Protein AF-0000000087422896 (afdb_homodimer)

pLDDT: mean 91.58, std 12.76, range [25.61, 98.88]

Sequence (570 aa):
MANQDSSHALEVAYQGEIGAYSEGAAVEALGDAITPMPCESFDAVFEALADGRADRAVLPIENSLAGSIHRNYDLMLRHDFHIVGEHIFRVHHNLMALPGQSIDEIDEVLSHPQALSQCEHYLRDLGVETHATYDTAGSAKRVRREKLARTAAIASRRAADAYDLEILAAGIEDDPENYTRFLILAREPQTPAEGTNAKTSIVFSLKDQPSVLFKALSVFALRDIDLTKLESRPLRGRRFRYLFYLDFVGSVEEERAQNALRHLEEIAPMLRVLGSYGRHIVQSAMANQDSSHALEVAYQGEIGAYSEGAAVEALGDAITPMPCESFDAVFEALADGRADRAVLPIENSLAGSIHRNYDLMLRHDFHIVGEHIFRVHHNLMALPGQSIDEIDEVLSHPQALSQCEHYLRDLGVETHATYDTAGSAKRVRREKLARTAAIASRRAADAYDLEILAAGIEDDPENYTRFLILAREPQTPAEGTNAKTSIVFSLKDQPSVLFKALSVFALRDIDLTKLESRPLRGRRFRYLFYLDFVGSVEEERAQNALRHLEEIAPMLRVLGSYGRHIVQSA

Organism: Persicimonas caeni (NCBI:txid2292766)

Solvent-accessible surface area (backbone atoms only — not comparable to full-atom values): 29262 Å² total; per-residue (Å²): 127,82,81,71,76,80,82,68,59,52,30,36,20,20,48,39,50,80,21,17,65,47,52,53,44,42,33,72,64,72,37,82,68,48,38,81,38,68,20,95,33,67,69,49,26,53,48,33,41,72,73,59,74,17,62,29,32,45,40,69,42,33,30,64,50,50,26,37,32,39,54,52,54,53,51,51,70,75,42,83,53,17,35,49,32,46,38,76,35,76,65,48,38,21,38,26,27,53,72,90,68,55,72,90,57,44,49,32,35,30,15,16,46,67,58,48,62,42,22,39,67,55,42,58,74,69,67,48,48,76,43,41,34,72,32,28,20,56,27,38,43,45,35,48,77,66,61,38,77,47,32,29,16,39,25,29,69,54,19,29,64,74,46,65,35,36,76,71,41,75,61,48,40,70,58,88,75,36,36,35,37,28,38,30,33,22,71,60,80,48,80,58,59,88,89,50,64,23,28,24,38,34,39,36,31,38,70,78,51,61,36,45,66,52,57,54,47,42,43,34,32,80,64,64,36,37,71,79,40,41,37,55,39,82,50,93,67,82,79,65,29,37,38,33,43,37,30,30,56,37,39,67,82,38,66,70,46,41,54,25,52,57,53,36,52,75,70,22,88,40,71,44,79,40,28,26,14,46,55,61,78,80,74,79,129,129,83,81,71,76,79,81,69,60,52,29,35,21,22,49,41,50,80,21,18,64,48,51,52,44,43,34,72,64,72,36,82,68,48,39,81,37,69,20,95,35,68,68,49,25,53,47,32,41,73,72,58,74,18,62,29,32,46,40,70,44,32,27,63,49,50,25,38,31,39,54,52,54,52,52,51,72,76,42,82,53,16,36,50,32,45,36,76,35,76,65,49,38,22,38,28,27,51,71,90,67,54,72,90,57,44,48,34,36,29,13,15,47,66,58,48,62,41,21,41,67,54,41,58,74,69,66,48,47,78,44,40,33,71,32,29,21,57,26,39,46,46,36,48,77,66,62,38,76,47,33,29,15,38,25,30,70,55,20,29,64,74,46,64,34,36,75,73,42,76,62,47,40,71,59,88,76,35,36,35,38,28,38,30,34,25,71,60,81,46,80,58,60,88,88,50,65,23,27,24,37,35,40,34,31,38,70,76,50,59,36,46,66,50,56,53,46,42,44,34,32,80,63,64,37,36,70,79,40,42,35,55,40,82,51,92,69,78,77,69,32,37,36,34,44,36,30,32,59,39,38,68,82,37,63,69,46,41,53,24,52,58,53,36,50,75,71,22,86,40,72,45,79,40,28,26,16,48,55,62,77,80,73,80,127

Structure (mmCIF, N/CA/C/O backbone):
data_AF-0000000087422896-model_v1
#
loop_
_entity.id
_entity.type
_entity.pdbx_description
1 polymer 'Prephenate dehydratase'
#
loop_
_atom_site.group_PDB
_atom_site.id
_atom_site.type_symbol
_atom_site.label_atom_id
_atom_site.label_alt_id
_atom_site.label_comp_id
_atom_site.label_asym_id
_atom_site.label_entity_id
_atom_site.label_seq_id
_atom_site.pdbx_PDB_ins_code
_atom_site.Cartn_x
_atom_site.Cartn_y
_atom_site.Cartn_z
_atom_site.occupancy
_atom_site.B_iso_or_equiv
_atom_site.auth_seq_id
_atom_site.auth_comp_id
_atom_site.auth_asym_id
_atom_site.auth_atom_id
_atom_site.pdbx_PDB_model_num
ATOM 1 N N . MET A 1 1 ? -50.125 -14.125 14.781 1 25.61 1 MET A N 1
ATOM 2 C CA . MET A 1 1 ? -49.156 -13.172 15.297 1 25.61 1 MET A CA 1
ATOM 3 C C . MET A 1 1 ? -48.062 -12.883 14.266 1 25.61 1 MET A C 1
ATOM 5 O O . MET A 1 1 ? -47.375 -13.805 13.812 1 25.61 1 MET A O 1
ATOM 9 N N . ALA A 1 2 ? -48.344 -11.938 13.336 1 29.84 2 ALA A N 1
ATOM 10 C CA . ALA A 1 2 ? -47.438 -11.539 12.242 1 29.84 2 ALA A CA 1
ATOM 11 C C . ALA A 1 2 ? -46.031 -11.312 12.742 1 29.84 2 ALA A C 1
ATOM 13 O O . ALA A 1 2 ? -45.812 -10.531 13.664 1 29.84 2 ALA A O 1
ATOM 14 N N . ASN A 1 3 ? -45.188 -12.305 12.984 1 31.52 3 ASN A N 1
ATOM 15 C CA . ASN A 1 3 ? -43.75 -12.195 13.312 1 31.52 3 ASN A CA 1
ATOM 16 C C . ASN A 1 3 ? -43.094 -11.039 12.57 1 31.52 3 ASN A C 1
ATOM 18 O O . ASN A 1 3 ? -42.906 -11.102 11.352 1 31.52 3 ASN A O 1
ATOM 22 N N . GLN A 1 4 ? -43.594 -9.805 12.648 1 34.25 4 GLN A N 1
ATOM 23 C CA . GLN A 1 4 ? -43.062 -8.562 12.078 1 34.25 4 GLN A CA 1
ATOM 24 C C . GLN A 1 4 ? -41.562 -8.461 12.227 1 34.25 4 GLN A C 1
ATOM 26 O O . GLN A 1 4 ? -41.062 -8.258 13.328 1 34.25 4 GLN A O 1
ATOM 31 N N . ASP A 1 5 ? -40.688 -9.352 11.75 1 39.66 5 ASP A N 1
ATOM 32 C CA . ASP A 1 5 ? -39.219 -9.305 11.641 1 39.66 5 ASP A CA 1
ATOM 33 C C . ASP A 1 5 ? -38.75 -7.867 11.508 1 39.66 5 ASP A C 1
ATOM 35 O O . ASP A 1 5 ? -39.031 -7.199 10.508 1 39.66 5 ASP A O 1
ATOM 39 N N . SER A 1 6 ? -38.844 -6.934 12.422 1 44.41 6 SER A N 1
ATOM 40 C CA . SER A 1 6 ? -38.469 -5.527 12.555 1 44.41 6 SER A CA 1
ATOM 41 C C . SER A 1 6 ? -37.188 -5.207 11.781 1 44.41 6 SER A C 1
ATOM 43 O O . SER A 1 6 ? -36.125 -5.773 12.055 1 44.41 6 SER A O 1
ATOM 45 N N . SER A 1 7 ? -37.094 -5.059 10.461 1 55.81 7 SER A N 1
ATOM 46 C CA . SER A 1 7 ? -36.219 -4.746 9.344 1 55.81 7 SER A CA 1
ATOM 47 C C . SER A 1 7 ? -35.188 -3.68 9.734 1 55.81 7 SER A C 1
ATOM 49 O O . SER A 1 7 ? -35.406 -2.49 9.492 1 55.81 7 SER A O 1
ATOM 51 N N . HIS A 1 8 ? -34.594 -3.645 10.914 1 72.81 8 HIS A N 1
ATOM 52 C CA . HIS A 1 8 ? -33.656 -2.635 11.344 1 72.81 8 HIS A CA 1
ATOM 53 C C . HIS A 1 8 ? -32.531 -2.43 10.305 1 72.81 8 HIS A C 1
ATOM 55 O O . HIS A 1 8 ? -32.219 -3.357 9.57 1 72.81 8 HIS A O 1
ATOM 61 N N . ALA A 1 9 ? -32.219 -1.182 10.109 1 87.94 9 ALA A N 1
ATOM 62 C CA . ALA A 1 9 ? -31.172 -0.778 9.195 1 87.94 9 ALA A CA 1
ATOM 63 C C . ALA A 1 9 ? -29.844 -1.454 9.555 1 87.94 9 ALA A C 1
ATOM 65 O O . ALA A 1 9 ? -29.516 -1.582 10.734 1 87.94 9 ALA A O 1
ATOM 66 N N . LEU A 1 10 ? -29.188 -2.125 8.625 1 94.38 10 LEU A N 1
ATOM 67 C CA . LEU A 1 10 ? -27.906 -2.777 8.805 1 94.38 10 LEU A CA 1
ATOM 68 C C . LEU A 1 10 ? -26.875 -1.796 9.344 1 94.38 10 LEU A C 1
ATOM 70 O O . LEU A 1 10 ? -26.672 -0.718 8.781 1 94.38 10 LEU A O 1
ATOM 74 N N . GLU A 1 11 ? -26.375 -2.064 10.531 1 97.81 11 GLU A N 1
ATOM 75 C CA . GLU A 1 11 ? -25.234 -1.305 11.055 1 97.81 11 GLU A CA 1
ATOM 76 C C . GLU A 1 11 ? -23.938 -1.718 10.375 1 97.81 11 GLU A C 1
ATOM 78 O O . GLU A 1 11 ? -23.516 -2.869 10.484 1 97.81 11 GLU A O 1
ATOM 83 N N . VAL A 1 12 ? -23.234 -0.719 9.719 1 98.44 12 VAL A N 1
ATOM 84 C CA . VAL A 1 12 ? -22.062 -1.05 8.914 1 98.44 12 VAL A CA 1
ATOM 85 C C . VAL A 1 12 ? -20.859 -0.258 9.406 1 98.44 12 VAL A C 1
ATOM 87 O O . VAL A 1 12 ? -20.844 0.973 9.328 1 98.44 12 VAL A O 1
ATOM 90 N N . ALA A 1 13 ? -19.828 -0.992 9.898 1 98.69 13 ALA A N 1
ATOM 91 C CA . ALA A 1 13 ? -18.609 -0.368 10.398 1 98.69 13 ALA A CA 1
ATOM 92 C C . ALA A 1 13 ? -17.609 -0.146 9.273 1 98.69 13 ALA A C 1
ATOM 94 O O . ALA A 1 13 ? -17.453 -0.992 8.391 1 98.69 13 ALA A O 1
ATOM 95 N N . TYR A 1 14 ? -16.938 0.955 9.266 1 98.25 14 TYR A N 1
ATOM 96 C CA . TYR A 1 14 ? -15.844 1.287 8.352 1 98.25 14 TYR A CA 1
ATOM 97 C C . TYR A 1 14 ? -14.836 2.217 9.023 1 98.25 14 TYR A C 1
ATOM 99 O O . TYR A 1 14 ? -15.156 2.869 10.023 1 98.25 14 TYR A O 1
ATOM 107 N N . GLN A 1 15 ? -13.648 2.199 8.539 1 96.56 15 GLN A N 1
ATOM 108 C CA . GLN A 1 15 ? -12.641 3.117 9.055 1 96.56 15 GLN A CA 1
ATOM 109 C C . GLN A 1 15 ? -12.75 4.484 8.391 1 96.56 15 GLN A C 1
ATOM 111 O O . GLN A 1 15 ? -12.773 4.582 7.16 1 96.56 15 GLN A O 1
ATOM 116 N N . GLY A 1 16 ? -12.797 5.484 9.086 1 95.25 16 GLY A N 1
ATOM 117 C CA . GLY A 1 16 ? -12.875 6.848 8.594 1 95.25 16 GLY A CA 1
ATOM 118 C C . GLY A 1 16 ? -14 7.648 9.211 1 95.25 16 GLY A C 1
ATOM 119 O O . GLY A 1 16 ? -14.781 7.117 10.008 1 95.25 16 GLY A O 1
ATOM 120 N N . GLU A 1 17 ? -14.078 8.945 8.789 1 95.38 17 GLU A N 1
ATOM 121 C CA . GLU A 1 17 ? -15.133 9.852 9.242 1 95.38 17 GLU A CA 1
ATOM 122 C C . GLU A 1 17 ? -16.297 9.852 8.266 1 95.38 17 GLU A C 1
ATOM 124 O O . GLU A 1 17 ? -16.203 9.297 7.168 1 95.38 17 GLU A O 1
ATOM 129 N N . ILE A 1 18 ? -17.359 10.438 8.789 1 96.31 18 ILE A N 1
ATOM 130 C CA . ILE A 1 18 ? -18.469 10.68 7.871 1 96.31 18 ILE A CA 1
ATOM 131 C C . ILE A 1 18 ? -17.969 11.406 6.629 1 96.31 18 ILE A C 1
ATOM 133 O O . ILE A 1 18 ? -17.219 12.375 6.73 1 96.31 18 ILE A O 1
ATOM 137 N N . GLY A 1 19 ? -18.297 10.883 5.5 1 97.19 19 GLY A N 1
ATOM 138 C CA . GLY A 1 19 ? -17.844 11.469 4.25 1 97.19 19 GLY A CA 1
ATOM 139 C C . GLY A 1 19 ? -16.641 10.781 3.664 1 97.19 19 GLY A C 1
ATOM 140 O O . GLY A 1 19 ? -16.219 11.086 2.549 1 97.19 19 GLY A O 1
ATOM 141 N N . ALA A 1 20 ? -16.094 9.805 4.402 1 97.75 20 ALA A N 1
ATOM 142 C CA . ALA A 1 20 ? -14.906 9.086 3.936 1 97.75 20 ALA A CA 1
ATOM 143 C C . ALA A 1 20 ? -15.234 8.234 2.713 1 97.75 20 ALA A C 1
ATOM 145 O O . ALA A 1 20 ? -16.391 7.875 2.486 1 97.75 20 ALA A O 1
ATOM 146 N N . TYR A 1 21 ? -14.273 7.895 1.926 1 97.56 21 TYR A N 1
ATOM 147 C CA . TYR A 1 21 ? -14.445 7.023 0.77 1 97.56 21 TYR A CA 1
ATOM 148 C C . TYR A 1 21 ? -14.969 5.656 1.191 1 97.56 21 TYR A C 1
ATOM 150 O O . TYR A 1 21 ? -15.773 5.047 0.477 1 97.56 21 TYR A O 1
ATOM 158 N N . SER A 1 22 ? -14.562 5.191 2.348 1 97.62 22 SER A N 1
ATOM 159 C CA . SER A 1 22 ? -15.047 3.912 2.857 1 97.62 22 SER A CA 1
ATOM 160 C C . SER A 1 22 ? -16.547 3.945 3.098 1 97.62 22 SER A C 1
ATOM 162 O O . SER A 1 22 ? -17.234 2.943 2.893 1 97.62 22 SER A O 1
ATOM 164 N N . GLU A 1 23 ? -17.016 5.062 3.559 1 97.44 23 GLU A N 1
ATOM 165 C CA . GLU A 1 23 ? -18.469 5.203 3.695 1 97.44 23 GLU A CA 1
ATOM 166 C C . GLU A 1 23 ? -19.156 5.109 2.338 1 97.44 23 GLU A C 1
ATOM 168 O O . GLU A 1 23 ? -20.188 4.438 2.205 1 97.44 23 GLU A O 1
ATOM 173 N N . GLY A 1 24 ? -18.609 5.82 1.381 1 96.81 24 GLY A N 1
ATOM 174 C CA . GLY A 1 24 ? -19.141 5.73 0.029 1 96.81 24 GLY A CA 1
ATOM 175 C C . GLY A 1 24 ? -19.188 4.309 -0.503 1 96.81 24 GLY A C 1
ATOM 176 O O . GLY A 1 24 ? -20.172 3.891 -1.101 1 96.81 24 GLY A O 1
ATOM 177 N N . ALA A 1 25 ? -18.109 3.578 -0.248 1 96.81 25 ALA A N 1
ATOM 178 C CA . ALA A 1 25 ? -18.047 2.182 -0.67 1 96.81 25 ALA A CA 1
ATOM 179 C C . ALA A 1 25 ? -19.141 1.352 0.01 1 96.81 25 ALA A C 1
ATOM 181 O O . ALA A 1 25 ? -19.781 0.511 -0.628 1 96.81 25 ALA A O 1
ATOM 182 N N . ALA A 1 26 ? -19.344 1.594 1.284 1 97.31 26 ALA A N 1
ATOM 183 C CA . ALA A 1 26 ? -20.375 0.881 2.037 1 97.31 26 ALA A CA 1
ATOM 184 C C . ALA A 1 26 ? -21.75 1.145 1.455 1 97.31 26 ALA A C 1
ATOM 186 O O . ALA A 1 26 ? -22.531 0.211 1.242 1 97.31 26 ALA A O 1
ATOM 187 N N . VAL A 1 27 ? -22.031 2.373 1.145 1 96.44 27 VAL A N 1
ATOM 188 C CA . VAL A 1 27 ? -23.344 2.775 0.63 1 96.44 27 VAL A CA 1
ATOM 189 C C . VAL A 1 27 ? -23.547 2.182 -0.76 1 96.44 27 VAL A C 1
ATOM 191 O O . VAL A 1 27 ? -24.625 1.647 -1.056 1 96.44 27 VAL A O 1
ATOM 194 N N . GLU A 1 28 ? -22.562 2.246 -1.557 1 95.62 28 GLU A N 1
ATOM 195 C CA . GLU A 1 28 ? -22.688 1.695 -2.902 1 95.62 28 GLU A CA 1
ATOM 196 C C . GLU A 1 28 ? -22.859 0.18 -2.865 1 95.62 28 GLU A C 1
ATOM 198 O O . GLU A 1 28 ? -23.609 -0.383 -3.668 1 95.62 28 GLU A O 1
ATOM 203 N N . ALA A 1 29 ? -22.203 -0.442 -1.945 1 95.06 29 ALA A N 1
ATOM 204 C CA . ALA A 1 29 ? -22.188 -1.901 -1.886 1 95.06 29 ALA A CA 1
ATOM 205 C C . ALA A 1 29 ? -23.484 -2.438 -1.276 1 95.06 29 ALA A C 1
ATOM 207 O O . ALA A 1 29 ? -24 -3.465 -1.714 1 95.06 29 ALA A O 1
ATOM 208 N N . LEU A 1 30 ? -23.984 -1.722 -0.219 1 95.5 30 LEU A N 1
ATOM 209 C CA . LEU A 1 30 ? -25.047 -2.309 0.593 1 95.5 30 LEU A CA 1
ATOM 210 C C . LEU A 1 30 ? -26.328 -1.501 0.475 1 95.5 30 LEU A C 1
ATOM 212 O O . LEU A 1 30 ? -27.375 -1.912 0.983 1 95.5 30 LEU A O 1
ATOM 216 N N . GLY A 1 31 ? -26.234 -0.393 -0.245 1 92.75 31 GLY A N 1
ATOM 217 C CA . GLY A 1 31 ? -27.406 0.437 -0.431 1 92.75 31 GLY A CA 1
ATOM 218 C C . GLY A 1 31 ? -27.484 1.595 0.547 1 92.75 31 GLY A C 1
ATOM 219 O O . GLY A 1 31 ? -26.719 1.652 1.51 1 92.75 31 GLY A O 1
ATOM 220 N N . ASP A 1 32 ? -28.438 2.434 0.388 1 89.69 32 ASP A N 1
ATOM 221 C CA . ASP A 1 32 ? -28.562 3.682 1.138 1 89.69 32 ASP A CA 1
ATOM 222 C C . ASP A 1 32 ? -29.25 3.453 2.477 1 89.69 32 ASP A C 1
ATOM 224 O O . ASP A 1 32 ? -29.203 4.312 3.359 1 89.69 32 ASP A O 1
ATOM 228 N N . ALA A 1 33 ? -29.875 2.318 2.727 1 90.94 33 ALA A N 1
ATOM 229 C CA . ALA A 1 33 ? -30.672 2.082 3.93 1 90.94 33 ALA A CA 1
ATOM 230 C C . ALA A 1 33 ? -29.781 1.594 5.078 1 90.94 33 ALA A C 1
ATOM 232 O O . ALA A 1 33 ? -30.281 1.319 6.172 1 90.94 33 ALA A O 1
ATOM 233 N N . ILE A 1 34 ? -28.531 1.744 4.98 1 95.31 34 ILE A N 1
ATOM 234 C CA . ILE A 1 34 ? -27.641 1.271 6.035 1 95.31 34 ILE A CA 1
ATOM 235 C C . ILE A 1 34 ? -27.438 2.371 7.074 1 95.31 34 ILE A C 1
ATOM 237 O O . ILE A 1 34 ? -27.719 3.541 6.812 1 95.31 34 ILE A O 1
ATOM 241 N N . THR A 1 35 ? -27.062 2.004 8.297 1 96.75 35 THR A N 1
ATOM 242 C CA . THR A 1 35 ? -26.578 2.918 9.328 1 96.75 35 THR A CA 1
ATOM 243 C C . THR A 1 35 ? -25.047 2.881 9.398 1 96.75 35 THR A C 1
ATOM 245 O O . THR A 1 35 ? -24.469 1.908 9.891 1 96.75 35 THR A O 1
ATOM 248 N N . PRO A 1 36 ? -24.453 3.926 8.93 1 96.69 36 PRO A N 1
ATOM 249 C CA . PRO A 1 36 ? -22.984 3.939 8.945 1 96.69 36 PRO A CA 1
ATOM 250 C C . PRO A 1 36 ? -22.422 4.031 10.359 1 96.69 36 PRO A C 1
ATOM 252 O O . PRO A 1 36 ? -22.969 4.738 11.203 1 96.69 36 PRO A O 1
ATOM 255 N N . MET A 1 37 ? -21.375 3.33 10.656 1 97.88 37 MET A N 1
ATOM 256 C CA . MET A 1 37 ? -20.656 3.357 11.922 1 97.88 37 MET A CA 1
ATOM 257 C C . MET A 1 37 ? -19.188 3.674 11.703 1 97.88 37 MET A C 1
ATOM 259 O O . MET A 1 37 ? -18.375 2.766 11.531 1 97.88 37 MET A O 1
ATOM 263 N N . PRO A 1 38 ? -18.859 4.973 11.719 1 97.69 38 PRO A N 1
ATOM 264 C CA . PRO A 1 38 ? -17.453 5.363 11.562 1 97.69 38 PRO A CA 1
ATOM 265 C C . PRO A 1 38 ? -16.578 4.859 12.703 1 97.69 38 PRO A C 1
ATOM 267 O O . PRO A 1 38 ? -17 4.859 13.859 1 97.69 38 PRO A O 1
ATOM 270 N N . CYS A 1 39 ? -15.422 4.344 12.367 1 97.31 39 CYS A N 1
ATOM 271 C CA . CYS A 1 39 ? -14.422 3.889 13.328 1 97.31 39 CYS A CA 1
ATOM 272 C C . CYS A 1 39 ? -13.086 4.586 13.102 1 97.31 39 CYS A C 1
ATOM 274 O O . CYS A 1 39 ? -12.734 4.902 11.961 1 97.31 39 CYS A O 1
ATOM 276 N N . GLU A 1 40 ? -12.312 4.781 14.094 1 91.44 40 GLU A N 1
ATOM 277 C CA . GLU A 1 40 ? -11.07 5.555 14.031 1 91.44 40 GLU A CA 1
ATOM 278 C C . GLU A 1 40 ? -9.938 4.738 13.414 1 91.44 40 GLU A C 1
ATOM 280 O O . GLU A 1 40 ? -8.961 5.301 12.922 1 91.44 40 GLU A O 1
ATOM 285 N N . SER A 1 41 ? -10.086 3.414 13.508 1 92.44 41 SER A N 1
ATOM 286 C CA . SER A 1 41 ? -9.031 2.529 13.023 1 92.44 41 SER A CA 1
ATOM 287 C C . SER A 1 41 ? -9.609 1.224 12.492 1 92.44 41 SER A C 1
ATOM 289 O O . SER A 1 41 ? -10.773 0.904 12.734 1 92.44 41 SER A O 1
ATOM 291 N N . PHE A 1 42 ? -8.797 0.513 11.758 1 94.56 42 PHE A N 1
ATOM 292 C CA . PHE A 1 42 ? -9.234 -0.792 11.273 1 94.56 42 PHE A CA 1
ATOM 293 C C . PHE A 1 42 ? -9.453 -1.753 12.438 1 94.56 42 PHE A C 1
ATOM 295 O O . PHE A 1 42 ? -10.375 -2.568 12.406 1 94.56 42 PHE A O 1
ATOM 302 N N . ASP A 1 43 ? -8.609 -1.672 13.453 1 93.75 43 ASP A N 1
ATOM 303 C CA . ASP A 1 43 ? -8.812 -2.484 14.648 1 93.75 43 ASP A CA 1
ATOM 304 C C . ASP A 1 43 ? -10.195 -2.256 15.25 1 93.75 43 ASP A C 1
ATOM 306 O O . ASP A 1 43 ? -10.891 -3.209 15.609 1 93.75 43 ASP A O 1
ATOM 310 N N . ALA A 1 44 ? -10.539 -1.004 15.281 1 96 44 ALA A N 1
ATOM 311 C CA . ALA A 1 44 ? -11.844 -0.648 15.844 1 96 44 ALA A CA 1
ATOM 312 C C . ALA A 1 44 ? -12.984 -1.216 15 1 96 44 ALA A C 1
ATOM 314 O O . ALA A 1 44 ? -14.031 -1.58 15.539 1 96 44 ALA A O 1
ATOM 315 N N . VAL A 1 45 ? -12.797 -1.28 13.727 1 98 45 VAL A N 1
ATOM 316 C CA . VAL A 1 45 ? -13.789 -1.86 12.828 1 98 45 VAL A CA 1
ATOM 317 C C . VAL A 1 45 ? -14 -3.334 13.18 1 98 45 VAL A C 1
ATOM 319 O O . VAL A 1 45 ? -15.141 -3.787 13.32 1 98 45 VAL A O 1
ATOM 322 N N . PHE A 1 46 ? -12.93 -4.082 13.383 1 97.69 46 PHE A N 1
ATOM 323 C CA . PHE A 1 46 ? -13.008 -5.5 13.703 1 97.69 46 PHE A CA 1
ATOM 324 C C . PHE A 1 46 ? -13.617 -5.715 15.078 1 97.69 46 PHE A C 1
ATOM 326 O O . PHE A 1 46 ? -14.391 -6.652 15.289 1 97.69 46 PHE A O 1
ATOM 333 N N . GLU A 1 47 ? -13.289 -4.809 15.969 1 97.25 47 GLU A N 1
ATOM 334 C CA . GLU A 1 47 ? -13.867 -4.887 17.312 1 97.25 47 GLU A CA 1
ATOM 335 C C . GLU A 1 47 ? -15.375 -4.676 17.266 1 97.25 47 GLU A C 1
ATOM 337 O O . GLU A 1 47 ? -16.125 -5.375 17.953 1 97.25 47 GLU A O 1
ATOM 342 N N . ALA A 1 48 ? -15.789 -3.711 16.484 1 98 48 ALA A N 1
ATOM 343 C CA . ALA A 1 48 ? -17.219 -3.432 16.344 1 98 48 ALA A CA 1
ATOM 344 C C . ALA A 1 48 ? -17.969 -4.645 15.812 1 98 48 ALA A C 1
ATOM 346 O O . ALA A 1 48 ? -19.078 -4.945 16.25 1 98 48 ALA A O 1
ATOM 347 N N . LEU A 1 49 ? -17.391 -5.297 14.898 1 97.62 49 LEU A N 1
ATOM 348 C CA . LEU A 1 49 ? -17.984 -6.504 14.352 1 97.62 49 LEU A CA 1
ATOM 349 C C . LEU A 1 49 ? -17.984 -7.633 15.375 1 97.62 49 LEU A C 1
ATOM 351 O O . LEU A 1 49 ? -18.984 -8.328 15.547 1 97.62 49 LEU A O 1
ATOM 355 N N . ALA A 1 50 ? -16.891 -7.805 16.109 1 97 50 ALA A N 1
ATOM 356 C CA . ALA A 1 50 ? -16.719 -8.875 17.078 1 97 50 ALA A CA 1
ATOM 357 C C . ALA A 1 50 ? -17.703 -8.734 18.234 1 97 50 ALA A C 1
ATOM 359 O O . ALA A 1 50 ? -18.266 -9.727 18.703 1 97 50 ALA A O 1
ATOM 360 N N . ASP A 1 51 ? -17.922 -7.492 18.625 1 96 51 ASP A N 1
ATOM 361 C CA . ASP A 1 51 ? -18.766 -7.211 19.781 1 96 51 ASP A CA 1
ATOM 362 C C . ASP A 1 51 ? -20.25 -7.18 19.391 1 96 51 ASP A C 1
ATOM 364 O O . ASP A 1 51 ? -21.125 -7.047 20.25 1 96 51 ASP A O 1
ATOM 368 N N . GLY A 1 52 ? -20.5 -7.246 18.156 1 96.25 52 GLY A N 1
ATOM 369 C CA . GLY A 1 52 ? -21.875 -7.266 17.703 1 96.25 52 GLY A CA 1
ATOM 370 C C . GLY A 1 52 ? -22.469 -5.883 17.516 1 96.25 52 GLY A C 1
ATOM 371 O O . GLY A 1 52 ? -23.656 -5.738 17.219 1 96.25 52 GLY A O 1
ATOM 372 N N . ARG A 1 53 ? -21.672 -4.836 17.672 1 97.44 53 ARG A N 1
ATOM 373 C CA . ARG A 1 53 ? -22.156 -3.477 17.453 1 97.44 53 ARG A CA 1
ATOM 374 C C . ARG A 1 53 ? -22.422 -3.217 15.969 1 97.44 53 ARG A C 1
ATOM 376 O O . ARG A 1 53 ? -23.281 -2.402 15.617 1 97.44 53 ARG A O 1
ATOM 383 N N . ALA A 1 54 ? -21.719 -3.889 15.148 1 98.06 54 ALA A N 1
ATOM 384 C CA . ALA A 1 54 ? -21.922 -3.799 13.703 1 98.06 54 ALA A CA 1
ATOM 385 C C . ALA A 1 54 ? -22.391 -5.133 13.133 1 98.06 54 ALA A C 1
ATOM 387 O O . ALA A 1 54 ? -21.984 -6.195 13.594 1 98.06 54 ALA A O 1
ATOM 388 N N . ASP A 1 55 ? -23.234 -5.008 12.148 1 97.69 55 ASP A N 1
ATOM 389 C CA . ASP A 1 55 ? -23.703 -6.195 11.438 1 97.69 55 ASP A CA 1
ATOM 390 C C . ASP A 1 55 ? -22.734 -6.578 10.32 1 97.69 55 ASP A C 1
ATOM 392 O O . ASP A 1 55 ? -22.594 -7.758 9.984 1 97.69 55 ASP A O 1
ATOM 396 N N . ARG A 1 56 ? -22.125 -5.555 9.727 1 98.25 56 ARG A N 1
ATOM 397 C CA . ARG A 1 56 ? -21.172 -5.707 8.641 1 98.25 56 ARG A CA 1
ATOM 398 C C . ARG A 1 56 ? -20 -4.746 8.805 1 98.25 56 ARG A C 1
ATOM 400 O O . ARG A 1 56 ? -20.094 -3.752 9.523 1 98.25 56 ARG A O 1
ATOM 407 N N . ALA A 1 57 ? -18.922 -5.145 8.211 1 98.5 57 ALA A N 1
ATOM 408 C CA . ALA A 1 57 ? -17.75 -4.266 8.086 1 98.5 57 ALA A CA 1
ATOM 409 C C . ALA A 1 57 ? -17.312 -4.137 6.633 1 98.5 57 ALA A C 1
ATOM 411 O O . ALA A 1 57 ? -17.375 -5.109 5.871 1 98.5 57 ALA A O 1
ATOM 412 N N . VAL A 1 58 ? -16.969 -2.982 6.219 1 98.19 58 VAL A N 1
ATOM 413 C CA . VAL A 1 58 ? -16.438 -2.715 4.895 1 98.19 58 VAL A CA 1
ATOM 414 C C . VAL A 1 58 ? -14.969 -2.305 5.008 1 98.19 58 VAL A C 1
ATOM 416 O O . VAL A 1 58 ? -14.641 -1.295 5.637 1 98.19 58 VAL A O 1
ATOM 419 N N . LEU A 1 59 ? -14.117 -3.098 4.352 1 97.69 59 LEU A N 1
ATOM 420 C CA . LEU A 1 59 ? -12.68 -2.91 4.527 1 97.69 59 LEU A CA 1
ATOM 421 C C . LEU A 1 59 ? -11.977 -2.811 3.18 1 97.69 59 LEU A C 1
ATOM 423 O O . LEU A 1 59 ? -12.164 -3.664 2.311 1 97.69 59 LEU A O 1
ATOM 427 N N . PRO A 1 60 ? -11.188 -1.724 3.023 1 96.81 60 PRO A N 1
ATOM 428 C CA . PRO A 1 60 ? -10.336 -1.717 1.832 1 96.81 60 PRO A CA 1
ATOM 429 C C . PRO A 1 60 ? -9.234 -2.771 1.892 1 96.81 60 PRO A C 1
ATOM 431 O O . PRO A 1 60 ? -8.594 -2.943 2.932 1 96.81 60 PRO A O 1
ATOM 434 N N . ILE A 1 61 ? -8.953 -3.492 0.783 1 95.12 61 ILE A N 1
ATOM 435 C CA . ILE A 1 61 ? -7.973 -4.574 0.828 1 95.12 61 ILE A CA 1
ATOM 436 C C . ILE A 1 61 ? -6.918 -4.359 -0.257 1 95.12 61 ILE A C 1
ATOM 438 O O . ILE A 1 61 ? -5.816 -4.906 -0.176 1 95.12 61 ILE A O 1
ATOM 442 N N . GLU A 1 62 ? -7.281 -3.623 -1.263 1 92.5 62 GLU A N 1
ATOM 443 C CA . GLU A 1 62 ? -6.383 -3.4 -2.391 1 92.5 62 GLU A CA 1
ATOM 444 C C . GLU A 1 62 ? -6.715 -2.098 -3.111 1 92.5 62 GLU A C 1
ATOM 446 O O . GLU A 1 62 ? -7.883 -1.813 -3.387 1 92.5 62 GLU A O 1
ATOM 451 N N . ASN A 1 63 ? -5.695 -1.358 -3.381 1 89.88 63 ASN A N 1
ATOM 452 C CA . ASN A 1 63 ? -5.828 -0.155 -4.195 1 89.88 63 ASN A CA 1
ATOM 453 C C . ASN A 1 63 ? -4.996 -0.245 -5.473 1 89.88 63 ASN A C 1
ATOM 455 O O . ASN A 1 63 ? -3.883 -0.771 -5.453 1 89.88 63 ASN A O 1
ATOM 459 N N . SER A 1 64 ? -5.508 0.302 -6.535 1 86.56 64 SER A N 1
ATOM 460 C CA . SER A 1 64 ? -4.859 0.202 -7.836 1 86.56 64 SER A CA 1
ATOM 461 C C . SER A 1 64 ? -3.518 0.924 -7.844 1 86.56 64 SER A C 1
ATOM 463 O O . SER A 1 64 ? -2.619 0.569 -8.609 1 86.56 64 SER A O 1
ATOM 465 N N . LEU A 1 65 ? -3.318 1.863 -7 1 82.25 65 LEU A N 1
ATOM 466 C CA . LEU A 1 65 ? -2.096 2.66 -6.996 1 82.25 65 LEU A CA 1
ATOM 467 C C . LEU A 1 65 ? -1.181 2.246 -5.848 1 82.25 65 LEU A C 1
ATOM 469 O O . LEU A 1 65 ? 0.04 2.191 -6.012 1 82.25 65 LEU A O 1
ATOM 473 N N . ALA A 1 66 ? -1.733 1.894 -4.699 1 81.31 66 ALA A N 1
ATOM 474 C CA . ALA A 1 66 ? -0.953 1.62 -3.494 1 81.31 66 ALA A CA 1
ATOM 475 C C . ALA A 1 66 ? -0.771 0.119 -3.287 1 81.31 66 ALA A C 1
ATOM 477 O O . ALA A 1 66 ? 0.102 -0.309 -2.529 1 81.31 66 ALA A O 1
ATOM 478 N N . GLY A 1 67 ? -1.586 -0.705 -4.012 1 85.12 67 GLY A N 1
ATOM 479 C CA . GLY A 1 67 ? -1.456 -2.145 -3.861 1 85.12 67 GLY A CA 1
ATOM 480 C C . GLY A 1 67 ? -2.256 -2.697 -2.695 1 85.12 67 GLY A C 1
ATOM 481 O O . GLY A 1 67 ? -3.281 -2.129 -2.316 1 85.12 67 GLY A O 1
ATOM 482 N N . SER A 1 68 ? -1.769 -3.846 -2.166 1 87.75 68 SER A N 1
ATOM 483 C CA . SER A 1 68 ? -2.48 -4.551 -1.104 1 87.75 68 SER A CA 1
ATOM 484 C C . SER A 1 68 ? -2.324 -3.838 0.234 1 87.75 68 SER A C 1
ATOM 486 O O . SER A 1 68 ? -1.275 -3.252 0.512 1 87.75 68 SER A O 1
ATOM 488 N N . ILE A 1 69 ? -3.379 -3.863 0.976 1 89.81 69 ILE A N 1
ATOM 489 C CA . ILE A 1 69 ? -3.352 -3.371 2.35 1 89.81 69 ILE A CA 1
ATOM 490 C C . ILE A 1 69 ? -3.182 -4.543 3.312 1 89.81 69 ILE A C 1
ATOM 492 O O . ILE A 1 69 ? -4.16 -5.051 3.863 1 89.81 69 ILE A O 1
ATOM 496 N N . HIS A 1 70 ? -1.994 -4.883 3.637 1 88.69 70 HIS A N 1
ATOM 497 C CA . HIS A 1 70 ? -1.643 -6.102 4.355 1 88.69 70 HIS A CA 1
ATOM 498 C C . HIS A 1 70 ? -2.189 -6.078 5.781 1 88.69 70 HIS A C 1
ATOM 500 O O . HIS A 1 70 ? -2.568 -7.121 6.32 1 88.69 70 HIS A O 1
ATOM 506 N N . ARG A 1 71 ? -2.258 -4.914 6.332 1 87.81 71 ARG A N 1
ATOM 507 C CA . ARG A 1 71 ? -2.789 -4.781 7.684 1 87.81 71 ARG A CA 1
ATOM 508 C C . ARG A 1 71 ? -4.191 -5.375 7.781 1 87.81 71 ARG A C 1
ATOM 510 O O . ARG A 1 71 ? -4.52 -6.043 8.766 1 87.81 71 ARG A O 1
ATOM 517 N N . ASN A 1 72 ? -4.965 -5.133 6.832 1 93.69 72 ASN A N 1
ATOM 518 C CA . ASN A 1 72 ? -6.34 -5.625 6.863 1 93.69 72 ASN A CA 1
ATOM 519 C C . ASN A 1 72 ? -6.398 -7.133 6.633 1 93.69 72 ASN A C 1
ATOM 521 O O . ASN A 1 72 ? -7.246 -7.816 7.207 1 93.69 72 ASN A O 1
ATOM 525 N N . TYR A 1 73 ? -5.504 -7.656 5.855 1 90.94 73 TYR A N 1
ATOM 526 C CA . TYR A 1 73 ? -5.383 -9.109 5.734 1 90.94 73 TYR A CA 1
ATOM 527 C C . TYR A 1 73 ? -5 -9.734 7.07 1 90.94 73 TYR A C 1
ATOM 529 O O . TYR A 1 73 ? -5.59 -10.734 7.484 1 90.94 73 TYR A O 1
ATOM 537 N N . ASP A 1 74 ? -4.086 -9.18 7.73 1 89.5 74 ASP A N 1
ATOM 538 C CA . ASP A 1 74 ? -3.641 -9.68 9.023 1 89.5 74 ASP A CA 1
ATOM 539 C C . ASP A 1 74 ? -4.789 -9.688 10.031 1 89.5 74 ASP A C 1
ATOM 541 O O . ASP A 1 74 ? -4.957 -10.656 10.781 1 89.5 74 ASP A O 1
ATOM 545 N N . LEU A 1 75 ? -5.48 -8.609 10.023 1 92.62 75 LEU A N 1
ATOM 546 C CA . LEU A 1 75 ? -6.609 -8.523 10.945 1 92.62 75 LEU A CA 1
ATOM 547 C C . LEU A 1 75 ? -7.648 -9.594 10.633 1 92.62 75 LEU A C 1
ATOM 549 O O . LEU A 1 75 ? -8.227 -10.188 11.547 1 92.62 75 LEU A O 1
ATOM 553 N N . MET A 1 76 ? -7.863 -9.844 9.406 1 93.44 76 MET A N 1
ATOM 554 C CA . MET A 1 76 ? -8.805 -10.883 9.016 1 93.44 76 MET A CA 1
ATOM 555 C C . MET A 1 76 ? -8.359 -12.25 9.531 1 93.44 76 MET A C 1
ATOM 557 O O . MET A 1 76 ? -9.188 -13.07 9.922 1 93.44 76 MET A O 1
ATOM 561 N N . LEU A 1 77 ? -7.086 -12.461 9.57 1 90.44 77 LEU A N 1
ATOM 562 C CA . LEU A 1 77 ? -6.543 -13.742 10.008 1 90.44 77 LEU A CA 1
ATOM 563 C C . LEU A 1 77 ? -6.633 -13.891 11.523 1 90.44 77 LEU A C 1
ATOM 565 O O . LEU A 1 77 ? -6.633 -15.008 12.039 1 90.44 77 LEU A O 1
ATOM 569 N N . ARG A 1 78 ? -6.715 -12.797 12.195 1 92.12 78 ARG A N 1
ATOM 570 C CA . ARG A 1 78 ? -6.766 -12.82 13.648 1 92.12 78 ARG A CA 1
ATOM 571 C C . ARG A 1 78 ? -8.195 -13 14.148 1 92.12 78 ARG A C 1
ATOM 573 O O . ARG A 1 78 ? -8.422 -13.219 15.336 1 92.12 78 ARG A O 1
ATOM 580 N N . HIS A 1 79 ? -9.078 -12.805 13.266 1 93.38 79 HIS A N 1
ATOM 581 C CA . HIS A 1 79 ? -10.484 -12.938 13.617 1 93.38 79 HIS A CA 1
ATOM 582 C C . HIS A 1 79 ? -11.156 -14.039 12.797 1 93.38 79 HIS A C 1
ATOM 584 O O . HIS A 1 79 ? -10.609 -14.492 11.789 1 93.38 79 HIS A O 1
ATOM 590 N N . ASP A 1 80 ? -12.242 -14.5 13.336 1 93.25 80 ASP A N 1
ATOM 591 C CA . ASP A 1 80 ? -12.984 -15.547 12.641 1 93.25 80 ASP A CA 1
ATOM 592 C C . ASP A 1 80 ? -14.211 -14.969 11.93 1 93.25 80 ASP A C 1
ATOM 594 O O . ASP A 1 80 ? -15.344 -15.375 12.211 1 93.25 80 ASP A O 1
ATOM 598 N N . PHE A 1 81 ? -14 -13.992 11.125 1 97.12 81 PHE A N 1
ATOM 599 C CA . PHE A 1 81 ? -15.062 -13.391 10.328 1 97.12 81 PHE A CA 1
ATOM 600 C C . PHE A 1 81 ? -15.039 -13.922 8.898 1 97.12 81 PHE A C 1
ATOM 602 O O . PHE A 1 81 ? -14.148 -14.688 8.531 1 97.12 81 PHE A O 1
ATOM 609 N N . HIS A 1 82 ? -16.078 -13.57 8.117 1 97.69 82 HIS A N 1
ATOM 610 C CA . HIS A 1 82 ? -16.25 -14.117 6.777 1 97.69 82 HIS A CA 1
ATOM 611 C C . HIS A 1 82 ? -16.484 -13.008 5.754 1 97.69 82 HIS A C 1
ATOM 613 O O . HIS A 1 82 ? -17.234 -12.07 6.016 1 97.69 82 HIS A O 1
ATOM 619 N N . ILE A 1 83 ? -15.766 -13.156 4.625 1 98 83 ILE A N 1
ATOM 620 C CA . ILE A 1 83 ? -16.062 -12.266 3.508 1 98 83 ILE A CA 1
ATOM 621 C C . ILE A 1 83 ? -17.406 -12.648 2.893 1 98 83 ILE A C 1
ATOM 623 O O . ILE A 1 83 ? -17.609 -13.789 2.477 1 98 83 ILE A O 1
ATOM 627 N N . VAL A 1 84 ? -18.297 -11.68 2.756 1 96.88 84 VAL A N 1
ATOM 628 C CA . VAL A 1 84 ? -19.625 -12.008 2.236 1 96.88 84 VAL A CA 1
ATOM 629 C C . VAL A 1 84 ? -19.938 -11.141 1.015 1 96.88 84 VAL A C 1
ATOM 631 O O . VAL A 1 84 ? -21 -11.242 0.424 1 96.88 84 VAL A O 1
ATOM 634 N N . GLY A 1 85 ? -19 -10.32 0.658 1 96 85 GLY A N 1
ATOM 635 C CA . GLY A 1 85 ? -19.172 -9.469 -0.513 1 96 85 GLY A CA 1
ATOM 636 C C . GLY A 1 85 ? -17.906 -8.719 -0.895 1 96 85 GLY A C 1
ATOM 637 O O . GLY A 1 85 ? -16.922 -8.75 -0.161 1 96 85 GLY A O 1
ATOM 638 N N . GLU A 1 86 ? -18.016 -8.148 -2.047 1 96.19 86 GLU A N 1
ATOM 639 C CA . GLU A 1 86 ? -16.938 -7.32 -2.598 1 96.19 86 GLU A CA 1
ATOM 640 C C . GLU A 1 86 ? -17.5 -6.102 -3.324 1 96.19 86 GLU A C 1
ATOM 642 O O . GLU A 1 86 ? -18.609 -6.145 -3.85 1 96.19 86 GLU A O 1
ATOM 647 N N . HIS A 1 87 ? -16.719 -5.031 -3.268 1 96 87 HIS A N 1
ATOM 648 C CA . HIS A 1 87 ? -17.078 -3.834 -4.016 1 96 87 HIS A CA 1
ATOM 649 C C . HIS A 1 87 ? -15.844 -3.102 -4.52 1 96 87 HIS A C 1
ATOM 651 O O . HIS A 1 87 ? -14.945 -2.777 -3.74 1 96 87 HIS A O 1
ATOM 657 N N . ILE A 1 88 ? -15.789 -2.945 -5.852 1 94.5 88 ILE A N 1
ATOM 658 C CA . ILE A 1 88 ? -14.734 -2.127 -6.445 1 94.5 88 ILE A CA 1
ATOM 659 C C . ILE A 1 88 ? -15.195 -0.674 -6.527 1 94.5 88 ILE A C 1
ATOM 661 O O . ILE A 1 88 ? -16.125 -0.353 -7.273 1 94.5 88 ILE A O 1
ATOM 665 N N . PHE A 1 89 ? -14.539 0.175 -5.801 1 95.56 89 PHE A N 1
ATOM 666 C CA . PHE A 1 89 ? -14.953 1.563 -5.637 1 95.56 89 PHE A CA 1
ATOM 667 C C . PHE A 1 89 ? -14.031 2.5 -6.398 1 95.56 89 PHE A C 1
ATOM 669 O O . PHE A 1 89 ? -12.812 2.502 -6.176 1 95.56 89 PHE A O 1
ATOM 676 N N . ARG A 1 90 ? -14.555 3.316 -7.312 1 94.62 90 ARG A N 1
ATOM 677 C CA . ARG A 1 90 ? -13.789 4.344 -8.016 1 94.62 90 ARG A CA 1
ATOM 678 C C . ARG A 1 90 ? -13.586 5.574 -7.141 1 94.62 90 ARG A C 1
ATOM 680 O O . ARG A 1 90 ? -14.562 6.199 -6.711 1 94.62 90 ARG A O 1
ATOM 687 N N . VAL A 1 91 ? -12.344 5.906 -6.902 1 95.31 91 VAL A N 1
ATOM 688 C CA . VAL A 1 91 ? -12.031 7.062 -6.07 1 95.31 91 VAL A CA 1
ATOM 689 C C . VAL A 1 91 ? -12.008 8.328 -6.93 1 95.31 91 VAL A C 1
ATOM 691 O O . VAL A 1 91 ? -11.227 8.422 -7.879 1 95.31 91 VAL A O 1
ATOM 694 N N . HIS A 1 92 ? -12.836 9.234 -6.609 1 97 92 HIS A N 1
ATOM 695 C CA . HIS A 1 92 ? -12.852 10.562 -7.215 1 97 92 HIS A CA 1
ATOM 696 C C . HIS A 1 92 ? -12.508 11.641 -6.191 1 97 92 HIS A C 1
ATOM 698 O O . HIS A 1 92 ? -13.195 11.781 -5.176 1 97 92 HIS A O 1
ATOM 704 N N . HIS A 1 93 ? -11.438 12.336 -6.512 1 98.25 93 HIS A N 1
ATOM 705 C CA . HIS A 1 93 ? -11.102 13.477 -5.664 1 98.25 93 HIS A CA 1
ATOM 706 C C . HIS A 1 93 ? -11.789 14.75 -6.148 1 98.25 93 HIS A C 1
ATOM 708 O O . HIS A 1 93 ? -11.773 15.055 -7.344 1 98.25 93 HIS A O 1
ATOM 714 N N . ASN A 1 94 ? -12.375 15.461 -5.242 1 98.75 94 ASN A N 1
ATOM 715 C CA . ASN A 1 94 ? -13.109 16.672 -5.566 1 98.75 94 ASN A CA 1
ATOM 716 C C . ASN A 1 94 ? -12.609 17.875 -4.762 1 98.75 94 ASN A C 1
ATOM 718 O O . ASN A 1 94 ? -12.32 17.75 -3.57 1 98.75 94 ASN A O 1
ATOM 722 N N . LEU A 1 95 ? -12.461 18.953 -5.488 1 98.88 95 LEU A N 1
ATOM 723 C CA . LEU A 1 95 ? -12.195 20.219 -4.816 1 98.88 95 LEU A CA 1
ATOM 724 C C . LEU A 1 95 ? -13.484 20.859 -4.316 1 98.88 95 LEU A C 1
ATOM 726 O O . LEU A 1 95 ? -14.406 21.094 -5.105 1 98.88 95 LEU A O 1
ATOM 730 N N . MET A 1 96 ? -13.516 21.125 -2.982 1 98.88 96 MET A N 1
ATOM 731 C CA . MET A 1 96 ? -14.773 21.625 -2.434 1 98.88 96 MET A CA 1
ATOM 732 C C . MET A 1 96 ? -14.531 22.766 -1.45 1 98.88 96 MET A C 1
ATOM 734 O O . MET A 1 96 ? -13.484 22.812 -0.794 1 98.88 96 MET A O 1
ATOM 738 N N . ALA A 1 97 ? -15.508 23.688 -1.354 1 98.81 97 ALA A N 1
ATOM 739 C CA . ALA A 1 97 ? -15.414 24.875 -0.498 1 98.81 97 ALA A CA 1
ATOM 740 C C . ALA A 1 97 ? -16.781 25.297 0.013 1 98.81 97 ALA A C 1
ATOM 742 O O . ALA A 1 97 ? -17.781 24.625 -0.272 1 98.81 97 ALA A O 1
ATOM 743 N N . LEU A 1 98 ? -16.766 26.312 0.884 1 98.62 98 LEU A N 1
ATOM 744 C CA . LEU A 1 98 ? -18.016 26.859 1.386 1 98.62 98 LEU A CA 1
ATOM 745 C C . LEU A 1 98 ? -18.906 27.312 0.236 1 98.62 98 LEU A C 1
ATOM 747 O O . LEU A 1 98 ? -18.422 27.828 -0.772 1 98.62 98 LEU A O 1
ATOM 751 N N . PRO A 1 99 ? -20.25 27.125 0.385 1 98.06 99 PRO A N 1
ATOM 752 C CA . PRO A 1 99 ? -21.156 27.609 -0.658 1 98.06 99 PRO A CA 1
ATOM 753 C C . PRO A 1 99 ? -20.953 29.094 -0.976 1 98.06 99 PRO A C 1
ATOM 755 O O . PRO A 1 99 ? -20.719 29.891 -0.068 1 98.06 99 PRO A O 1
ATOM 758 N N . GLY A 1 100 ? -21 29.406 -2.24 1 97.12 100 GLY A N 1
ATOM 759 C CA . GLY A 1 100 ? -20.859 30.781 -2.67 1 97.12 100 GLY A CA 1
ATOM 760 C C . GLY A 1 100 ? -19.438 31.156 -3.053 1 97.12 100 GLY A C 1
ATOM 761 O O . GLY A 1 100 ? -19.219 32.219 -3.646 1 97.12 100 GLY A O 1
ATOM 762 N N . GLN A 1 101 ? -18.5 30.312 -2.727 1 97.19 101 GLN A N 1
ATOM 763 C CA . GLN A 1 101 ? -17.125 30.578 -3.117 1 97.19 101 GLN A CA 1
ATOM 764 C C . GLN A 1 101 ? -16.859 30.141 -4.562 1 97.19 101 GLN A C 1
ATOM 766 O O . GLN A 1 101 ? -17.391 29.125 -5.016 1 97.19 101 GLN A O 1
ATOM 771 N N . SER A 1 102 ? -16.031 30.969 -5.27 1 97 102 SER A N 1
ATOM 772 C CA . SER A 1 102 ? -15.594 30.594 -6.609 1 97 102 SER A CA 1
ATOM 773 C C . SER A 1 102 ? -14.156 30.062 -6.598 1 97 102 SER A C 1
ATOM 775 O O . SER A 1 102 ? -13.391 30.359 -5.676 1 97 102 SER A O 1
ATOM 777 N N . ILE A 1 103 ? -13.836 29.312 -7.57 1 97.69 103 ILE A N 1
ATOM 778 C CA . ILE A 1 103 ? -12.555 28.625 -7.641 1 97.69 103 ILE A CA 1
ATOM 779 C C . ILE A 1 103 ? -11.422 29.641 -7.676 1 97.69 103 ILE A C 1
ATOM 781 O O . ILE A 1 103 ? -10.344 29.406 -7.121 1 97.69 103 ILE A O 1
ATOM 785 N N . ASP A 1 104 ? -11.664 30.797 -8.305 1 96.38 104 ASP A N 1
ATOM 786 C CA . ASP A 1 104 ? -10.641 31.828 -8.461 1 96.38 104 ASP A CA 1
ATOM 787 C C . ASP A 1 104 ? -10.32 32.5 -7.129 1 96.38 104 ASP A C 1
ATOM 789 O O . ASP A 1 104 ? -9.312 33.188 -6.996 1 96.38 104 ASP A O 1
ATOM 793 N N . GLU A 1 105 ? -11.125 32.281 -6.156 1 96.75 105 GLU A N 1
ATOM 794 C CA . GLU A 1 105 ? -10.945 32.906 -4.848 1 96.75 105 GLU A CA 1
ATOM 795 C C . GLU A 1 105 ? -10.125 32.031 -3.92 1 96.75 105 GLU A C 1
ATOM 797 O O . GLU A 1 105 ? -9.68 32.469 -2.861 1 96.75 105 GLU A O 1
ATOM 802 N N . ILE A 1 106 ? -9.93 30.797 -4.301 1 98.12 106 ILE A N 1
ATOM 803 C CA . ILE A 1 106 ? -9.297 29.812 -3.42 1 98.12 106 ILE A CA 1
ATOM 804 C C . ILE A 1 106 ? -7.785 30.047 -3.408 1 98.12 106 ILE A C 1
ATOM 806 O O . ILE A 1 106 ? -7.148 30.094 -4.465 1 98.12 106 ILE A O 1
ATOM 810 N N . ASP A 1 107 ? -7.203 30.125 -2.197 1 97.94 107 ASP A N 1
ATOM 811 C CA . ASP A 1 107 ? -5.766 30.328 -2.018 1 97.94 107 ASP A CA 1
ATOM 812 C C . ASP A 1 107 ? -5.109 29.078 -1.416 1 97.94 107 ASP A C 1
ATOM 814 O O . ASP A 1 107 ? -3.91 28.859 -1.594 1 97.94 107 ASP A O 1
ATOM 818 N N . GLU A 1 108 ? -5.922 28.328 -0.638 1 98.38 108 GLU A N 1
ATOM 819 C CA . GLU A 1 108 ? -5.383 27.203 0.122 1 98.38 108 GLU A CA 1
ATOM 820 C C . GLU A 1 108 ? -6.246 25.969 -0.052 1 98.38 108 GLU A C 1
ATOM 822 O O . GLU A 1 108 ? -7.469 26.062 -0.179 1 98.38 108 GLU A O 1
ATOM 827 N N . VAL A 1 109 ? -5.562 24.891 -0.028 1 98.75 109 VAL A N 1
ATOM 828 C CA . VAL A 1 109 ? -6.273 23.625 -0.135 1 98.75 109 VAL A CA 1
ATOM 829 C C . VAL A 1 109 ? -5.805 22.672 0.967 1 98.75 109 VAL A C 1
ATOM 831 O O . VAL A 1 109 ? -4.602 22.5 1.181 1 98.75 109 VAL A O 1
ATOM 834 N N . LEU A 1 110 ? -6.789 22.078 1.655 1 98.56 110 LEU A N 1
ATOM 835 C CA . LEU A 1 110 ? -6.527 21.125 2.727 1 98.56 110 LEU A CA 1
ATOM 836 C C . LEU A 1 110 ? -6.879 19.703 2.291 1 98.56 110 LEU A C 1
ATOM 838 O O . LEU A 1 110 ? -7.91 19.484 1.65 1 98.56 110 LEU A O 1
ATOM 842 N N . SER A 1 111 ? -6.043 18.75 2.639 1 98.56 111 SER A N 1
ATOM 843 C CA . SER A 1 111 ? -6.418 17.344 2.504 1 98.56 111 SER A CA 1
ATOM 844 C C . SER A 1 111 ? -5.328 16.422 3.053 1 98.56 111 SER A C 1
ATOM 846 O O . SER A 1 111 ? -4.348 16.891 3.629 1 98.56 111 SER A O 1
ATOM 848 N N . HIS A 1 112 ? -5.574 15.125 3.066 1 97.19 112 HIS A N 1
ATOM 849 C CA . HIS A 1 112 ? -4.559 14.133 3.379 1 97.19 112 HIS A CA 1
ATOM 850 C C . HIS A 1 112 ? -3.398 14.195 2.391 1 97.19 112 HIS A C 1
ATOM 852 O O . HIS A 1 112 ? -3.609 14.383 1.189 1 97.19 112 HIS A O 1
ATOM 858 N N . PRO A 1 113 ? -2.137 13.969 2.904 1 94.94 113 PRO A N 1
ATOM 859 C CA . PRO A 1 113 ? -0.973 14.047 2.018 1 94.94 113 PRO A CA 1
ATOM 860 C C . PRO A 1 113 ? -1.114 13.172 0.774 1 94.94 113 PRO A C 1
ATOM 862 O O . PRO A 1 113 ? -0.729 13.586 -0.322 1 94.94 113 PRO A O 1
ATOM 865 N N . GLN A 1 114 ? -1.704 12.062 0.887 1 92.75 114 GLN A N 1
ATOM 866 C CA . GLN A 1 114 ? -1.887 11.164 -0.245 1 92.75 114 GLN A CA 1
ATOM 867 C C . GLN A 1 114 ? -2.824 11.766 -1.286 1 92.75 114 GLN A C 1
ATOM 869 O O . GLN A 1 114 ? -2.547 11.711 -2.486 1 92.75 114 GLN A O 1
ATOM 874 N N . ALA A 1 115 ? -3.881 12.297 -0.821 1 96.06 115 ALA A N 1
ATOM 875 C CA . ALA A 1 115 ? -4.828 12.93 -1.73 1 96.06 115 ALA A CA 1
ATOM 876 C C . ALA A 1 115 ? -4.203 14.148 -2.41 1 96.06 115 ALA A C 1
ATOM 878 O O . ALA A 1 115 ? -4.387 14.359 -3.613 1 96.06 115 ALA A O 1
ATOM 879 N N . LEU A 1 116 ? -3.488 14.93 -1.644 1 96.69 116 LEU A N 1
ATOM 880 C CA . LEU A 1 116 ? -2.789 16.078 -2.205 1 96.69 116 LEU A CA 1
ATOM 881 C C . LEU A 1 116 ? -1.812 15.648 -3.293 1 96.69 116 LEU A C 1
ATOM 883 O O . LEU A 1 116 ? -1.771 16.25 -4.371 1 96.69 116 LEU A O 1
ATOM 887 N N . SER A 1 117 ? -1.115 14.602 -3.002 1 92.38 117 SER A N 1
ATOM 888 C CA . SER A 1 117 ? -0.135 14.094 -3.953 1 92.38 117 SER A CA 1
ATOM 889 C C . SER A 1 117 ? -0.812 13.562 -5.215 1 92.38 117 SER A C 1
ATOM 891 O O . SER A 1 117 ? -0.287 13.719 -6.32 1 92.38 117 SER A O 1
ATOM 893 N N . GLN A 1 118 ? -1.956 12.992 -5.086 1 93.62 118 GLN A N 1
ATOM 894 C CA . GLN A 1 118 ? -2.686 12.398 -6.199 1 93.62 118 GLN A CA 1
ATOM 895 C C . GLN A 1 118 ? -3.367 13.469 -7.047 1 93.62 118 GLN A C 1
ATOM 897 O O . GLN A 1 118 ? -3.926 13.164 -8.102 1 93.62 118 GLN A O 1
ATOM 902 N N . CYS A 1 119 ? -3.301 14.703 -6.598 1 96.88 119 CYS A N 1
ATOM 903 C CA . CYS A 1 119 ? -3.9 15.82 -7.32 1 96.88 119 CYS A CA 1
ATOM 904 C C . CYS A 1 119 ? -2.865 16.891 -7.609 1 96.88 119 CYS A C 1
ATOM 906 O O . CYS A 1 119 ? -3.215 18.062 -7.801 1 96.88 119 CYS A O 1
ATOM 908 N N . GLU A 1 120 ? -1.715 16.594 -7.574 1 94.25 120 GLU A N 1
ATOM 909 C CA . GLU A 1 120 ? -0.614 17.547 -7.621 1 94.25 120 GLU A CA 1
ATOM 910 C C . GLU A 1 120 ? -0.65 18.375 -8.906 1 94.25 120 GLU A C 1
ATOM 912 O O . GLU A 1 120 ? -0.439 19.578 -8.875 1 94.25 120 GLU A O 1
ATOM 917 N N . HIS A 1 121 ? -0.833 17.766 -10.047 1 93.69 121 HIS A N 1
ATOM 918 C CA . HIS A 1 121 ? -0.843 18.484 -11.312 1 93.69 121 HIS A CA 1
ATOM 919 C C . HIS A 1 121 ? -1.939 19.547 -11.328 1 93.69 121 HIS A C 1
ATOM 921 O O . HIS A 1 121 ? -1.688 20.703 -11.688 1 93.69 121 HIS A O 1
ATOM 927 N N . TYR A 1 122 ? -3.096 19.109 -10.93 1 96.69 122 TYR A N 1
ATOM 928 C CA . TYR A 1 122 ? -4.219 20.031 -10.891 1 96.69 122 TYR A CA 1
ATOM 929 C C . TYR A 1 122 ? -3.928 21.203 -9.953 1 96.69 122 TYR A C 1
ATOM 931 O O . TYR A 1 122 ? -4.172 22.359 -10.297 1 96.69 122 TYR A O 1
ATOM 939 N N . LEU A 1 123 ? -3.385 20.922 -8.789 1 97.62 123 LEU A N 1
ATOM 940 C CA . LEU A 1 123 ? -3.141 21.922 -7.758 1 97.62 123 LEU A CA 1
ATOM 941 C C . LEU A 1 123 ? -2.049 22.891 -8.195 1 97.62 123 LEU A C 1
ATOM 943 O O . LEU A 1 123 ? -2.133 24.094 -7.91 1 97.62 123 LEU A O 1
ATOM 947 N N . ARG A 1 124 ? -1.084 22.406 -8.805 1 94.94 124 ARG A N 1
ATOM 948 C CA . ARG A 1 124 ? -0.019 23.25 -9.344 1 94.94 124 ARG A CA 1
ATOM 949 C C . ARG A 1 124 ? -0.565 24.234 -10.367 1 94.94 124 ARG A C 1
ATOM 951 O O . ARG A 1 124 ? -0.245 25.422 -10.32 1 94.94 124 ARG A O 1
ATOM 958 N N . ASP A 1 125 ? -1.347 23.797 -11.273 1 95.88 125 ASP A N 1
ATOM 959 C CA . ASP A 1 125 ? -1.955 24.656 -12.289 1 95.88 125 ASP A CA 1
ATOM 960 C C . ASP A 1 125 ? -2.857 25.703 -11.664 1 95.88 125 ASP A C 1
ATOM 962 O O . ASP A 1 125 ? -2.932 26.844 -12.148 1 95.88 125 ASP A O 1
ATOM 966 N N . LEU A 1 126 ? -3.537 25.281 -10.641 1 96.88 126 LEU A N 1
ATOM 967 C CA . LEU A 1 126 ? -4.438 26.203 -9.945 1 96.88 126 LEU A CA 1
ATOM 968 C C . LEU A 1 126 ? -3.654 27.266 -9.195 1 96.88 126 LEU A C 1
ATOM 970 O O . LEU A 1 126 ? -4.168 28.359 -8.945 1 96.88 126 LEU A O 1
ATOM 974 N N . GLY A 1 127 ? -2.449 26.969 -8.797 1 97 127 GLY A N 1
ATOM 975 C CA . GLY A 1 127 ? -1.581 27.922 -8.133 1 97 127 GLY A CA 1
ATOM 976 C C . GLY A 1 127 ? -1.963 28.172 -6.684 1 97 127 GLY A C 1
ATOM 977 O O . GLY A 1 127 ? -1.966 29.312 -6.223 1 97 127 GLY A O 1
ATOM 978 N N . VAL A 1 128 ? -2.26 27.141 -5.934 1 97.81 128 VAL A N 1
ATOM 979 C CA . VAL A 1 128 ? -2.723 27.266 -4.555 1 97.81 128 VAL A CA 1
ATOM 980 C C . VAL A 1 128 ? -1.678 26.688 -3.602 1 97.81 128 VAL A C 1
ATOM 982 O O . VAL A 1 128 ? -0.839 25.875 -4.008 1 97.81 128 VAL A O 1
ATOM 985 N N . GLU A 1 129 ? -1.767 27.141 -2.377 1 97.75 129 GLU A N 1
ATOM 986 C CA . GLU A 1 129 ? -0.981 26.531 -1.312 1 97.75 129 GLU A CA 1
ATOM 987 C C . GLU A 1 129 ? -1.692 25.312 -0.734 1 97.75 129 GLU A C 1
ATOM 989 O O . GLU A 1 129 ? -2.908 25.328 -0.53 1 97.75 129 GLU A O 1
ATOM 994 N N . THR A 1 130 ? -0.926 24.266 -0.457 1 97.62 130 THR A N 1
ATOM 995 C CA . THR A 1 130 ? -1.526 23.031 0.062 1 97.62 130 THR A CA 1
ATOM 996 C C . THR A 1 130 ? -1.117 22.812 1.515 1 97.62 130 THR A C 1
ATOM 998 O O . THR A 1 130 ? -0.001 23.141 1.911 1 97.62 130 THR A O 1
ATOM 1001 N N . HIS A 1 131 ? -2.047 22.281 2.303 1 96.94 131 HIS A N 1
ATOM 1002 C CA . HIS A 1 131 ? -1.815 21.969 3.707 1 96.94 131 HIS A CA 1
ATOM 1003 C C . HIS A 1 131 ? -2.254 20.547 4.031 1 96.94 131 HIS A C 1
ATOM 1005 O O . HIS A 1 131 ? -3.408 20.172 3.797 1 96.94 131 HIS A O 1
ATOM 1011 N N . ALA A 1 132 ? -1.375 19.812 4.672 1 96.12 132 ALA A N 1
ATOM 1012 C CA . ALA A 1 132 ? -1.651 18.422 5.035 1 96.12 132 ALA A CA 1
ATOM 1013 C C . ALA A 1 132 ? -2.521 18.344 6.289 1 96.12 132 ALA A C 1
ATOM 1015 O O . ALA A 1 132 ? -2.307 19.078 7.246 1 96.12 132 ALA A O 1
ATOM 1016 N N . THR A 1 133 ? -3.52 17.516 6.215 1 96.19 133 THR A N 1
ATOM 1017 C CA . THR A 1 133 ? -4.363 17.188 7.359 1 96.19 133 THR A CA 1
ATOM 1018 C C . THR A 1 133 ? -4.477 15.672 7.535 1 96.19 133 THR A C 1
ATOM 1020 O O . THR A 1 133 ? -3.84 14.906 6.809 1 96.19 133 THR A O 1
ATOM 1023 N N . TYR A 1 134 ? -5.234 15.227 8.484 1 93.81 134 TYR A N 1
ATOM 1024 C CA . TYR A 1 134 ? -5.258 13.828 8.898 1 93.81 134 TYR A CA 1
ATOM 1025 C C . TYR A 1 134 ? -5.949 12.969 7.844 1 93.81 134 TYR A C 1
ATOM 1027 O O . TYR A 1 134 ? -5.551 11.82 7.613 1 93.81 134 TYR A O 1
ATOM 1035 N N . ASP A 1 135 ? -7.031 13.492 7.363 1 95.06 135 ASP A N 1
ATOM 1036 C CA . ASP A 1 135 ? -7.785 12.703 6.395 1 95.06 135 ASP A CA 1
ATOM 1037 C C . ASP A 1 135 ? -8.617 13.594 5.48 1 95.06 135 ASP A C 1
ATOM 1039 O O . ASP A 1 135 ? -8.727 14.805 5.719 1 95.06 135 ASP A O 1
ATOM 1043 N N . THR A 1 136 ? -9.125 13.047 4.453 1 97.44 136 THR A N 1
ATOM 1044 C CA . THR A 1 136 ? -9.844 13.82 3.445 1 97.44 136 THR A CA 1
ATOM 1045 C C . THR A 1 136 ? -11.18 14.312 3.992 1 97.44 136 THR A C 1
ATOM 1047 O O . THR A 1 136 ? -11.477 15.508 3.943 1 97.44 136 THR A O 1
ATOM 1050 N N . ALA A 1 137 ? -11.953 13.438 4.57 1 98 137 ALA A N 1
ATOM 1051 C CA . ALA A 1 137 ? -13.258 13.812 5.105 1 98 137 ALA A CA 1
ATOM 1052 C C . ALA A 1 137 ? -13.109 14.836 6.23 1 98 137 ALA A C 1
ATOM 1054 O O . ALA A 1 137 ? -13.875 15.797 6.309 1 98 137 ALA A O 1
ATOM 1055 N N . GLY A 1 138 ? -12.133 14.609 7.051 1 97.12 138 GLY A N 1
ATOM 1056 C CA . GLY A 1 138 ? -11.859 15.562 8.109 1 97.12 138 GLY A CA 1
ATOM 1057 C C . GLY A 1 138 ? -11.5 16.938 7.594 1 97.12 138 GLY A C 1
ATOM 1058 O O . GLY A 1 138 ? -11.805 17.953 8.234 1 97.12 138 GLY A O 1
ATOM 1059 N N . SER A 1 139 ? -10.859 17.016 6.488 1 98.31 139 SER A N 1
ATOM 1060 C CA . SER A 1 139 ? -10.531 18.297 5.867 1 98.31 139 SER A CA 1
ATOM 1061 C C . SER A 1 139 ? -11.781 19.047 5.461 1 98.31 139 SER A C 1
ATOM 1063 O O . SER A 1 139 ? -11.898 20.25 5.715 1 98.31 139 SER A O 1
ATOM 1065 N N . ALA A 1 140 ? -12.68 18.344 4.852 1 98.56 140 ALA A N 1
ATOM 1066 C CA . ALA A 1 140 ? -13.953 18.953 4.477 1 98.56 140 ALA A CA 1
ATOM 1067 C C . ALA A 1 140 ? -14.711 19.438 5.711 1 98.56 140 ALA A C 1
ATOM 1069 O O . ALA A 1 140 ? -15.227 20.562 5.727 1 98.56 140 ALA A O 1
ATOM 1070 N N . LYS A 1 141 ? -14.781 18.594 6.699 1 98.5 141 LYS A N 1
ATOM 1071 C CA . LYS A 1 141 ? -15.43 18.922 7.961 1 98.5 141 LYS A CA 1
ATOM 1072 C C . LYS A 1 141 ? -14.852 20.203 8.555 1 98.5 141 LYS A C 1
ATOM 1074 O O . LYS A 1 141 ? -15.594 21.062 9.023 1 98.5 141 LYS A O 1
ATOM 1079 N N . ARG A 1 142 ? -13.578 20.328 8.508 1 98.19 142 ARG A N 1
ATOM 1080 C CA . ARG A 1 142 ? -12.891 21.484 9.078 1 98.19 142 ARG A CA 1
ATOM 1081 C C . ARG A 1 142 ? -13.266 22.766 8.328 1 98.19 142 ARG A C 1
ATOM 1083 O O . ARG A 1 142 ? -13.523 23.797 8.953 1 98.19 142 ARG A O 1
ATOM 1090 N N . VAL A 1 143 ? -13.273 22.719 7.031 1 98.56 143 VAL A N 1
ATOM 1091 C CA . VAL A 1 143 ? -13.617 23.875 6.215 1 98.56 143 VAL A CA 1
ATOM 1092 C C . VAL A 1 143 ? -15 24.391 6.621 1 98.56 143 VAL A C 1
ATOM 1094 O O . VAL A 1 143 ? -15.188 25.594 6.785 1 98.56 143 VAL A O 1
ATOM 1097 N N . ARG A 1 144 ? -15.883 23.469 6.789 1 98.38 144 ARG A N 1
ATOM 1098 C CA . ARG A 1 144 ? -17.25 23.844 7.148 1 98.38 144 ARG A CA 1
ATOM 1099 C C . ARG A 1 144 ? -17.312 24.359 8.586 1 98.38 144 ARG A C 1
ATOM 1101 O O . ARG A 1 144 ? -17.812 25.453 8.844 1 98.38 144 ARG A O 1
ATOM 1108 N N . ARG A 1 145 ? -16.844 23.547 9.516 1 98.06 145 ARG A N 1
ATOM 1109 C CA . ARG A 1 145 ? -16.969 23.828 10.945 1 98.06 145 ARG A CA 1
ATOM 1110 C C . ARG A 1 145 ? -16.312 25.156 11.305 1 98.06 145 ARG A C 1
ATOM 1112 O O . ARG A 1 145 ? -16.859 25.922 12.102 1 98.06 145 ARG A O 1
ATOM 1119 N N . GLU A 1 146 ? -15.18 25.391 10.695 1 98.19 146 GLU A N 1
ATOM 1120 C CA . GLU A 1 146 ? -14.43 26.594 11.008 1 98.19 146 GLU A CA 1
ATOM 1121 C C . GLU A 1 146 ? -14.758 27.719 10.031 1 98.19 146 GLU A C 1
ATOM 1123 O O . GLU A 1 146 ? -14.195 28.812 10.125 1 98.19 146 GLU A O 1
ATOM 1128 N N . LYS A 1 147 ? -15.648 27.516 9.141 1 97.94 147 LYS A N 1
ATOM 1129 C CA . LYS A 1 147 ? -16.094 28.484 8.141 1 97.94 147 LYS A CA 1
ATOM 1130 C C . LYS A 1 147 ? -14.906 29.125 7.438 1 97.94 147 LYS A C 1
ATOM 1132 O O . LYS A 1 147 ? -14.82 30.359 7.355 1 97.94 147 LYS A O 1
ATOM 1137 N N . LEU A 1 148 ? -14.008 28.281 6.969 1 97.75 148 LEU A N 1
ATOM 1138 C CA . LEU A 1 148 ? -12.781 28.766 6.344 1 97.75 148 LEU A CA 1
ATOM 1139 C C . LEU A 1 148 ? -13.062 29.328 4.953 1 97.75 148 LEU A C 1
ATOM 1141 O O . LEU A 1 148 ? -13.352 28.562 4.023 1 97.75 148 LEU A O 1
ATOM 1145 N N . ALA A 1 149 ? -12.938 30.672 4.828 1 96.38 149 ALA A N 1
ATOM 1146 C CA . ALA A 1 149 ? -13.062 31.328 3.525 1 96.38 149 ALA A CA 1
ATOM 1147 C C . ALA A 1 149 ? -11.766 31.203 2.729 1 96.38 149 ALA A C 1
ATOM 1149 O O . ALA A 1 149 ? -10.68 31.094 3.309 1 96.38 149 ALA A O 1
ATOM 1150 N N . ARG A 1 150 ? -11.867 31.156 1.351 1 97.81 150 ARG A N 1
ATOM 1151 C CA . ARG A 1 150 ? -10.742 31.109 0.421 1 97.81 150 ARG A CA 1
ATOM 1152 C C . ARG A 1 150 ? -9.93 29.844 0.61 1 97.81 150 ARG A C 1
ATOM 1154 O O . ARG A 1 150 ? -8.773 29.766 0.185 1 97.81 150 ARG A O 1
ATOM 1161 N N . THR A 1 151 ? -10.492 28.859 1.394 1 98.69 151 THR A N 1
ATOM 1162 C CA . THR A 1 151 ? -9.883 27.562 1.646 1 98.69 151 THR A CA 1
ATOM 1163 C C . THR A 1 151 ? -10.773 26.438 1.136 1 98.69 151 THR A C 1
ATOM 1165 O O . THR A 1 151 ? -11.984 26.422 1.397 1 98.69 151 THR A O 1
ATOM 1168 N N . ALA A 1 152 ? -10.195 25.594 0.336 1 98.81 152 ALA A N 1
ATOM 1169 C CA . ALA A 1 152 ? -10.922 24.422 -0.156 1 98.81 152 ALA A CA 1
ATOM 1170 C C . ALA A 1 152 ? -10.352 23.141 0.429 1 98.81 152 ALA A C 1
ATOM 1172 O O . ALA A 1 152 ? -9.273 23.141 1.025 1 98.81 152 ALA A O 1
ATOM 1173 N N . ALA A 1 153 ? -11.102 22.078 0.352 1 98.88 153 ALA A N 1
ATOM 1174 C CA . ALA A 1 153 ? -10.672 20.734 0.715 1 98.88 153 ALA A CA 1
ATOM 1175 C C . ALA A 1 153 ? -10.742 19.797 -0.484 1 98.88 153 ALA A C 1
ATOM 1177 O O . ALA A 1 153 ? -11.508 20.031 -1.422 1 98.88 153 ALA A O 1
ATOM 1178 N N . ILE A 1 154 ? -9.898 18.812 -0.478 1 98.81 154 ILE A N 1
ATOM 1179 C CA . ILE A 1 154 ? -10.031 17.688 -1.397 1 98.81 154 ILE A CA 1
ATOM 1180 C C . ILE A 1 154 ? -10.617 16.484 -0.66 1 98.81 154 ILE A C 1
ATOM 1182 O O . ILE A 1 154 ? -10.039 16 0.316 1 98.81 154 ILE A O 1
ATOM 1186 N N . ALA A 1 155 ? -11.734 16.016 -1.108 1 98.69 155 ALA A N 1
ATOM 1187 C CA . ALA A 1 155 ? -12.422 14.906 -0.457 1 98.69 155 ALA A CA 1
ATOM 1188 C C . ALA A 1 155 ? -13.438 14.258 -1.394 1 98.69 155 ALA A C 1
ATOM 1190 O O . ALA A 1 155 ? -13.461 14.555 -2.59 1 98.69 155 ALA A O 1
ATOM 1191 N N . SER A 1 156 ? -14.188 13.297 -0.861 1 98.12 156 SER A N 1
ATOM 1192 C CA . SER A 1 156 ? -15.195 12.57 -1.629 1 98.12 156 SER A CA 1
ATOM 1193 C C . SER A 1 156 ? -16.438 13.422 -1.859 1 98.12 156 SER A C 1
ATOM 1195 O O . SER A 1 156 ? -16.672 14.398 -1.146 1 98.12 156 SER A O 1
ATOM 1197 N N . ARG A 1 157 ? -17.219 13.031 -2.883 1 97.5 157 ARG A N 1
ATOM 1198 C CA . ARG A 1 157 ? -18.516 13.688 -3.092 1 97.5 157 ARG A CA 1
ATOM 1199 C C . ARG A 1 157 ? -19.391 13.562 -1.857 1 97.5 157 ARG A C 1
ATOM 1201 O O . ARG A 1 157 ? -20.109 14.508 -1.501 1 97.5 157 ARG A O 1
ATOM 1208 N N . ARG A 1 158 ? -19.344 12.477 -1.209 1 96.5 158 ARG A N 1
ATOM 1209 C CA . ARG A 1 158 ? -20.125 12.242 -0.003 1 96.5 158 ARG A CA 1
ATOM 1210 C C . ARG A 1 158 ? -19.766 13.242 1.089 1 96.5 158 ARG A C 1
ATOM 1212 O O . ARG A 1 158 ? -20.625 13.664 1.862 1 96.5 158 ARG A O 1
ATOM 1219 N N . ALA A 1 159 ? -18.516 13.555 1.192 1 98.19 159 ALA A N 1
ATOM 1220 C CA . ALA A 1 159 ? -18.094 14.555 2.168 1 98.19 159 ALA A CA 1
ATOM 1221 C C . ALA A 1 159 ? -18.734 15.914 1.886 1 98.19 159 ALA A C 1
ATOM 1223 O O . ALA A 1 159 ? -19.156 16.609 2.811 1 98.19 159 ALA A O 1
ATOM 1224 N N . ALA A 1 160 ? -18.781 16.281 0.618 1 98.38 160 ALA A N 1
ATOM 1225 C CA . ALA A 1 160 ? -19.422 17.547 0.254 1 98.38 160 ALA A CA 1
ATOM 1226 C C . ALA A 1 160 ? -20.859 17.578 0.729 1 98.38 160 ALA A C 1
ATOM 1228 O O . ALA A 1 160 ? -21.312 18.578 1.285 1 98.38 160 ALA A O 1
ATOM 1229 N N . ASP A 1 161 ? -21.531 16.516 0.545 1 97.12 161 ASP A N 1
ATOM 1230 C CA . ASP A 1 161 ? -22.938 16.406 0.957 1 97.12 161 ASP A CA 1
ATOM 1231 C C . ASP A 1 161 ? -23.062 16.453 2.479 1 97.12 161 ASP A C 1
ATOM 1233 O O . ASP A 1 161 ? -23.906 17.172 3.016 1 97.12 161 ASP A O 1
ATOM 1237 N N . ALA A 1 162 ? -22.25 15.711 3.131 1 97.06 162 ALA A N 1
ATOM 1238 C CA . ALA A 1 162 ? -22.312 15.57 4.586 1 97.06 162 ALA A CA 1
ATOM 1239 C C . ALA A 1 162 ? -22.047 16.906 5.277 1 97.06 162 ALA A C 1
ATOM 1241 O O . ALA A 1 162 ? -22.625 17.188 6.328 1 97.06 162 ALA A O 1
ATOM 1242 N N . TYR A 1 163 ? -21.188 17.703 4.672 1 98.25 163 TYR A N 1
ATOM 1243 C CA . TYR A 1 163 ? -20.766 18.922 5.367 1 98.25 163 TYR A CA 1
ATOM 1244 C C . TYR A 1 163 ? -21.234 20.172 4.629 1 98.25 163 TYR A C 1
ATOM 1246 O O . TYR A 1 163 ? -20.734 21.266 4.883 1 98.25 163 TYR A O 1
ATOM 1254 N N . ASP A 1 164 ? -22.125 19.969 3.693 1 98.12 164 ASP A N 1
ATOM 1255 C CA . ASP A 1 164 ? -22.766 21.078 2.971 1 98.12 164 ASP A CA 1
ATOM 1256 C C . ASP A 1 164 ? -21.719 21.984 2.33 1 98.12 164 ASP A C 1
ATOM 1258 O O . ASP A 1 164 ? -21.719 23.203 2.557 1 98.12 164 ASP A O 1
ATOM 1262 N N . LEU A 1 165 ? -20.812 21.406 1.624 1 98.75 165 LEU A N 1
ATOM 1263 C CA . LEU A 1 165 ? -19.828 22.125 0.829 1 98.75 165 LEU A CA 1
ATOM 1264 C C . LEU A 1 165 ? -20.172 22.062 -0.655 1 98.75 165 LEU A C 1
ATOM 1266 O O . LEU A 1 165 ? -20.922 21.188 -1.084 1 98.75 165 LEU A O 1
ATOM 1270 N N . GLU A 1 166 ? -19.719 23 -1.396 1 98.69 166 GLU A N 1
ATOM 1271 C CA . GLU A 1 166 ? -19.922 23.047 -2.842 1 98.69 166 GLU A CA 1
ATOM 1272 C C . GLU A 1 166 ? -18.688 22.516 -3.582 1 98.69 166 GLU A C 1
ATOM 1274 O O . GLU A 1 166 ? -17.562 22.922 -3.289 1 98.69 166 GLU A O 1
ATOM 1279 N N . ILE A 1 167 ? -18.938 21.609 -4.52 1 98.69 167 ILE A N 1
ATOM 1280 C CA . ILE A 1 167 ? -17.844 21.094 -5.348 1 98.69 167 ILE A CA 1
ATOM 1281 C C . ILE A 1 167 ? -17.484 22.141 -6.41 1 98.69 167 ILE A C 1
ATOM 1283 O O . ILE A 1 167 ? -18.312 22.484 -7.258 1 98.69 167 ILE A O 1
ATOM 1287 N N . LEU A 1 168 ? -16.281 22.594 -6.367 1 98.75 168 LEU A N 1
ATOM 1288 C CA . LEU A 1 168 ? -15.797 23.562 -7.332 1 98.75 168 LEU A CA 1
ATOM 1289 C C . LEU A 1 168 ? -15.25 22.875 -8.578 1 98.75 168 LEU A C 1
ATOM 1291 O O . LEU A 1 168 ? -15.328 23.406 -9.68 1 98.75 168 LEU A O 1
ATOM 1295 N N . ALA A 1 169 ? -14.625 21.734 -8.406 1 98.5 169 ALA A N 1
ATOM 1296 C CA . ALA A 1 169 ? -14.094 20.891 -9.469 1 98.5 169 ALA A CA 1
ATOM 1297 C C . ALA A 1 169 ? -14.156 19.422 -9.086 1 98.5 169 ALA A C 1
ATOM 1299 O O . ALA A 1 169 ? -13.734 19.031 -7.996 1 98.5 169 ALA A O 1
ATOM 1300 N N . ALA A 1 170 ? -14.711 18.625 -10 1 97.88 170 ALA A N 1
ATOM 1301 C CA . ALA A 1 170 ? -14.891 17.203 -9.734 1 97.88 170 ALA A CA 1
ATOM 1302 C C . ALA A 1 170 ? -13.844 16.375 -10.469 1 97.88 170 ALA A C 1
ATOM 1304 O O . ALA A 1 170 ? -13.5 16.672 -11.617 1 97.88 170 ALA A O 1
ATOM 1305 N N . GLY A 1 171 ? -13.359 15.289 -9.812 1 97.19 171 GLY A N 1
ATOM 1306 C CA . GLY A 1 171 ? -12.477 14.344 -10.477 1 97.19 171 GLY A CA 1
ATOM 1307 C C . GLY A 1 171 ? -11.133 14.945 -10.852 1 97.19 171 GLY A C 1
ATOM 1308 O O . GLY A 1 171 ? -10.719 14.859 -12.008 1 97.19 171 GLY A O 1
ATOM 1309 N N . ILE A 1 172 ? -10.461 15.516 -9.836 1 97.75 172 ILE A N 1
ATOM 1310 C CA . ILE A 1 172 ? -9.258 16.281 -10.156 1 97.75 172 ILE A CA 1
ATOM 1311 C C . ILE A 1 172 ? -8.023 15.398 -9.984 1 97.75 172 ILE A C 1
ATOM 1313 O O . ILE A 1 172 ? -6.891 15.875 -10.078 1 97.75 172 ILE A O 1
ATOM 1317 N N . GLU A 1 173 ? -8.172 14.094 -9.602 1 96.12 173 GLU A N 1
ATOM 1318 C CA . GLU A 1 173 ? -7.035 13.195 -9.43 1 96.12 173 GLU A CA 1
ATOM 1319 C C . GLU A 1 173 ? -6.23 13.07 -10.719 1 96.12 173 GLU A C 1
ATOM 1321 O O . GLU A 1 173 ? -6.797 13.062 -11.812 1 96.12 173 GLU A O 1
ATOM 1326 N N . ASP A 1 174 ? -4.965 12.945 -10.562 1 91.56 174 ASP A N 1
ATOM 1327 C CA . ASP A 1 174 ? -4.039 12.867 -11.688 1 91.56 174 ASP A CA 1
ATOM 1328 C C . ASP A 1 174 ? -4.262 11.586 -12.492 1 91.56 174 ASP A C 1
ATOM 1330 O O . ASP A 1 174 ? -4.152 11.594 -13.719 1 91.56 174 ASP A O 1
ATOM 1334 N N . ASP A 1 175 ? -4.555 10.484 -11.797 1 87.56 175 ASP A N 1
ATOM 1335 C CA . ASP A 1 175 ? -4.77 9.188 -12.43 1 87.56 175 ASP A CA 1
ATOM 1336 C C . ASP A 1 175 ? -6.25 8.812 -12.43 1 87.56 175 ASP A C 1
ATOM 1338 O O . ASP A 1 175 ? -6.848 8.625 -11.367 1 87.56 175 ASP A O 1
ATOM 1342 N N . PRO A 1 176 ? -6.785 8.68 -13.562 1 87.06 176 PRO A N 1
ATOM 1343 C CA . PRO A 1 176 ? -8.211 8.344 -13.633 1 87.06 176 PRO A CA 1
ATOM 1344 C C . PRO A 1 176 ? -8.484 6.883 -13.281 1 87.06 176 PRO A C 1
ATOM 1346 O O . PRO A 1 176 ? -9.648 6.492 -13.117 1 87.06 176 PRO A O 1
ATOM 1349 N N . GLU A 1 177 ? -7.551 6.086 -13.156 1 84.94 177 GLU A N 1
ATOM 1350 C CA . GLU A 1 177 ? -7.719 4.676 -12.82 1 84.94 177 GLU A CA 1
ATOM 1351 C C . GLU A 1 177 ? -7.387 4.41 -11.359 1 84.94 177 GLU A C 1
ATOM 1353 O O . GLU A 1 177 ? -6.613 3.504 -11.047 1 84.94 177 GLU A O 1
ATOM 1358 N N . ASN A 1 178 ? -7.961 5.223 -10.508 1 89.5 178 ASN A N 1
ATOM 1359 C CA . ASN A 1 178 ? -7.836 5.051 -9.062 1 89.5 178 ASN A CA 1
ATOM 1360 C C . ASN A 1 178 ? -9.031 4.293 -8.484 1 89.5 178 ASN A C 1
ATOM 1362 O O . ASN A 1 178 ? -10.109 4.859 -8.328 1 89.5 178 ASN A O 1
ATOM 1366 N N . TYR A 1 179 ? -8.781 3.014 -8.188 1 92 179 TYR A N 1
ATOM 1367 C CA . TYR A 1 179 ? -9.82 2.135 -7.668 1 92 179 TYR A CA 1
ATOM 1368 C C . TYR A 1 179 ? -9.359 1.439 -6.391 1 92 179 TYR A C 1
ATOM 1370 O O . TYR A 1 179 ? -8.188 1.084 -6.262 1 92 179 TYR A O 1
ATOM 1378 N N . THR A 1 180 ? -10.281 1.273 -5.504 1 94.62 180 THR A N 1
ATOM 1379 C CA . THR A 1 180 ? -10.031 0.48 -4.309 1 94.62 180 THR A CA 1
ATOM 1380 C C . THR A 1 180 ? -11.008 -0.688 -4.215 1 94.62 180 THR A C 1
ATOM 1382 O O . THR A 1 180 ? -12.211 -0.519 -4.438 1 94.62 180 THR A O 1
ATOM 1385 N N . ARG A 1 181 ? -10.445 -1.872 -4.031 1 94.94 181 ARG A N 1
ATOM 1386 C CA . ARG A 1 181 ? -11.258 -3.053 -3.77 1 94.94 181 ARG A CA 1
ATOM 1387 C C . ARG A 1 181 ? -11.594 -3.17 -2.287 1 94.94 181 ARG A C 1
ATOM 1389 O O . ARG A 1 181 ? -10.703 -3.191 -1.441 1 94.94 181 ARG A O 1
ATOM 1396 N N . PHE A 1 182 ? -12.922 -3.207 -1.98 1 97.44 182 PHE A N 1
ATOM 1397 C CA . PHE A 1 182 ? -13.398 -3.373 -0.614 1 97.44 182 PHE A CA 1
ATOM 1398 C C . PHE A 1 182 ? -14.016 -4.754 -0.421 1 97.44 182 PHE A C 1
ATOM 1400 O O . PHE A 1 182 ? -14.672 -5.277 -1.323 1 97.44 182 PHE A O 1
ATOM 1407 N N . LEU A 1 183 ? -13.805 -5.32 0.759 1 97.81 183 LEU A N 1
ATOM 1408 C CA . LEU A 1 183 ? -14.484 -6.543 1.164 1 97.81 183 LEU A CA 1
ATOM 1409 C C . LEU A 1 183 ? -15.539 -6.254 2.23 1 97.81 183 LEU A C 1
ATOM 1411 O O . LEU A 1 183 ? -15.32 -5.418 3.109 1 97.81 183 LEU A O 1
ATOM 1415 N N . ILE A 1 184 ? -16.641 -6.906 2.092 1 98 184 ILE A N 1
ATOM 1416 C CA . ILE A 1 184 ? -17.688 -6.852 3.105 1 98 184 ILE A CA 1
ATOM 1417 C C . ILE A 1 184 ? -17.578 -8.062 4.027 1 98 184 ILE A C 1
ATOM 1419 O O . ILE A 1 184 ? -17.609 -9.211 3.562 1 98 184 ILE A O 1
ATOM 1423 N N . LEU A 1 185 ? -17.484 -7.812 5.344 1 98.12 185 LEU A N 1
ATOM 1424 C CA . LEU A 1 185 ? -17.297 -8.883 6.32 1 98.12 185 LEU A CA 1
ATOM 1425 C C . LEU A 1 185 ? -18.547 -9.062 7.172 1 98.12 185 LEU A C 1
ATOM 1427 O O . LEU A 1 185 ? -19.281 -8.102 7.41 1 98.12 185 LEU A O 1
ATOM 1431 N N . ALA A 1 186 ? -18.75 -10.258 7.59 1 97.94 186 ALA A N 1
ATOM 1432 C CA . ALA A 1 186 ? -19.797 -10.625 8.531 1 97.94 186 ALA A CA 1
ATOM 1433 C C . ALA A 1 186 ? -19.297 -11.664 9.531 1 97.94 186 ALA A C 1
ATOM 1435 O O . ALA A 1 186 ? -18.297 -12.328 9.297 1 97.94 186 ALA A O 1
ATOM 1436 N N . ARG A 1 187 ? -20 -11.719 10.641 1 96.94 187 ARG A N 1
ATOM 1437 C CA . ARG A 1 187 ? -19.656 -12.703 11.656 1 96.94 187 ARG A CA 1
ATOM 1438 C C . ARG A 1 187 ? -20 -14.117 11.188 1 96.94 187 ARG A C 1
ATOM 1440 O O . ARG A 1 187 ? -19.25 -15.062 11.461 1 96.94 187 ARG A O 1
ATOM 1447 N N . GLU A 1 188 ? -21.078 -14.234 10.492 1 95.25 188 GLU A N 1
ATOM 1448 C CA . GLU A 1 188 ? -21.531 -15.523 9.969 1 95.25 188 GLU A CA 1
ATOM 1449 C C . GLU A 1 188 ? -21.344 -15.602 8.453 1 95.25 188 GLU A C 1
ATOM 1451 O O . GLU A 1 188 ? -21.5 -14.602 7.754 1 95.25 188 GLU A O 1
ATOM 1456 N N . PRO A 1 189 ? -20.984 -16.766 7.992 1 93.88 189 PRO A N 1
ATOM 1457 C CA . PRO A 1 189 ? -20.828 -16.906 6.543 1 93.88 189 PRO A CA 1
ATOM 1458 C C . PRO A 1 189 ? -22.156 -16.781 5.793 1 93.88 189 PRO A C 1
ATOM 1460 O O . PRO A 1 189 ? -23.219 -17.031 6.359 1 93.88 189 PRO A O 1
ATOM 1463 N N . GLN A 1 190 ? -22.094 -16.266 4.656 1 91.5 190 GLN A N 1
ATOM 1464 C CA . GLN A 1 190 ? -23.234 -16.219 3.742 1 91.5 190 GLN A CA 1
ATOM 1465 C C . GLN A 1 190 ? -22.922 -16.922 2.432 1 91.5 190 GLN A C 1
ATOM 1467 O O . GLN A 1 190 ? -21.953 -16.594 1.751 1 91.5 190 GLN A O 1
ATOM 1472 N N . THR A 1 191 ? -23.656 -17.875 2.062 1 86.12 191 THR A N 1
ATOM 1473 C CA . THR A 1 191 ? -23.469 -18.609 0.819 1 86.12 191 THR A CA 1
ATOM 1474 C C . THR A 1 191 ? -24.078 -17.859 -0.36 1 86.12 191 THR A C 1
ATOM 1476 O O . THR A 1 191 ? -25.234 -17.438 -0.306 1 86.12 191 THR A O 1
ATOM 1479 N N . PRO A 1 192 ? -23.219 -17.703 -1.323 1 90.75 192 PRO A N 1
ATOM 1480 C CA . PRO A 1 192 ? -23.812 -17.094 -2.506 1 90.75 192 PRO A CA 1
ATOM 1481 C C . PRO A 1 192 ? -24.953 -17.922 -3.107 1 90.75 192 PRO A C 1
ATOM 1483 O O . PRO A 1 192 ? -24.906 -19.156 -3.045 1 90.75 192 PRO A O 1
ATOM 1486 N N . ALA A 1 193 ? -25.906 -17.203 -3.639 1 86.56 193 ALA A N 1
ATOM 1487 C CA . ALA A 1 193 ? -27.016 -17.906 -4.277 1 86.56 193 ALA A CA 1
ATOM 1488 C C . ALA A 1 193 ? -26.531 -18.734 -5.461 1 86.56 193 ALA A C 1
ATOM 1490 O O . ALA A 1 193 ? -25.5 -18.438 -6.059 1 86.56 193 ALA A O 1
ATOM 1491 N N . GLU A 1 194 ? -27.281 -19.75 -5.742 1 84.88 194 GLU A N 1
ATOM 1492 C CA . GLU A 1 194 ? -26.953 -20.562 -6.898 1 84.88 194 GLU A CA 1
ATOM 1493 C C . GLU A 1 194 ? -26.953 -19.75 -8.18 1 84.88 194 GLU A C 1
ATOM 1495 O O . GLU A 1 194 ? -27.844 -18.922 -8.398 1 84.88 194 GLU A O 1
ATOM 1500 N N . GLY A 1 195 ? -26 -19.984 -9.047 1 85.06 195 GLY A N 1
ATOM 1501 C CA . GLY A 1 195 ? -25.938 -19.266 -10.312 1 85.06 195 GLY A CA 1
ATOM 1502 C C . GLY A 1 195 ? -25.188 -17.953 -10.219 1 85.06 195 GLY A C 1
ATOM 1503 O O . GLY A 1 195 ? -24.906 -17.312 -11.234 1 85.06 195 GLY A O 1
ATOM 1504 N N . THR A 1 196 ? -24.906 -17.578 -8.992 1 88.75 196 THR A N 1
ATOM 1505 C CA . THR A 1 196 ? -24.141 -16.359 -8.781 1 88.75 196 THR A CA 1
ATOM 1506 C C . THR A 1 196 ? -22.719 -16.516 -9.32 1 88.75 196 THR A C 1
ATOM 1508 O O . THR A 1 196 ? -22.125 -17.578 -9.203 1 88.75 196 THR A O 1
ATOM 1511 N N . ASN A 1 197 ? -22.266 -15.469 -10.07 1 92.38 197 ASN A N 1
ATOM 1512 C CA . ASN A 1 197 ? -20.844 -15.43 -10.383 1 92.38 197 ASN A CA 1
ATOM 1513 C C . ASN A 1 197 ? -20 -15.242 -9.125 1 92.38 197 ASN A C 1
ATOM 1515 O O . ASN A 1 197 ? -19.641 -14.117 -8.773 1 92.38 197 ASN A O 1
ATOM 1519 N N . ALA A 1 198 ? -19.641 -16.375 -8.594 1 95.44 198 ALA A N 1
ATOM 1520 C CA . ALA A 1 198 ? -19.047 -16.344 -7.258 1 95.44 198 ALA A CA 1
ATOM 1521 C C . ALA A 1 198 ? -17.516 -16.297 -7.332 1 95.44 198 ALA A C 1
ATOM 1523 O O . ALA A 1 198 ? -16.938 -16.703 -8.328 1 95.44 198 ALA A O 1
ATOM 1524 N N . LYS A 1 199 ? -16.984 -15.719 -6.301 1 95.88 199 LYS A N 1
ATOM 1525 C CA . LYS A 1 199 ? -15.555 -15.672 -6.023 1 95.88 199 LYS A CA 1
ATOM 1526 C C . LYS A 1 199 ? -15.25 -16.188 -4.617 1 95.88 199 LYS A C 1
ATOM 1528 O O . LYS A 1 199 ? -16.016 -15.938 -3.682 1 95.88 199 LYS A O 1
ATOM 1533 N N . THR A 1 200 ? -14.188 -16.938 -4.5 1 97.5 200 THR A N 1
ATOM 1534 C CA . THR A 1 200 ? -13.75 -17.406 -3.193 1 97.5 200 THR A CA 1
ATOM 1535 C C . THR A 1 200 ? -12.336 -16.922 -2.887 1 97.5 200 THR A C 1
ATOM 1537 O O . THR A 1 200 ? -11.445 -17 -3.736 1 97.5 200 THR A O 1
ATOM 1540 N N . 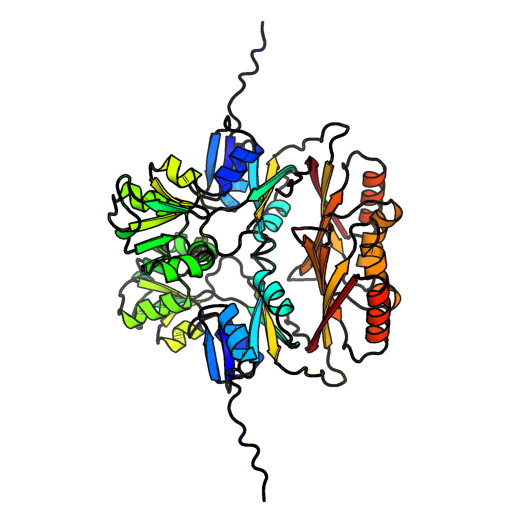SER A 1 201 ? -12.195 -16.328 -1.703 1 97.5 201 SER A N 1
ATOM 1541 C CA . SER A 1 201 ? -10.898 -15.867 -1.228 1 97.5 201 SER A CA 1
ATOM 1542 C C . SER A 1 201 ? -10.328 -16.812 -0.174 1 97.5 201 SER A C 1
ATOM 1544 O O . SER A 1 201 ? -11.023 -17.188 0.776 1 97.5 201 SER A O 1
ATOM 1546 N N . ILE A 1 202 ? -9.008 -17.203 -0.372 1 97.56 202 ILE A N 1
ATOM 1547 C CA . ILE A 1 202 ? -8.375 -18.094 0.581 1 97.56 202 ILE A CA 1
ATOM 1548 C C . ILE A 1 202 ? -6.984 -17.578 0.94 1 97.56 202 ILE A C 1
ATOM 1550 O O . ILE A 1 202 ? -6.441 -16.719 0.245 1 97.56 202 ILE A O 1
ATOM 1554 N N . VAL A 1 203 ? -6.5 -18.031 2.08 1 95.94 203 VAL A N 1
ATOM 1555 C CA . VAL A 1 203 ? -5.117 -17.828 2.5 1 95.94 203 VAL A CA 1
ATOM 1556 C C . VAL A 1 203 ? -4.492 -19.172 2.881 1 95.94 203 VAL A C 1
ATOM 1558 O O . VAL A 1 203 ? -5.152 -20.031 3.482 1 95.94 203 VAL A O 1
ATOM 1561 N N . PHE A 1 204 ? -3.27 -19.391 2.432 1 95.06 204 PHE A N 1
ATOM 1562 C CA . PHE A 1 204 ? -2.582 -20.625 2.785 1 95.06 204 PHE A CA 1
ATOM 1563 C C . PHE A 1 204 ? -1.078 -20.406 2.879 1 95.06 204 PHE A C 1
ATOM 1565 O O . PHE A 1 204 ? -0.56 -19.406 2.369 1 95.06 204 PHE A O 1
ATOM 1572 N N . SER A 1 205 ? -0.438 -21.234 3.629 1 92.19 205 SER A N 1
ATOM 1573 C CA . SER A 1 205 ? 1.015 -21.172 3.76 1 92.19 205 SER A CA 1
ATOM 1574 C C . SER A 1 205 ? 1.687 -22.344 3.035 1 92.19 205 SER A C 1
ATOM 1576 O O . SER A 1 205 ? 1.063 -23.375 2.807 1 92.19 205 SER A O 1
ATOM 1578 N N . LEU A 1 206 ? 2.857 -22.062 2.57 1 90.88 206 LEU A N 1
ATOM 1579 C CA . LEU A 1 206 ? 3.658 -23.109 1.948 1 90.88 206 LEU A CA 1
ATOM 1580 C C . LEU A 1 206 ? 5.051 -23.172 2.57 1 90.88 206 LEU A C 1
ATOM 1582 O O . LEU A 1 206 ? 5.566 -22.156 3.047 1 90.88 206 LEU A O 1
ATOM 1586 N N . LYS A 1 207 ? 5.598 -24.375 2.562 1 83.44 207 LYS A N 1
ATOM 1587 C CA . LYS A 1 207 ? 6.992 -24.531 2.967 1 83.44 207 LYS A CA 1
ATOM 1588 C C . LYS A 1 207 ? 7.93 -23.875 1.961 1 83.44 207 LYS A C 1
ATOM 1590 O O . LYS A 1 207 ? 7.559 -23.672 0.804 1 83.44 207 LYS A O 1
ATOM 1595 N N . ASP A 1 208 ? 9.055 -23.516 2.482 1 77.62 208 ASP A N 1
ATOM 1596 C CA . ASP A 1 208 ? 10.047 -22.875 1.63 1 77.62 208 ASP A CA 1
ATOM 1597 C C . ASP A 1 208 ? 10.836 -23.891 0.82 1 77.62 208 ASP A C 1
ATOM 1599 O O . ASP A 1 208 ? 11.992 -24.188 1.137 1 77.62 208 ASP A O 1
ATOM 1603 N N . GLN A 1 209 ? 10.219 -24.484 -0.155 1 77.12 209 GLN A N 1
ATOM 1604 C CA . GLN A 1 209 ? 10.82 -25.469 -1.04 1 77.12 209 GLN A CA 1
ATOM 1605 C C . GLN A 1 209 ? 10.477 -25.188 -2.5 1 77.12 209 GLN A C 1
ATOM 1607 O O . GLN A 1 209 ? 9.398 -24.672 -2.801 1 77.12 209 GLN A O 1
ATOM 1612 N N . PRO A 1 210 ? 11.492 -25.5 -3.277 1 76.69 210 PRO A N 1
ATOM 1613 C CA . PRO A 1 210 ? 11.219 -25.281 -4.703 1 76.69 210 PRO A CA 1
ATOM 1614 C C . PRO A 1 210 ? 9.977 -26.031 -5.176 1 76.69 210 PRO A C 1
ATOM 1616 O O . PRO A 1 210 ? 9.695 -27.141 -4.699 1 76.69 210 PRO A O 1
ATOM 1619 N N . SER A 1 211 ? 9.195 -25.516 -5.957 1 81.56 211 SER A N 1
ATOM 1620 C CA . SER A 1 211 ? 8.125 -26.141 -6.734 1 81.56 211 SER A CA 1
ATOM 1621 C C . SER A 1 211 ? 6.852 -26.281 -5.91 1 81.56 211 SER A C 1
ATOM 1623 O O . SER A 1 211 ? 5.832 -26.75 -6.418 1 81.56 211 SER A O 1
ATOM 1625 N N . VAL A 1 212 ? 6.934 -25.938 -4.629 1 87.19 212 VAL A N 1
ATOM 1626 C CA . VAL A 1 212 ? 5.754 -26.156 -3.803 1 87.19 212 VAL A CA 1
ATOM 1627 C C . VAL A 1 212 ? 4.609 -25.281 -4.285 1 87.19 212 VAL A C 1
ATOM 1629 O O . VAL A 1 212 ? 3.451 -25.703 -4.305 1 87.19 212 VAL A O 1
ATOM 1632 N N 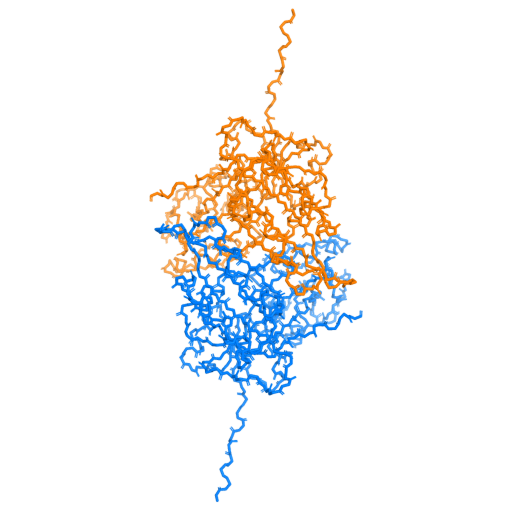. LEU A 1 213 ? 4.934 -24.094 -4.668 1 89.75 213 LEU A N 1
ATOM 1633 C CA . LEU A 1 213 ? 3.893 -23.219 -5.195 1 89.75 213 LEU A CA 1
ATOM 1634 C C . LEU A 1 213 ? 3.285 -23.797 -6.469 1 89.75 213 LEU A C 1
ATOM 1636 O O . LEU A 1 213 ? 2.07 -23.734 -6.668 1 89.75 213 LEU A O 1
ATOM 1640 N N . PHE A 1 214 ? 4.125 -24.359 -7.238 1 90.69 214 PHE A N 1
ATOM 1641 C CA . PHE A 1 214 ? 3.674 -25 -8.461 1 90.69 214 PHE A CA 1
ATOM 1642 C C . PHE A 1 214 ? 2.682 -26.125 -8.156 1 90.69 214 PHE A C 1
ATOM 1644 O O . PHE A 1 214 ? 1.613 -26.188 -8.766 1 90.69 214 PHE A O 1
ATOM 1651 N N . LYS A 1 215 ? 3.008 -26.891 -7.211 1 92.38 215 LYS A N 1
ATOM 1652 C CA . LYS A 1 215 ? 2.127 -27.984 -6.793 1 92.38 215 LYS A CA 1
ATOM 1653 C C . LYS A 1 215 ? 0.805 -27.438 -6.254 1 92.38 215 LYS A C 1
ATOM 1655 O O . LYS A 1 215 ? -0.264 -27.938 -6.602 1 92.38 215 LYS A O 1
ATOM 1660 N N . ALA A 1 216 ? 0.886 -26.438 -5.488 1 93.81 216 ALA A N 1
ATOM 1661 C CA . ALA A 1 216 ? -0.304 -25.844 -4.891 1 93.81 216 ALA A CA 1
ATOM 1662 C C . ALA A 1 216 ? -1.246 -25.312 -5.961 1 93.81 216 ALA A C 1
ATOM 1664 O O . ALA A 1 216 ? -2.463 -25.5 -5.883 1 93.81 216 ALA A O 1
ATOM 1665 N N . LEU A 1 217 ? -0.686 -24.688 -6.977 1 93.69 217 LEU A N 1
ATOM 1666 C CA . LEU A 1 217 ? -1.512 -24.062 -8 1 93.69 217 LEU A CA 1
ATOM 1667 C C . LEU A 1 217 ? -2.074 -25.109 -8.961 1 93.69 217 LEU A C 1
ATOM 1669 O O . LEU A 1 217 ? -3.082 -24.859 -9.633 1 93.69 217 LEU A O 1
ATOM 1673 N N . SER A 1 218 ? -1.45 -26.266 -9.008 1 93.94 218 SER A N 1
ATOM 1674 C CA . SER A 1 218 ? -1.912 -27.328 -9.891 1 93.94 218 SER A CA 1
ATOM 1675 C C . SER A 1 218 ? -3.311 -27.797 -9.508 1 93.94 218 SER A C 1
ATOM 1677 O O . SER A 1 218 ? -4.086 -28.219 -10.367 1 93.94 218 SER A O 1
ATOM 1679 N N . VAL A 1 219 ? -3.609 -27.625 -8.258 1 95.75 219 VAL A N 1
ATOM 1680 C CA . VAL A 1 219 ? -4.887 -28.156 -7.789 1 95.75 219 VAL A CA 1
ATOM 1681 C C . VAL A 1 219 ? -6.031 -27.375 -8.43 1 95.75 219 VAL A C 1
ATOM 1683 O O . VAL A 1 219 ? -7.129 -27.906 -8.617 1 95.75 219 VAL A O 1
ATOM 1686 N N . PHE A 1 220 ? -5.844 -26.172 -8.766 1 95.94 220 PHE A N 1
ATOM 1687 C CA . PHE A 1 220 ? -6.844 -25.328 -9.43 1 95.94 220 PHE A CA 1
ATOM 1688 C C . PHE A 1 220 ? -6.785 -25.516 -10.938 1 95.94 220 PHE A C 1
ATOM 1690 O O . PHE A 1 220 ? -7.82 -25.641 -11.594 1 95.94 220 PHE A O 1
ATOM 1697 N N . ALA A 1 221 ? -5.547 -25.578 -11.43 1 93.38 221 ALA A N 1
ATOM 1698 C CA . ALA A 1 221 ? -5.34 -25.656 -12.875 1 93.38 221 ALA A CA 1
ATOM 1699 C C . ALA A 1 221 ? -5.93 -26.938 -13.445 1 93.38 221 ALA A C 1
ATOM 1701 O O . ALA A 1 221 ? -6.574 -26.922 -14.5 1 93.38 221 ALA A O 1
ATOM 1702 N N . LEU A 1 222 ? -5.754 -28 -12.805 1 93.12 222 LEU A N 1
ATOM 1703 C CA . LEU A 1 222 ? -6.199 -29.312 -13.266 1 93.12 222 LEU A CA 1
ATOM 1704 C C . LEU A 1 222 ? -7.719 -29.406 -13.25 1 93.12 222 LEU A C 1
ATOM 1706 O O . LEU A 1 222 ? -8.297 -30.312 -13.852 1 93.12 222 LEU A O 1
ATOM 1710 N N . ARG A 1 223 ? -8.336 -28.453 -12.648 1 95.44 223 ARG A N 1
ATOM 1711 C CA . ARG A 1 223 ? -9.789 -28.469 -12.539 1 95.44 223 ARG A CA 1
ATOM 1712 C C . ARG A 1 223 ? -10.398 -27.281 -13.289 1 95.44 223 ARG A C 1
ATOM 1714 O O . ARG A 1 223 ? -11.562 -26.938 -13.078 1 95.44 223 ARG A O 1
ATOM 1721 N N . ASP A 1 224 ? -9.602 -26.578 -13.977 1 93.44 224 ASP A N 1
ATOM 1722 C CA . ASP A 1 224 ? -10 -25.453 -14.812 1 93.44 224 ASP A CA 1
ATOM 1723 C C . ASP A 1 224 ? -10.633 -24.344 -13.977 1 93.44 224 ASP A C 1
ATOM 1725 O O . ASP A 1 224 ? -11.672 -23.797 -14.344 1 93.44 224 ASP A O 1
ATOM 1729 N N . ILE A 1 225 ? -10.07 -24.125 -12.828 1 94.44 225 ILE A N 1
ATOM 1730 C CA . ILE A 1 225 ? -10.508 -23.031 -11.961 1 94.44 225 ILE A CA 1
ATOM 1731 C C . ILE A 1 225 ? -9.641 -21.797 -12.203 1 94.44 225 ILE A C 1
ATOM 1733 O O . ILE A 1 225 ? -8.422 -21.844 -12.031 1 94.44 225 ILE A O 1
ATOM 1737 N N . ASP A 1 226 ? -10.305 -20.719 -12.531 1 91.56 226 ASP A N 1
ATOM 1738 C CA . ASP A 1 226 ? -9.594 -19.469 -12.812 1 91.56 226 ASP A CA 1
ATOM 1739 C C . ASP A 1 226 ? -9.227 -18.734 -11.523 1 91.56 226 ASP A C 1
ATOM 1741 O O . ASP A 1 226 ? -10.023 -18.672 -10.594 1 91.56 226 ASP A O 1
ATOM 1745 N N . LEU A 1 227 ? -8.008 -18.234 -11.57 1 92.38 227 LEU A N 1
ATOM 1746 C CA . LEU A 1 227 ? -7.562 -17.406 -10.461 1 92.38 227 LEU A CA 1
ATOM 1747 C C . LEU A 1 227 ? -7.711 -15.922 -10.805 1 92.38 227 LEU A C 1
ATOM 1749 O O . LEU A 1 227 ? -7.445 -15.516 -11.938 1 92.38 227 LEU A O 1
ATOM 1753 N N . THR A 1 228 ? -8.125 -15.109 -9.828 1 89.56 228 THR A N 1
ATOM 1754 C CA . THR A 1 228 ? -8.328 -13.695 -10.094 1 89.56 228 THR A CA 1
ATOM 1755 C C . THR A 1 228 ? -7.363 -12.844 -9.273 1 89.56 228 THR A C 1
ATOM 1757 O O . THR A 1 228 ? -7.223 -11.641 -9.516 1 89.56 228 THR A O 1
ATOM 1760 N N . LYS A 1 229 ? -6.723 -13.438 -8.344 1 91.81 229 LYS A N 1
ATOM 1761 C CA . LYS A 1 229 ? -5.691 -12.773 -7.543 1 91.81 229 LYS A CA 1
ATOM 1762 C C . LYS A 1 229 ? -4.719 -13.797 -6.953 1 91.81 229 LYS A C 1
ATOM 1764 O O . LYS A 1 229 ? -5.125 -14.875 -6.527 1 91.81 229 LYS A O 1
ATOM 1769 N N . LEU A 1 230 ? -3.48 -13.469 -6.902 1 93.5 230 LEU A N 1
ATOM 1770 C CA . LEU A 1 230 ? -2.443 -14.234 -6.215 1 93.5 230 LEU A CA 1
ATOM 1771 C C . LEU A 1 230 ? -1.342 -13.312 -5.703 1 93.5 230 LEU A C 1
ATOM 1773 O O . LEU A 1 230 ? -0.801 -12.508 -6.457 1 93.5 230 LEU A O 1
ATOM 1777 N N . GLU A 1 231 ? -1.067 -13.453 -4.457 1 93.19 231 GLU A N 1
ATOM 1778 C CA . GLU A 1 231 ? -0.025 -12.633 -3.848 1 93.19 231 GLU A CA 1
ATOM 1779 C C . GLU A 1 231 ? 0.704 -13.391 -2.744 1 93.19 231 GLU A C 1
ATOM 1781 O O . GLU A 1 231 ? 0.071 -14.023 -1.895 1 93.19 231 GLU A O 1
ATOM 1786 N N . SER A 1 232 ? 2.01 -13.336 -2.836 1 91.38 232 SER A N 1
ATOM 1787 C CA . SER A 1 232 ? 2.811 -13.938 -1.773 1 91.38 232 SER A CA 1
ATOM 1788 C C . SER A 1 232 ? 3.293 -12.883 -0.781 1 91.38 232 SER A C 1
ATOM 1790 O O . SER A 1 232 ? 3.572 -11.75 -1.163 1 91.38 232 SER A O 1
ATOM 1792 N N . ARG A 1 233 ? 3.346 -13.273 0.448 1 86.69 233 ARG A N 1
ATOM 1793 C CA . ARG A 1 233 ? 3.879 -12.43 1.513 1 86.69 233 ARG A CA 1
ATOM 1794 C C . ARG A 1 233 ? 4.836 -13.211 2.404 1 86.69 233 ARG A C 1
ATOM 1796 O O . ARG A 1 233 ? 4.48 -14.273 2.92 1 86.69 233 ARG A O 1
ATOM 1803 N N . PRO A 1 234 ? 6.039 -12.578 2.584 1 76.69 234 PRO A N 1
ATOM 1804 C CA . PRO A 1 234 ? 6.949 -13.273 3.498 1 76.69 234 PRO A CA 1
ATOM 1805 C C . PRO A 1 234 ? 6.496 -13.195 4.953 1 76.69 234 PRO A C 1
ATOM 1807 O O . PRO A 1 234 ? 5.961 -12.172 5.383 1 76.69 234 PRO A O 1
ATOM 1810 N N . LEU A 1 235 ? 6.496 -14.219 5.672 1 69.81 235 LEU A N 1
ATOM 1811 C CA . LEU A 1 235 ? 6.23 -14.25 7.105 1 69.81 235 LEU A CA 1
ATOM 1812 C C . LEU A 1 235 ? 7.535 -14.234 7.898 1 69.81 235 LEU A C 1
ATOM 1814 O O . LEU A 1 235 ? 8.414 -15.07 7.672 1 69.81 235 LEU A O 1
ATOM 1818 N N . ARG A 1 236 ? 7.855 -12.898 8.578 1 55.78 236 ARG A N 1
ATOM 1819 C CA . ARG A 1 236 ? 9.0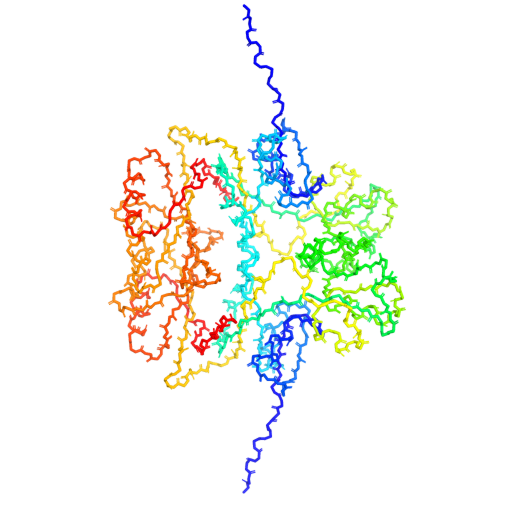86 -12.805 9.352 1 55.78 236 ARG A CA 1
ATOM 1820 C C . ARG A 1 236 ? 9 -13.617 10.641 1 55.78 236 ARG A C 1
ATOM 1822 O O . ARG A 1 236 ? 7.945 -13.656 11.281 1 55.78 236 ARG A O 1
ATOM 1829 N N . GLY A 1 237 ? 10.023 -14.453 11.078 1 52.78 237 GLY A N 1
ATOM 1830 C CA . GLY A 1 237 ? 10.258 -15.336 12.211 1 52.78 237 GLY A CA 1
ATOM 1831 C C . GLY A 1 237 ? 10.695 -16.734 11.805 1 52.78 237 GLY A C 1
ATOM 1832 O O . GLY A 1 237 ? 11.156 -16.938 10.68 1 52.78 237 GLY A O 1
ATOM 1833 N N . ARG A 1 238 ? 10.344 -17.719 12.781 1 46.84 238 ARG A N 1
ATOM 1834 C CA . ARG A 1 238 ? 10.922 -19.047 12.68 1 46.84 238 ARG A CA 1
ATOM 1835 C C . ARG A 1 238 ? 10.828 -19.578 11.25 1 46.84 238 ARG A C 1
ATOM 1837 O O . ARG A 1 238 ? 11.695 -19.297 10.422 1 46.84 238 ARG A O 1
ATOM 1844 N N . ARG A 1 239 ? 10.148 -20.672 10.922 1 48.91 239 ARG A N 1
ATOM 1845 C CA . ARG A 1 239 ? 10.273 -21.469 9.711 1 48.91 239 ARG A CA 1
ATOM 1846 C C . ARG A 1 239 ? 9.93 -20.641 8.477 1 48.91 239 ARG A C 1
ATOM 1848 O O . ARG A 1 239 ? 8.906 -19.953 8.445 1 48.91 239 ARG A O 1
ATOM 1855 N N . PHE A 1 240 ? 10.859 -20.281 7.492 1 51.66 240 PHE A N 1
ATOM 1856 C CA . PHE A 1 240 ? 10.852 -19.609 6.199 1 51.66 240 PHE A CA 1
ATOM 1857 C C . PHE A 1 240 ? 9.555 -19.891 5.449 1 51.66 240 PHE A C 1
ATOM 1859 O O . PHE A 1 240 ? 9.438 -20.906 4.758 1 51.66 240 PHE A O 1
ATOM 1866 N N . ARG A 1 241 ? 8.312 -19.25 5.906 1 67.25 241 ARG A N 1
ATOM 1867 C CA . ARG A 1 241 ? 7.016 -19.562 5.312 1 67.25 241 ARG A CA 1
ATOM 1868 C C . ARG A 1 241 ? 6.457 -18.344 4.566 1 67.25 241 ARG A C 1
ATOM 1870 O O . ARG A 1 241 ? 6.852 -17.203 4.832 1 67.25 241 ARG A O 1
ATOM 1877 N N . TYR A 1 242 ? 6.074 -18.734 3.412 1 82.69 242 TYR A N 1
ATOM 1878 C CA . TYR A 1 242 ? 5.312 -17.734 2.66 1 82.69 242 TYR A CA 1
ATOM 1879 C C . TYR A 1 242 ? 3.814 -17.922 2.877 1 82.69 242 TYR A C 1
ATOM 1881 O O . TYR A 1 242 ? 3.326 -19.047 2.939 1 82.69 242 TYR A O 1
ATOM 1889 N N . LEU A 1 243 ? 3.23 -16.859 3.133 1 90.56 243 LEU A N 1
ATOM 1890 C CA . LEU A 1 243 ? 1.773 -16.797 3.084 1 90.56 243 LEU A CA 1
ATOM 1891 C C . LEU A 1 243 ? 1.291 -16.391 1.694 1 90.56 243 LEU A C 1
ATOM 1893 O O . LEU A 1 243 ? 1.889 -15.531 1.052 1 90.56 243 LEU A O 1
ATOM 1897 N N . PHE A 1 244 ? 0.208 -17.062 1.248 1 93.81 244 PHE A N 1
ATOM 1898 C CA . PHE A 1 244 ? -0.367 -16.75 -0.055 1 93.81 244 PHE A CA 1
ATOM 1899 C C . PHE A 1 244 ? -1.83 -16.344 0.081 1 93.81 244 PHE A C 1
ATOM 1901 O O . PHE A 1 244 ? -2.611 -17.031 0.741 1 93.81 244 PHE A O 1
ATOM 1908 N N . TYR A 1 245 ? -2.164 -15.234 -0.488 1 94.69 245 TYR A N 1
ATOM 1909 C CA . TYR A 1 245 ? -3.553 -14.828 -0.676 1 94.69 245 TYR A CA 1
ATOM 1910 C C . TYR A 1 245 ? -4.016 -15.109 -2.102 1 94.69 245 TYR A C 1
ATOM 1912 O O . TYR A 1 245 ? -3.367 -14.688 -3.064 1 94.69 245 TYR A O 1
ATOM 1920 N N . LEU A 1 246 ? -5.121 -15.781 -2.184 1 96.5 246 LEU A N 1
ATOM 1921 C CA . LEU A 1 246 ? -5.559 -16.219 -3.5 1 96.5 246 LEU A CA 1
ATOM 1922 C C . LEU A 1 246 ? -7.074 -16.094 -3.639 1 96.5 246 LEU A C 1
ATOM 1924 O O . LEU A 1 246 ? -7.816 -16.453 -2.723 1 96.5 246 LEU A O 1
ATOM 1928 N N . ASP A 1 247 ? -7.516 -15.445 -4.715 1 95.62 247 ASP A N 1
ATOM 1929 C CA . ASP A 1 247 ? -8.922 -15.453 -5.125 1 95.62 247 ASP A CA 1
ATOM 1930 C C . ASP A 1 247 ? -9.125 -16.328 -6.359 1 95.62 247 ASP A C 1
ATOM 1932 O O . ASP A 1 247 ? -8.359 -16.234 -7.32 1 95.62 247 ASP A O 1
ATOM 1936 N N . PHE A 1 248 ? -10.164 -17.156 -6.336 1 95.19 248 PHE A N 1
ATOM 1937 C CA . PHE A 1 248 ? -10.484 -17.938 -7.52 1 95.19 248 PHE A CA 1
ATOM 1938 C C . PHE A 1 248 ? -11.969 -17.844 -7.844 1 95.19 248 PHE A C 1
ATOM 1940 O O . PHE A 1 248 ? -12.781 -17.547 -6.973 1 95.19 248 PHE A O 1
ATOM 1947 N N . VAL A 1 249 ? -12.281 -18.047 -9.109 1 93.31 249 VAL A N 1
ATOM 1948 C CA . VAL A 1 249 ? -13.664 -18 -9.562 1 93.31 249 VAL A CA 1
ATOM 1949 C C . VAL A 1 249 ? -14.391 -19.281 -9.148 1 93.31 249 VAL A C 1
ATOM 1951 O O . VAL A 1 249 ? -13.906 -20.391 -9.398 1 93.31 249 VAL A O 1
ATOM 1954 N N . GLY A 1 250 ? -15.523 -19.078 -8.5 1 94.06 250 GLY A N 1
ATOM 1955 C CA . GLY A 1 250 ? -16.344 -20.203 -8.07 1 94.06 250 GLY A CA 1
ATOM 1956 C C . GLY A 1 250 ? -16.719 -20.156 -6.605 1 94.06 250 GLY A C 1
ATOM 1957 O O . GLY A 1 250 ? -15.992 -19.562 -5.797 1 94.06 250 GLY A O 1
ATOM 1958 N N . SER A 1 251 ? -17.797 -20.828 -6.301 1 95.19 251 SER A N 1
ATOM 1959 C CA . SER A 1 251 ? -18.266 -20.938 -4.922 1 95.19 251 SER A CA 1
ATOM 1960 C C . SER A 1 251 ? -17.609 -22.125 -4.223 1 95.19 251 SER A C 1
ATOM 1962 O O . SER A 1 251 ? -17.328 -23.141 -4.852 1 95.19 251 SER A O 1
ATOM 1964 N N . VAL A 1 252 ? -17.469 -21.953 -2.949 1 94.19 252 VAL A N 1
ATOM 1965 C CA . VAL A 1 252 ? -16.938 -23.047 -2.148 1 94.19 252 VAL A CA 1
ATOM 1966 C C . VAL A 1 252 ? -17.906 -24.234 -2.166 1 94.19 252 VAL A C 1
ATOM 1968 O O . VAL A 1 252 ? -17.531 -25.344 -1.811 1 94.19 252 VAL A O 1
ATOM 1971 N N . GLU A 1 253 ? -19.062 -24.031 -2.604 1 93.75 253 GLU A N 1
ATOM 1972 C CA . GLU A 1 253 ? -20.078 -25.078 -2.641 1 93.75 253 GLU A CA 1
ATOM 1973 C C . GLU A 1 253 ? -19.938 -25.938 -3.895 1 93.75 253 GLU A C 1
ATOM 1975 O O . GLU A 1 253 ? -20.516 -27.016 -3.984 1 93.75 253 GLU A O 1
ATOM 1980 N N . GLU A 1 254 ? -19.234 -25.438 -4.836 1 94.81 254 GLU A N 1
ATOM 1981 C CA . GLU A 1 254 ? -19.031 -26.203 -6.055 1 94.81 254 GLU A CA 1
ATOM 1982 C C . GLU A 1 254 ? -18.109 -27.406 -5.793 1 94.81 254 GLU A C 1
ATOM 1984 O O . GLU A 1 254 ? -17.109 -27.297 -5.09 1 94.81 254 GLU A O 1
ATOM 1989 N N . GLU A 1 255 ? -18.453 -28.469 -6.379 1 95.75 255 GLU A N 1
ATOM 1990 C CA . GLU A 1 255 ? -17.688 -29.703 -6.184 1 95.75 255 GLU A CA 1
ATOM 1991 C C . GLU A 1 255 ? -16.234 -29.516 -6.602 1 95.75 255 GLU A C 1
ATOM 1993 O O . GLU A 1 255 ? -15.328 -29.984 -5.914 1 95.75 255 GLU A O 1
ATOM 1998 N N . ARG A 1 256 ? -15.992 -28.938 -7.715 1 95.94 256 ARG A N 1
ATOM 1999 C CA . ARG A 1 256 ? -14.633 -28.734 -8.188 1 95.94 256 ARG A CA 1
ATOM 2000 C C . ARG A 1 256 ? -13.82 -27.906 -7.191 1 95.94 256 ARG A C 1
ATOM 2002 O O . ARG A 1 256 ? -12.641 -28.172 -6.973 1 95.94 256 ARG A O 1
ATOM 2009 N N . ALA A 1 257 ? -14.445 -26.906 -6.621 1 96.12 257 ALA A N 1
ATOM 2010 C CA . ALA A 1 257 ? -13.781 -26.078 -5.629 1 96.12 257 ALA A CA 1
ATOM 2011 C C . ALA A 1 257 ? -13.477 -26.859 -4.359 1 96.12 257 ALA A C 1
ATOM 2013 O O . ALA A 1 257 ? -12.383 -26.75 -3.799 1 96.12 257 ALA A O 1
ATOM 2014 N N . GLN A 1 258 ? -14.414 -27.641 -3.945 1 97.19 258 GLN A N 1
ATOM 2015 C CA . GLN A 1 258 ? -14.219 -28.469 -2.76 1 97.19 258 GLN A CA 1
ATOM 2016 C C . GLN A 1 258 ? -13.055 -29.438 -2.949 1 97.19 258 GLN A C 1
ATOM 2018 O O . GLN A 1 258 ? -12.219 -29.594 -2.061 1 97.19 258 GLN A O 1
ATOM 2023 N N . ASN A 1 259 ? -13.062 -30.047 -4.02 1 98 259 ASN A N 1
ATOM 2024 C CA . ASN A 1 259 ? -11.984 -30.984 -4.324 1 98 259 ASN A CA 1
ATOM 2025 C C . ASN A 1 259 ? -10.633 -30.281 -4.371 1 98 259 ASN A C 1
ATOM 2027 O O . ASN A 1 259 ? -9.641 -30.812 -3.867 1 98 259 ASN A O 1
ATOM 2031 N N . ALA A 1 260 ? -10.602 -29.156 -4.988 1 97.75 260 ALA A N 1
ATOM 2032 C CA . ALA A 1 260 ? -9.367 -28.375 -5.055 1 97.75 260 ALA A CA 1
ATOM 2033 C C . ALA A 1 260 ? -8.867 -28.016 -3.658 1 97.75 260 ALA A C 1
ATOM 2035 O O . ALA A 1 260 ? -7.688 -28.188 -3.354 1 97.75 260 ALA A O 1
ATOM 2036 N N . LEU A 1 261 ? -9.766 -27.578 -2.826 1 98.12 261 LEU A N 1
ATOM 2037 C CA . LEU A 1 261 ? -9.406 -27.141 -1.484 1 98.12 261 LEU A CA 1
ATOM 2038 C C . LEU A 1 261 ? -8.945 -28.312 -0.628 1 98.12 261 LEU A C 1
ATOM 2040 O O . LEU A 1 261 ? -7.988 -28.188 0.145 1 98.12 261 LEU A O 1
ATOM 2044 N N . ARG A 1 262 ? -9.594 -29.422 -0.74 1 98 262 ARG A N 1
ATOM 2045 C CA . ARG A 1 262 ? -9.164 -30.625 -0.028 1 98 262 ARG A CA 1
ATOM 2046 C C . ARG A 1 262 ? -7.754 -31.031 -0.441 1 98 262 ARG A C 1
ATOM 2048 O O . ARG A 1 262 ? -6.93 -31.375 0.407 1 98 262 ARG A O 1
ATOM 2055 N N . HIS A 1 263 ? -7.555 -31.016 -1.716 1 97.94 263 HIS A N 1
ATOM 2056 C CA . HIS A 1 263 ? -6.227 -31.328 -2.23 1 97.94 263 HIS A CA 1
ATOM 2057 C C . HIS A 1 263 ? -5.188 -30.328 -1.746 1 97.94 263 HIS A C 1
ATOM 2059 O O . HIS A 1 263 ? -4.082 -30.703 -1.365 1 97.94 263 HIS A O 1
ATOM 2065 N N . LEU A 1 264 ? -5.469 -29.047 -1.729 1 97.44 264 LEU A N 1
ATOM 2066 C CA . LEU A 1 264 ? -4.562 -28.016 -1.259 1 97.44 264 LEU A CA 1
ATOM 2067 C C . LEU A 1 264 ? -4.215 -28.219 0.212 1 97.44 264 LEU A C 1
ATOM 2069 O O . LEU A 1 264 ? -3.088 -27.953 0.631 1 97.44 264 LEU A O 1
ATOM 2073 N N . GLU A 1 265 ? -5.129 -28.688 0.917 1 96.69 265 GLU A N 1
ATOM 2074 C CA . GLU A 1 265 ? -4.926 -28.938 2.34 1 96.69 265 GLU A CA 1
ATOM 2075 C C . GLU A 1 265 ? -3.84 -29.984 2.564 1 96.69 265 GLU A C 1
ATOM 2077 O O . GLU A 1 265 ? -3.174 -29.984 3.602 1 96.69 265 GLU A O 1
ATOM 2082 N N . GLU A 1 266 ? -3.623 -30.844 1.644 1 95.94 266 GLU A N 1
ATOM 2083 C CA . GLU A 1 266 ? -2.584 -31.875 1.731 1 95.94 266 GLU A CA 1
ATOM 2084 C C . GLU A 1 266 ? -1.198 -31.266 1.512 1 95.94 266 GLU A C 1
ATOM 2086 O O . GLU A 1 266 ? -0.192 -31.844 1.931 1 95.94 266 GLU A O 1
ATOM 2091 N N . ILE A 1 267 ? -1.208 -30.219 0.862 1 93.81 267 ILE A N 1
ATOM 2092 C CA . ILE A 1 267 ? 0.05 -29.609 0.449 1 93.81 267 ILE A CA 1
ATOM 2093 C C . ILE A 1 267 ? 0.423 -28.5 1.42 1 93.81 267 ILE A C 1
ATOM 2095 O O . ILE A 1 267 ? 1.596 -28.328 1.764 1 93.81 267 ILE A O 1
ATOM 2099 N N . ALA A 1 268 ? -0.588 -27.719 1.869 1 94.31 268 ALA A N 1
ATOM 2100 C CA . ALA A 1 268 ? -0.379 -26.484 2.631 1 94.31 268 ALA A CA 1
ATOM 2101 C C . ALA A 1 268 ? -0.487 -26.75 4.129 1 94.31 268 ALA A C 1
ATOM 2103 O O . ALA A 1 268 ? -1.509 -27.25 4.609 1 94.31 268 ALA A O 1
ATOM 2104 N N . PRO A 1 269 ? 0.55 -26.344 4.863 1 91.75 269 PRO A N 1
ATOM 2105 C CA . PRO A 1 269 ? 0.482 -26.484 6.32 1 91.75 269 PRO A CA 1
ATOM 2106 C C . PRO A 1 269 ? -0.721 -25.766 6.926 1 91.75 269 PRO A C 1
ATOM 2108 O O . PRO A 1 269 ? -1.287 -26.219 7.918 1 91.75 269 PRO A O 1
ATOM 2111 N N . MET A 1 270 ? -1.094 -24.688 6.398 1 92.38 270 MET A N 1
ATOM 2112 C CA . MET A 1 270 ? -2.256 -23.922 6.836 1 92.38 270 MET A CA 1
ATOM 2113 C C . MET A 1 270 ? -3.107 -23.5 5.645 1 92.38 270 MET A C 1
ATOM 2115 O O . MET A 1 270 ? -2.574 -23.078 4.617 1 92.38 270 MET A O 1
ATOM 2119 N N . LEU A 1 271 ? -4.379 -23.656 5.754 1 96 271 LEU A N 1
ATOM 2120 C CA . LEU A 1 271 ? -5.352 -23.219 4.758 1 96 271 LEU A CA 1
ATOM 2121 C C . LEU A 1 271 ? -6.605 -22.672 5.43 1 96 271 LEU A C 1
ATOM 2123 O O . LEU A 1 271 ? -7.168 -23.312 6.32 1 96 271 LEU A O 1
ATOM 2127 N N . ARG A 1 272 ? -6.988 -21.5 5.043 1 96.06 272 ARG A N 1
ATOM 2128 C CA . ARG A 1 272 ? -8.219 -20.891 5.535 1 96.06 272 ARG A CA 1
ATOM 2129 C C . ARG A 1 272 ? -9.039 -20.297 4.395 1 96.06 272 ARG A C 1
ATOM 2131 O O . ARG A 1 272 ? -8.508 -19.578 3.555 1 96.06 272 ARG A O 1
ATOM 2138 N N . VAL A 1 273 ? -10.25 -20.719 4.348 1 96.88 273 VAL A N 1
ATOM 2139 C CA . VAL A 1 273 ? -11.188 -20.047 3.449 1 96.88 273 VAL A CA 1
ATOM 2140 C C . VAL A 1 273 ? -11.734 -18.797 4.109 1 96.88 273 VAL A C 1
ATOM 2142 O O . VAL A 1 273 ? -12.398 -18.859 5.148 1 96.88 273 VAL A O 1
ATOM 2145 N N . LEU A 1 274 ? -11.523 -17.641 3.518 1 97.06 274 LEU A N 1
ATOM 2146 C CA . LEU A 1 274 ? -11.93 -16.375 4.105 1 97.06 274 LEU A CA 1
ATOM 2147 C C . LEU A 1 274 ? -13.383 -16.062 3.771 1 97.06 274 LEU A C 1
ATOM 2149 O O . LEU A 1 274 ? -14.047 -15.328 4.508 1 97.06 274 LEU A O 1
ATOM 2153 N N . GLY A 1 275 ? -13.789 -16.531 2.596 1 96.88 275 GLY A N 1
ATOM 2154 C CA . GLY A 1 275 ? -15.188 -16.359 2.236 1 96.88 275 GLY A CA 1
ATOM 2155 C C . GLY A 1 275 ? -15.469 -16.641 0.771 1 96.88 275 GLY A C 1
ATOM 2156 O O . GLY A 1 275 ? -14.547 -16.625 -0.053 1 96.88 275 GLY A O 1
ATOM 2157 N N . SER A 1 276 ? -16.641 -17 0.485 1 96.81 276 SER A N 1
ATOM 2158 C CA . SER A 1 276 ? -17.219 -17.125 -0.851 1 96.81 276 SER A CA 1
ATOM 2159 C C . SER A 1 276 ? -18.375 -16.156 -1.052 1 96.81 276 SER A C 1
ATOM 2161 O O . SER A 1 276 ? -19.297 -16.094 -0.22 1 96.81 276 SER A O 1
ATOM 2163 N N . TYR A 1 277 ? -18.359 -15.398 -2.123 1 96.5 277 TYR A N 1
ATOM 2164 C CA . TYR A 1 277 ? -19.266 -14.273 -2.271 1 96.5 277 TYR A CA 1
ATOM 2165 C C . TYR A 1 277 ? -19.469 -13.938 -3.742 1 96.5 277 TYR A C 1
ATOM 2167 O O . TYR A 1 277 ? -18.797 -14.484 -4.617 1 96.5 277 TYR A O 1
ATOM 2175 N N . GLY A 1 278 ? -20.516 -13.086 -3.98 1 93.69 278 GLY A N 1
ATOM 2176 C CA . GLY A 1 278 ? -20.734 -12.625 -5.344 1 93.69 278 GLY A CA 1
ATOM 2177 C C . GLY A 1 278 ? -19.656 -11.664 -5.816 1 93.69 278 GLY A C 1
ATOM 2178 O O . GLY A 1 278 ? -19.328 -10.695 -5.121 1 93.69 278 GLY A O 1
ATOM 2179 N N . ARG A 1 279 ? -19.125 -11.969 -6.949 1 88.44 279 ARG A N 1
ATOM 2180 C CA . ARG A 1 279 ? -18.078 -11.133 -7.539 1 88.44 279 ARG A CA 1
ATOM 2181 C C . ARG A 1 279 ? -18.656 -9.812 -8.039 1 88.44 279 ARG A C 1
ATOM 2183 O O . ARG A 1 279 ? -19.75 -9.781 -8.625 1 88.44 279 ARG A O 1
ATOM 2190 N N . HIS A 1 280 ? -17.906 -8.75 -7.684 1 83.38 280 HIS A N 1
ATOM 2191 C CA . HIS A 1 280 ? -18.266 -7.469 -8.273 1 83.38 280 HIS A CA 1
ATOM 2192 C C . HIS A 1 280 ? -17.547 -7.25 -9.602 1 83.38 280 HIS A C 1
ATOM 2194 O O . HIS A 1 280 ? -16.328 -7.23 -9.656 1 83.38 280 HIS A O 1
ATOM 2200 N N . ILE A 1 281 ? -18.266 -7.148 -10.641 1 71.81 281 ILE A N 1
ATOM 2201 C CA . ILE A 1 281 ? -17.703 -6.945 -11.961 1 71.81 281 ILE A CA 1
ATOM 2202 C C . ILE A 1 281 ? -17.844 -5.48 -12.367 1 71.81 281 ILE A C 1
ATOM 2204 O O . ILE A 1 281 ? -18.953 -4.945 -12.398 1 71.81 281 ILE A O 1
ATOM 2208 N N . VAL A 1 282 ? -16.656 -4.863 -12.367 1 65.38 282 VAL A N 1
ATOM 2209 C CA . VAL A 1 282 ? -16.688 -3.461 -12.766 1 65.38 282 VAL A CA 1
ATOM 2210 C C . VAL A 1 282 ? -16.859 -3.357 -14.273 1 65.38 282 VAL A C 1
ATOM 2212 O O . VAL A 1 282 ? -16.172 -4.047 -15.031 1 65.38 282 VAL A O 1
ATOM 2215 N N . GLN A 1 283 ? -17.953 -2.842 -14.719 1 55.53 283 GLN A N 1
ATOM 2216 C CA . GLN A 1 283 ? -18.172 -2.654 -16.156 1 55.53 283 GLN A CA 1
ATOM 2217 C C . GLN A 1 283 ? -17.359 -1.468 -16.688 1 55.53 283 GLN A C 1
ATOM 2219 O O . GLN A 1 283 ? -17.219 -0.457 -15.992 1 55.53 283 GLN A O 1
ATOM 2224 N N . SER A 1 284 ? -16.266 -1.787 -17.375 1 44.94 284 SER A N 1
ATOM 2225 C CA . SER A 1 284 ? -15.617 -0.673 -18.062 1 44.94 284 SER A CA 1
ATOM 2226 C C . SER A 1 284 ? -16.641 0.289 -18.656 1 44.94 284 SER A C 1
ATOM 2228 O O . SER A 1 284 ? -17.672 -0.139 -19.172 1 44.94 284 SER A O 1
ATOM 2230 N N . ALA A 1 285 ? -16.547 1.509 -18.328 1 34.25 285 ALA A N 1
ATOM 2231 C CA . ALA A 1 285 ? -17.375 2.473 -19.047 1 34.25 285 ALA A CA 1
ATOM 2232 C C . ALA A 1 285 ? -17.047 2.467 -20.531 1 34.25 285 ALA A C 1
ATOM 2234 O O . ALA A 1 285 ? -15.906 2.246 -20.922 1 34.25 285 ALA A O 1
ATOM 2235 N N . MET B 1 1 ? 51.219 8.469 -17.219 1 25.88 1 MET B N 1
ATOM 2236 C CA . MET B 1 1 ? 50.125 9.406 -16.953 1 25.88 1 MET B CA 1
ATOM 2237 C C . MET B 1 1 ? 49.031 8.727 -16.141 1 25.88 1 MET B C 1
ATOM 2239 O O . MET B 1 1 ? 48.438 7.73 -16.594 1 25.88 1 MET B O 1
ATOM 2243 N N . ALA B 1 2 ? 49.125 8.656 -14.805 1 29.67 2 ALA B N 1
ATOM 2244 C CA . ALA B 1 2 ? 48.281 7.949 -13.867 1 29.67 2 ALA B CA 1
ATOM 2245 C C . ALA B 1 2 ? 46.812 8.305 -14.102 1 29.67 2 ALA B C 1
ATOM 2247 O O . ALA B 1 2 ? 46.438 9.477 -14.078 1 29.67 2 ALA B O 1
ATOM 2248 N N . ASN B 1 3 ? 46.062 7.797 -15.102 1 31.91 3 ASN B N 1
ATOM 2249 C CA . ASN B 1 3 ? 44.625 7.953 -15.375 1 31.91 3 ASN B CA 1
ATOM 2250 C C . ASN B 1 3 ? 43.812 8.016 -14.086 1 31.91 3 ASN B C 1
ATOM 2252 O O . ASN B 1 3 ? 43.656 7.004 -13.398 1 31.91 3 ASN B O 1
ATOM 2256 N N . GLN B 1 4 ? 44.062 8.891 -13.117 1 34.06 4 GLN B N 1
ATOM 2257 C CA . GLN B 1 4 ? 43.406 9.18 -11.844 1 34.06 4 GLN B CA 1
ATOM 2258 C C . GLN B 1 4 ? 41.906 9.203 -12 1 34.06 4 GLN B C 1
ATOM 2260 O O . GLN B 1 4 ? 41.344 10.141 -12.562 1 34.06 4 GLN B O 1
ATOM 2265 N N . ASP B 1 5 ? 41.125 8.188 -12.484 1 39.75 5 ASP B N 1
ATOM 2266 C CA . ASP B 1 5 ? 39.688 7.992 -12.547 1 39.75 5 ASP B CA 1
ATOM 2267 C C . ASP B 1 5 ? 38.969 8.711 -11.398 1 39.75 5 ASP B C 1
ATOM 2269 O O . ASP B 1 5 ? 39.188 8.383 -10.227 1 39.75 5 ASP B O 1
ATOM 2273 N N . SER B 1 6 ? 38.875 10.016 -11.242 1 44.5 6 SER B N 1
ATOM 2274 C CA . SER B 1 6 ? 38.344 10.953 -10.266 1 44.5 6 SER B CA 1
ATOM 2275 C C . SER B 1 6 ? 37.094 10.398 -9.602 1 44.5 6 SER B C 1
ATOM 2277 O O . SER B 1 6 ? 36.094 10.125 -10.281 1 44.5 6 SER B O 1
ATOM 2279 N N . SER B 1 7 ? 37.031 9.469 -8.648 1 55.78 7 SER B N 1
ATOM 2280 C CA . SER B 1 7 ? 36.188 8.695 -7.754 1 55.78 7 SER B CA 1
ATOM 2281 C C . SER B 1 7 ? 35 9.539 -7.246 1 55.78 7 SER B C 1
ATOM 2283 O O . SER B 1 7 ? 35.094 10.125 -6.164 1 55.78 7 SER B O 1
ATOM 2285 N N . HIS B 1 8 ? 34.344 10.398 -8.016 1 72.69 8 HIS B N 1
ATOM 2286 C CA . HIS B 1 8 ? 33.25 11.25 -7.574 1 72.69 8 HIS B CA 1
ATOM 2287 C C . HIS B 1 8 ? 32.188 10.445 -6.816 1 72.69 8 HIS B C 1
ATOM 2289 O O . HIS B 1 8 ? 32 9.258 -7.07 1 72.69 8 HIS B O 1
ATOM 2295 N N . ALA B 1 9 ? 31.734 11.047 -5.758 1 88.06 9 ALA B N 1
ATOM 2296 C CA . ALA B 1 9 ? 30.688 10.469 -4.922 1 88.06 9 ALA B CA 1
ATOM 2297 C C . ALA B 1 9 ? 29.438 10.148 -5.742 1 88.06 9 ALA B C 1
ATOM 2299 O O . ALA B 1 9 ? 29.047 10.922 -6.625 1 88.06 9 ALA B O 1
ATOM 2300 N N . LEU B 1 10 ? 28.938 8.93 -5.699 1 94.44 10 LEU B N 1
ATOM 2301 C CA . LEU B 1 10 ? 27.719 8.484 -6.387 1 94.44 10 LEU B CA 1
ATOM 2302 C C . LEU B 1 10 ? 26.547 9.391 -6.043 1 94.44 10 LEU B C 1
ATOM 2304 O O . LEU B 1 10 ? 26.25 9.617 -4.867 1 94.44 10 LEU B O 1
ATOM 2308 N N . GLU B 1 11 ? 26.016 10.062 -7.039 1 97.88 11 GLU B N 1
ATOM 2309 C CA . GLU B 1 11 ? 24.781 10.805 -6.859 1 97.88 11 GLU B CA 1
ATOM 2310 C C . GLU B 1 11 ? 23.578 9.867 -6.809 1 97.88 11 GLU B C 1
ATOM 2312 O O . GLU B 1 11 ? 23.281 9.164 -7.781 1 97.88 11 GLU B O 1
ATOM 2317 N N . VAL B 1 12 ? 22.797 9.914 -5.668 1 98.44 12 VAL B N 1
ATOM 2318 C CA . VAL B 1 12 ? 21.719 8.945 -5.465 1 98.44 12 VAL B CA 1
ATOM 2319 C C . VAL B 1 12 ? 20.406 9.672 -5.246 1 98.44 12 VAL B C 1
ATOM 2321 O O . VAL B 1 12 ? 20.234 10.398 -4.258 1 98.44 12 VAL B O 1
ATOM 2324 N N . ALA B 1 13 ? 19.453 9.461 -6.18 1 98.69 13 ALA B N 1
ATOM 2325 C CA . ALA B 1 13 ? 18.141 10.094 -6.098 1 98.69 13 ALA B CA 1
ATOM 2326 C C . ALA B 1 13 ? 17.172 9.25 -5.258 1 98.69 13 ALA B C 1
ATOM 2328 O O . ALA B 1 13 ? 17.188 8.023 -5.344 1 98.69 13 ALA B O 1
ATOM 2329 N N . TYR B 1 14 ? 16.375 9.859 -4.441 1 98.25 14 TYR B N 1
ATOM 2330 C CA . TYR B 1 14 ? 15.312 9.242 -3.664 1 98.25 14 TYR B CA 1
ATOM 2331 C C . TYR B 1 14 ? 14.164 10.219 -3.443 1 98.25 14 TYR B C 1
ATOM 2333 O O . TYR B 1 14 ? 14.336 11.43 -3.568 1 98.25 14 TYR B O 1
ATOM 2341 N N . GLN B 1 15 ? 13.016 9.688 -3.215 1 96.56 15 GLN B N 1
ATOM 2342 C CA . GLN B 1 15 ? 11.875 10.547 -2.91 1 96.56 15 GLN B CA 1
ATOM 2343 C C . GLN B 1 15 ? 11.852 10.922 -1.432 1 96.56 15 GLN B C 1
ATOM 2345 O O . GLN B 1 15 ? 11.938 10.055 -0.563 1 96.56 15 GLN B O 1
ATOM 2350 N N . GLY B 1 16 ? 11.734 12.094 -1.119 1 95.25 16 GLY B N 1
ATOM 2351 C CA . GLY B 1 16 ? 11.672 12.586 0.246 1 95.25 16 GLY B CA 1
ATOM 2352 C C . GLY B 1 16 ? 12.656 13.703 0.521 1 95.25 16 GLY B C 1
ATOM 2353 O O . GLY B 1 16 ? 13.453 14.07 -0.35 1 95.25 16 GLY B O 1
ATOM 2354 N N . GLU B 1 17 ? 12.594 14.219 1.794 1 95.38 17 GLU B N 1
ATOM 2355 C CA . GLU B 1 17 ? 13.5 15.266 2.258 1 95.38 17 GLU B CA 1
ATOM 2356 C C . GLU B 1 17 ? 14.719 14.672 2.955 1 95.38 17 GLU B C 1
ATOM 2358 O O . GLU B 1 17 ? 14.758 13.469 3.23 1 95.38 17 GLU B O 1
ATOM 2363 N N . ILE B 1 18 ? 15.664 15.562 3.127 1 96.38 18 ILE B N 1
ATOM 2364 C CA . ILE B 1 18 ? 16.781 15.148 3.961 1 96.38 18 ILE B CA 1
ATOM 2365 C C . ILE B 1 18 ? 16.266 14.602 5.289 1 96.38 18 ILE B C 1
ATOM 2367 O O . ILE B 1 18 ? 15.391 15.203 5.918 1 96.38 18 ILE B O 1
ATOM 2371 N N . GLY B 1 19 ? 16.734 13.461 5.641 1 97.19 19 GLY B N 1
ATOM 2372 C CA . GLY B 1 19 ? 16.281 12.828 6.871 1 97.19 19 GLY B CA 1
ATOM 2373 C C . GLY B 1 19 ? 15.195 11.789 6.648 1 97.19 19 GLY B C 1
ATOM 2374 O O . GLY B 1 19 ? 14.805 11.086 7.578 1 97.19 19 GLY B O 1
ATOM 2375 N N . ALA B 1 20 ? 14.734 11.664 5.402 1 97.75 20 ALA B N 1
ATOM 2376 C CA . ALA B 1 20 ? 13.68 10.703 5.082 1 97.75 20 ALA B CA 1
ATOM 2377 C C . ALA B 1 20 ? 14.18 9.273 5.238 1 97.75 20 ALA B C 1
ATOM 2379 O O . ALA B 1 20 ? 15.391 9.016 5.18 1 97.75 20 ALA B O 1
ATOM 2380 N N . TYR B 1 21 ? 13.32 8.344 5.43 1 97.56 21 TYR B N 1
ATOM 2381 C CA . TYR B 1 21 ? 13.664 6.926 5.516 1 97.56 21 TYR B CA 1
ATOM 2382 C C . TYR B 1 21 ? 14.336 6.445 4.234 1 97.56 21 TYR B C 1
ATOM 2384 O O . TYR B 1 21 ? 15.242 5.613 4.273 1 97.56 21 TYR B O 1
ATOM 2392 N N . SER B 1 22 ? 13.914 6.98 3.119 1 97.69 22 SER B N 1
ATOM 2393 C CA . SER B 1 22 ? 14.516 6.617 1.841 1 97.69 22 SER B CA 1
ATOM 2394 C C . SER B 1 22 ? 15.992 7.004 1.797 1 97.69 22 SER B C 1
ATOM 2396 O O . SER B 1 22 ? 16.812 6.297 1.202 1 97.69 22 SER B O 1
ATOM 2398 N N . GLU B 1 23 ? 16.297 8.125 2.377 1 97.5 23 GLU B N 1
ATOM 2399 C CA . GLU B 1 23 ? 17.703 8.5 2.475 1 97.5 23 GLU B CA 1
ATOM 2400 C C . GLU B 1 23 ? 18.484 7.492 3.316 1 97.5 23 GLU B C 1
ATOM 2402 O O . GLU B 1 23 ? 19.594 7.09 2.947 1 97.5 23 GLU B O 1
ATOM 2407 N N . GLY B 1 24 ? 17.922 7.145 4.441 1 96.88 24 GLY B N 1
ATOM 2408 C CA . GLY B 1 24 ? 18.531 6.121 5.27 1 96.88 24 GLY B CA 1
ATOM 2409 C C . GLY B 1 24 ? 18.766 4.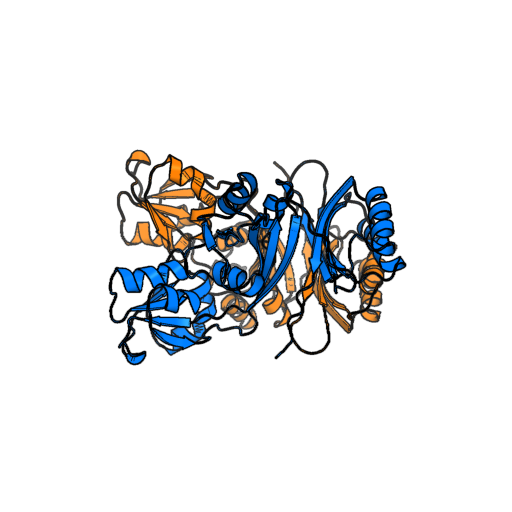82 4.531 1 96.88 24 GLY B C 1
ATOM 2410 O O . GLY B 1 24 ? 19.844 4.219 4.652 1 96.88 24 GLY B O 1
ATOM 2411 N N . ALA B 1 25 ? 17.797 4.414 3.752 1 96.88 25 ALA B N 1
ATOM 2412 C CA . ALA B 1 25 ? 17.922 3.195 2.955 1 96.88 25 ALA B CA 1
ATOM 2413 C C . ALA B 1 25 ? 19.062 3.32 1.944 1 96.88 25 ALA B C 1
ATOM 2415 O O . ALA B 1 25 ? 19.828 2.377 1.75 1 96.88 25 ALA B O 1
ATOM 2416 N N . ALA B 1 26 ? 19.141 4.465 1.318 1 97.38 26 ALA B N 1
ATOM 2417 C CA . ALA B 1 26 ? 20.219 4.715 0.348 1 97.38 26 ALA B CA 1
ATOM 2418 C C . ALA B 1 26 ? 21.594 4.609 1.001 1 97.38 26 ALA B C 1
ATOM 2420 O O . ALA B 1 26 ? 22.484 3.951 0.469 1 97.38 26 ALA B O 1
ATOM 2421 N N . VAL B 1 27 ? 21.734 5.188 2.154 1 96.5 27 VAL B N 1
ATOM 2422 C CA . VAL B 1 27 ? 23.016 5.211 2.867 1 96.5 27 VAL B CA 1
ATOM 2423 C C . VAL B 1 27 ? 23.375 3.801 3.32 1 96.5 27 VAL B C 1
ATOM 2425 O O . VAL B 1 27 ? 24.516 3.367 3.162 1 96.5 27 VAL B O 1
ATOM 2428 N N . GLU B 1 28 ? 22.422 3.115 3.83 1 95.69 28 GLU B N 1
ATOM 2429 C CA . GLU B 1 28 ? 22.688 1.752 4.285 1 95.69 28 GLU B CA 1
ATOM 2430 C C . GLU B 1 28 ? 23.062 0.842 3.111 1 95.69 28 GLU B C 1
ATOM 2432 O O . GLU B 1 28 ? 23.906 -0.035 3.242 1 95.69 28 GLU B O 1
ATOM 2437 N N . ALA B 1 29 ? 22.422 1.069 2.008 1 95.12 29 ALA B N 1
ATOM 2438 C CA . ALA B 1 29 ? 22.594 0.187 0.856 1 95.12 29 ALA B CA 1
ATOM 2439 C C . ALA B 1 29 ? 23.891 0.471 0.128 1 95.12 29 ALA B C 1
ATOM 2441 O O . ALA B 1 29 ? 24.562 -0.451 -0.347 1 95.12 29 ALA B O 1
ATOM 2442 N N . LEU B 1 30 ? 24.25 1.793 0.031 1 95.56 30 LEU B N 1
ATOM 2443 C CA . LEU B 1 30 ? 25.312 2.17 -0.881 1 95.56 30 LEU B CA 1
ATOM 2444 C C . LEU B 1 30 ? 26.5 2.75 -0.115 1 95.56 30 LEU B C 1
ATOM 2446 O O . LEU B 1 30 ? 27.562 3.004 -0.697 1 95.56 30 LEU B O 1
ATOM 2450 N N . GLY B 1 31 ? 26.297 2.889 1.184 1 92.94 31 GLY B N 1
ATOM 2451 C CA . GLY B 1 31 ? 27.375 3.418 2.004 1 92.94 31 GLY B CA 1
ATOM 2452 C C . GLY B 1 31 ? 27.266 4.906 2.26 1 92.94 31 GLY B C 1
ATOM 2453 O O . GLY B 1 31 ? 26.438 5.586 1.641 1 92.94 31 GLY B O 1
ATOM 2454 N N . ASP B 1 32 ? 28.109 5.441 3.051 1 89.88 32 ASP B N 1
ATOM 2455 C CA . ASP B 1 32 ? 28.031 6.82 3.529 1 89.88 32 ASP B CA 1
ATOM 2456 C C . ASP B 1 32 ? 28.672 7.785 2.533 1 89.88 32 ASP B C 1
ATOM 2458 O O . ASP B 1 32 ? 28.484 9 2.623 1 89.88 32 ASP B O 1
ATOM 2462 N N . ALA B 1 33 ? 29.422 7.332 1.539 1 91.06 33 ALA B N 1
ATOM 2463 C CA . ALA B 1 33 ? 30.156 8.203 0.63 1 91.06 33 ALA B CA 1
ATOM 2464 C C . ALA B 1 33 ? 29.281 8.656 -0.533 1 91.06 33 ALA B C 1
ATOM 2466 O O . ALA B 1 33 ? 29.75 9.391 -1.414 1 91.06 33 ALA B O 1
ATOM 2467 N N . ILE B 1 34 ? 28.016 8.523 -0.42 1 95.31 34 ILE B N 1
ATOM 2468 C CA . ILE B 1 34 ? 27.141 8.914 -1.512 1 95.31 34 ILE B CA 1
ATOM 2469 C C . ILE B 1 34 ? 26.75 10.383 -1.354 1 95.31 34 ILE B C 1
ATOM 2471 O O . ILE B 1 34 ? 26.906 10.961 -0.277 1 95.31 34 ILE B O 1
ATOM 2475 N N . THR B 1 35 ? 26.344 11.031 -2.447 1 96.75 35 THR B N 1
ATOM 2476 C CA . THR B 1 35 ? 25.688 12.336 -2.441 1 96.75 35 THR B CA 1
ATOM 2477 C C . THR B 1 35 ? 24.188 12.18 -2.604 1 96.75 35 THR B C 1
ATOM 2479 O O . THR B 1 35 ? 23.703 11.867 -3.693 1 96.75 35 THR B O 1
ATOM 2482 N N . PRO B 1 36 ? 23.484 12.414 -1.535 1 96.75 36 PRO B N 1
ATOM 2483 C CA . PRO B 1 36 ? 22.031 12.258 -1.619 1 96.75 36 PRO B CA 1
ATOM 2484 C C . PRO B 1 36 ? 21.359 13.32 -2.49 1 96.75 36 PRO B C 1
ATOM 2486 O O . PRO B 1 36 ? 21.781 14.484 -2.465 1 96.75 36 PRO B O 1
ATOM 2489 N N . MET B 1 37 ? 20.406 12.977 -3.273 1 97.94 37 MET B N 1
ATOM 2490 C CA . MET B 1 37 ? 19.609 13.875 -4.109 1 97.94 37 MET B CA 1
ATOM 2491 C C . MET B 1 37 ? 18.125 13.727 -3.805 1 97.94 37 MET B C 1
ATOM 2493 O O . MET B 1 37 ? 17.438 12.906 -4.426 1 97.94 37 MET B O 1
ATOM 2497 N N . PRO B 1 38 ? 17.641 14.516 -2.836 1 97.75 38 PRO B N 1
ATOM 2498 C CA . PRO B 1 38 ? 16.219 14.469 -2.521 1 97.75 38 PRO B CA 1
ATOM 2499 C C . PRO B 1 38 ? 15.336 14.914 -3.689 1 97.75 38 PRO B C 1
ATOM 2501 O O . PRO B 1 38 ? 15.688 15.852 -4.406 1 97.75 38 PRO B O 1
ATOM 2504 N N . CYS B 1 39 ? 14.281 14.188 -3.943 1 97.31 39 CYS B N 1
ATOM 2505 C CA . CYS B 1 39 ? 13.289 14.508 -4.969 1 97.31 39 CYS B CA 1
ATOM 2506 C C . CYS B 1 39 ? 11.898 14.609 -4.371 1 97.31 39 CYS B C 1
ATOM 2508 O O . CYS B 1 39 ? 11.57 13.898 -3.42 1 97.31 39 CYS B O 1
ATOM 2510 N N . GLU B 1 40 ? 11.047 15.398 -4.91 1 91.44 40 GLU B N 1
ATOM 2511 C CA . GLU B 1 40 ? 9.727 15.688 -4.352 1 91.44 40 GLU B CA 1
ATOM 2512 C C . GLU B 1 40 ? 8.742 14.555 -4.641 1 91.44 40 GLU B C 1
ATOM 2514 O O . GLU B 1 40 ? 7.73 14.422 -3.949 1 91.44 40 GLU B O 1
ATOM 2519 N N . SER B 1 41 ? 9.047 13.805 -5.699 1 92.38 41 SER B N 1
ATOM 2520 C CA . SER B 1 41 ? 8.141 12.742 -6.117 1 92.38 41 SER B CA 1
ATOM 2521 C C . SER B 1 41 ? 8.898 11.57 -6.734 1 92.38 41 SER B C 1
ATOM 2523 O O . SER B 1 41 ? 10.078 11.703 -7.074 1 92.38 41 SER B O 1
ATOM 2525 N N . PHE B 1 42 ? 8.219 10.469 -6.852 1 94.5 42 PHE B N 1
ATOM 2526 C CA . PHE B 1 42 ? 8.836 9.32 -7.508 1 94.5 42 PHE B CA 1
ATOM 2527 C C . PHE B 1 42 ? 9.109 9.625 -8.977 1 94.5 42 PHE B C 1
ATOM 2529 O O . PHE B 1 42 ? 10.125 9.203 -9.531 1 94.5 42 PHE B O 1
ATOM 2536 N N . ASP B 1 43 ? 8.211 10.352 -9.617 1 93.69 43 ASP B N 1
ATOM 2537 C CA . ASP B 1 43 ? 8.438 10.766 -11 1 93.69 43 ASP B CA 1
ATOM 2538 C C . ASP B 1 43 ? 9.742 11.539 -11.133 1 93.69 43 ASP B C 1
ATOM 2540 O O . ASP B 1 43 ? 10.523 11.297 -12.055 1 93.69 43 ASP B O 1
ATOM 2544 N N . ALA B 1 44 ? 9.93 12.398 -10.18 1 96 44 ALA B N 1
ATOM 2545 C CA . ALA B 1 44 ? 11.141 13.219 -10.203 1 96 44 ALA B CA 1
ATOM 2546 C C . ALA B 1 44 ? 12.391 12.359 -10.031 1 96 44 ALA B C 1
ATOM 2548 O O . ALA B 1 44 ? 13.445 12.664 -10.594 1 96 44 ALA B O 1
ATOM 2549 N N . VAL B 1 45 ? 12.289 11.328 -9.273 1 98 45 VAL B N 1
ATOM 2550 C CA . VAL B 1 45 ? 13.398 10.398 -9.078 1 98 45 VAL B CA 1
ATOM 2551 C C . VAL B 1 45 ? 13.766 9.75 -10.414 1 98 45 VAL B C 1
ATOM 2553 O O . VAL B 1 45 ? 14.938 9.719 -10.789 1 98 45 VAL B O 1
ATOM 2556 N N . PHE B 1 46 ? 12.781 9.305 -11.18 1 97.69 46 PHE B N 1
ATOM 2557 C CA . PHE B 1 46 ? 13.016 8.656 -12.469 1 97.69 46 PHE B CA 1
ATOM 2558 C C . PHE B 1 46 ? 13.562 9.648 -13.484 1 97.69 46 PHE B C 1
ATOM 2560 O O . PHE B 1 46 ? 14.43 9.312 -14.289 1 97.69 46 PHE B O 1
ATOM 2567 N N . GLU B 1 47 ? 13.078 10.859 -13.375 1 97.25 47 GLU B N 1
ATOM 2568 C CA . GLU B 1 47 ? 13.578 11.898 -14.266 1 97.25 47 GLU B CA 1
ATOM 2569 C C . GLU B 1 47 ? 15.055 12.195 -13.992 1 97.25 47 GLU B C 1
ATOM 2571 O O . GLU B 1 47 ? 15.836 12.367 -14.922 1 97.25 47 GLU B O 1
ATOM 2576 N N . ALA B 1 48 ? 15.391 12.258 -12.727 1 98 48 ALA B N 1
ATOM 2577 C CA . ALA B 1 48 ? 16.781 12.508 -12.352 1 98 48 ALA B CA 1
ATOM 2578 C C . ALA B 1 48 ? 17.703 11.414 -12.891 1 98 48 ALA B C 1
ATOM 2580 O O . ALA B 1 48 ? 18.812 11.695 -13.336 1 98 48 ALA B O 1
ATOM 2581 N N . LEU B 1 49 ? 17.25 10.234 -12.828 1 97.62 49 LEU B N 1
ATOM 2582 C CA . LEU B 1 49 ? 18.031 9.125 -13.359 1 97.62 49 LEU B CA 1
ATOM 2583 C C . LEU B 1 49 ? 18.109 9.188 -14.883 1 97.62 49 LEU B C 1
ATOM 2585 O O . LEU B 1 49 ? 19.172 9 -15.469 1 97.62 49 LEU B O 1
ATOM 2589 N N . ALA B 1 50 ? 17.016 9.5 -15.547 1 97 50 ALA B N 1
ATOM 2590 C CA . ALA B 1 50 ? 16.922 9.547 -17 1 97 50 ALA B CA 1
ATOM 2591 C C . ALA B 1 50 ? 17.812 10.641 -17.578 1 97 50 ALA B C 1
ATOM 2593 O O . ALA B 1 50 ? 18.469 10.438 -18.609 1 97 50 ALA B O 1
ATOM 2594 N N . ASP B 1 51 ? 17.859 11.75 -16.875 1 96 51 ASP B N 1
ATOM 2595 C CA . ASP B 1 51 ? 18.594 12.922 -17.344 1 96 51 ASP B CA 1
ATOM 2596 C C . ASP B 1 51 ? 20.062 12.82 -17 1 96 51 ASP B C 1
ATOM 2598 O O . ASP B 1 51 ? 20.875 13.672 -17.391 1 96 51 ASP B O 1
ATOM 2602 N N . GLY B 1 52 ? 20.406 11.875 -16.234 1 96.25 52 GLY B N 1
ATOM 2603 C CA . GLY B 1 52 ? 21.797 11.672 -15.867 1 96.25 52 GLY B CA 1
ATOM 2604 C C . GLY B 1 52 ? 22.219 12.484 -14.656 1 96.25 52 GLY B C 1
ATOM 2605 O O . GLY B 1 52 ? 23.391 12.5 -14.297 1 96.25 52 GLY B O 1
ATOM 2606 N N . ARG B 1 53 ? 21.297 13.164 -14 1 97.44 53 ARG B N 1
ATOM 2607 C CA . ARG B 1 53 ? 21.625 13.922 -12.797 1 97.44 53 ARG B CA 1
ATOM 2608 C C . ARG B 1 53 ? 21.938 12.992 -11.633 1 97.44 53 ARG B C 1
ATOM 2610 O O . ARG B 1 53 ? 22.703 13.344 -10.734 1 97.44 53 ARG B O 1
ATOM 2617 N N . ALA B 1 54 ? 21.359 11.844 -11.656 1 98.06 54 ALA B N 1
ATOM 2618 C CA . ALA B 1 54 ? 21.641 10.828 -10.641 1 98.06 54 ALA B CA 1
ATOM 2619 C C . ALA B 1 54 ? 22.312 9.609 -11.266 1 98.06 54 ALA B C 1
ATOM 2621 O O . ALA B 1 54 ? 22 9.234 -12.398 1 98.06 54 ALA B O 1
ATOM 2622 N N . ASP B 1 55 ? 23.188 9.039 -10.5 1 97.69 55 ASP B N 1
ATOM 2623 C CA . ASP B 1 55 ? 23.828 7.797 -10.922 1 97.69 55 ASP B CA 1
ATOM 2624 C C . ASP B 1 55 ? 22.969 6.582 -10.547 1 97.69 55 ASP B C 1
ATOM 2626 O O . ASP B 1 55 ? 23 5.562 -11.234 1 97.69 55 ASP B O 1
ATOM 2630 N N . ARG B 1 56 ? 22.297 6.711 -9.422 1 98.25 56 ARG B N 1
ATOM 2631 C CA . ARG B 1 56 ? 21.422 5.664 -8.883 1 98.25 56 ARG B CA 1
ATOM 2632 C C . ARG B 1 56 ? 20.125 6.258 -8.328 1 98.25 56 ARG B C 1
ATOM 2634 O O . ARG B 1 56 ? 20.062 7.453 -8.031 1 98.25 56 ARG B O 1
ATOM 2641 N N . ALA B 1 57 ? 19.141 5.422 -8.312 1 98.5 57 ALA B N 1
ATOM 2642 C CA . ALA B 1 57 ? 17.891 5.742 -7.625 1 98.5 57 ALA B CA 1
ATOM 2643 C C . ALA B 1 57 ? 17.531 4.66 -6.609 1 98.5 57 ALA B C 1
ATOM 2645 O O . ALA B 1 57 ? 17.75 3.471 -6.855 1 98.5 57 ALA B O 1
ATOM 2646 N N . VAL B 1 58 ? 17.078 5.039 -5.48 1 98.19 58 VAL B N 1
ATOM 2647 C CA . VAL B 1 58 ? 16.594 4.129 -4.449 1 98.19 58 VAL B CA 1
ATOM 2648 C C . VAL B 1 58 ? 15.078 4.297 -4.297 1 98.19 58 VAL B C 1
ATOM 2650 O O . VAL B 1 58 ? 14.594 5.379 -3.957 1 98.19 58 VAL B O 1
ATOM 2653 N N . LEU B 1 59 ? 14.367 3.193 -4.527 1 97.69 59 LEU B N 1
ATOM 2654 C CA . LEU B 1 59 ? 12.914 3.268 -4.578 1 97.69 59 LEU B CA 1
ATOM 2655 C C . LEU B 1 59 ? 12.281 2.217 -3.674 1 97.69 59 LEU B C 1
ATOM 2657 O O . LEU B 1 59 ? 12.625 1.034 -3.754 1 97.69 59 LEU B O 1
ATOM 2661 N N . PRO B 1 60 ? 11.375 2.686 -2.791 1 96.81 60 PRO B N 1
ATOM 2662 C CA . PRO B 1 60 ? 10.594 1.678 -2.066 1 96.81 60 PRO B CA 1
ATOM 2663 C C . PRO B 1 60 ? 9.625 0.916 -2.967 1 96.81 60 PRO B C 1
ATOM 2665 O O . PRO B 1 60 ? 8.953 1.521 -3.805 1 96.81 60 PRO B O 1
ATOM 2668 N N . ILE B 1 61 ? 9.508 -0.418 -2.812 1 95.19 61 ILE B N 1
ATOM 2669 C CA . ILE B 1 61 ? 8.664 -1.191 -3.719 1 95.19 61 ILE B CA 1
ATOM 2670 C C . ILE B 1 61 ? 7.66 -2.012 -2.916 1 95.19 61 ILE B C 1
ATOM 2672 O O . ILE B 1 61 ? 6.629 -2.434 -3.445 1 95.19 61 ILE B O 1
ATOM 2676 N N . GLU B 1 62 ? 7.988 -2.273 -1.682 1 92.56 62 GLU B N 1
ATOM 2677 C CA . GLU B 1 62 ? 7.141 -3.102 -0.834 1 92.56 62 GLU B CA 1
ATOM 2678 C C . GLU B 1 62 ? 7.348 -2.779 0.643 1 92.56 62 GLU B C 1
ATOM 2680 O O . GLU B 1 62 ? 8.484 -2.65 1.101 1 92.56 62 GLU B O 1
ATOM 2685 N N . ASN B 1 63 ? 6.266 -2.646 1.315 1 89.88 63 ASN B N 1
ATOM 2686 C CA . ASN B 1 63 ? 6.297 -2.486 2.766 1 89.88 63 ASN B CA 1
ATOM 2687 C C . ASN B 1 63 ? 5.559 -3.619 3.471 1 89.88 63 ASN B C 1
ATOM 2689 O O . ASN B 1 63 ? 4.52 -4.078 2.994 1 89.88 63 ASN B O 1
ATOM 2693 N N . SER B 1 64 ? 6.062 -4.02 4.598 1 86.75 64 SER B N 1
ATOM 2694 C CA . SER B 1 64 ? 5.508 -5.156 5.324 1 86.75 64 SER B CA 1
ATOM 2695 C C . SER B 1 64 ? 4.09 -4.871 5.805 1 86.75 64 SER B C 1
ATOM 2697 O O . SER B 1 64 ? 3.285 -5.789 5.973 1 86.75 64 SER B O 1
ATOM 2699 N N . LEU B 1 65 ? 3.721 -3.654 5.98 1 82.38 65 LEU B N 1
ATOM 2700 C CA . LEU B 1 65 ? 2.412 -3.297 6.516 1 82.38 65 LEU B CA 1
ATOM 2701 C C . LEU B 1 65 ? 1.489 -2.795 5.41 1 82.38 65 LEU B C 1
ATOM 2703 O O . LEU B 1 65 ? 0.298 -3.113 5.398 1 82.38 65 LEU B O 1
ATOM 2707 N N . ALA B 1 66 ? 2.023 -2.068 4.43 1 81.5 66 ALA B N 1
ATOM 2708 C CA . ALA B 1 66 ? 1.211 -1.416 3.406 1 81.5 66 ALA B CA 1
ATOM 2709 C C . ALA B 1 66 ? 1.205 -2.227 2.113 1 81.5 66 ALA B C 1
ATOM 2711 O O . ALA B 1 66 ? 0.358 -2.012 1.243 1 81.5 66 ALA B O 1
ATOM 2712 N N . GLY B 1 67 ? 2.143 -3.213 1.996 1 85.12 67 GLY B N 1
ATOM 2713 C CA . GLY B 1 67 ? 2.176 -4.031 0.793 1 85.12 67 GLY B CA 1
ATOM 2714 C C . GLY B 1 67 ? 2.977 -3.4 -0.332 1 85.12 67 GLY B C 1
ATOM 2715 O O . GLY B 1 67 ? 3.906 -2.631 -0.084 1 85.12 67 GLY B O 1
ATOM 2716 N N . SER B 1 68 ? 2.6 -3.775 -1.572 1 87.81 68 SER B N 1
ATOM 2717 C CA . SER B 1 68 ? 3.336 -3.33 -2.752 1 87.81 68 SER B CA 1
ATOM 2718 C C . SER B 1 68 ? 3.016 -1.876 -3.084 1 87.81 68 SER B C 1
ATOM 2720 O O . SER B 1 68 ? 1.89 -1.419 -2.879 1 87.81 68 SER B O 1
ATOM 2722 N N . ILE B 1 69 ? 4.016 -1.199 -3.527 1 89.94 69 ILE B N 1
ATOM 2723 C CA . ILE B 1 69 ? 3.852 0.156 -4.039 1 89.94 69 ILE B CA 1
ATOM 2724 C C . ILE B 1 69 ? 3.773 0.124 -5.566 1 89.94 69 ILE B C 1
ATOM 2726 O O . ILE B 1 69 ? 4.773 0.341 -6.25 1 89.94 69 ILE B O 1
ATOM 2730 N N . HIS B 1 70 ? 2.625 0.01 -6.105 1 88.69 70 HIS B N 1
ATOM 2731 C CA . HIS B 1 70 ? 2.387 -0.262 -7.516 1 88.69 70 HIS B CA 1
ATOM 2732 C C . HIS B 1 70 ? 2.844 0.903 -8.391 1 88.69 70 HIS B C 1
ATOM 2734 O O . HIS B 1 70 ? 3.318 0.698 -9.508 1 88.69 70 HIS B O 1
ATOM 2740 N N . ARG B 1 71 ? 2.73 2.074 -7.848 1 87.88 71 ARG B N 1
ATOM 2741 C CA . ARG B 1 71 ? 3.162 3.256 -8.586 1 87.88 71 ARG B CA 1
ATOM 2742 C C . ARG B 1 71 ? 4.617 3.125 -9.023 1 87.88 71 ARG B C 1
ATOM 2744 O O . ARG B 1 71 ? 4.969 3.49 -10.148 1 87.88 71 ARG B O 1
ATOM 2751 N N . ASN B 1 72 ? 5.414 2.654 -8.188 1 93.69 72 ASN B N 1
ATOM 2752 C CA . ASN B 1 72 ? 6.836 2.531 -8.5 1 93.69 72 ASN B CA 1
ATOM 2753 C C . ASN B 1 72 ? 7.09 1.405 -9.5 1 93.69 72 ASN B C 1
ATOM 2755 O O . ASN B 1 72 ? 7.98 1.509 -10.344 1 93.69 72 ASN B O 1
ATOM 2759 N N . TYR B 1 73 ? 6.312 0.365 -9.453 1 91 73 TYR B N 1
ATOM 2760 C CA . TYR B 1 73 ? 6.375 -0.663 -10.484 1 91 73 TYR B CA 1
ATOM 2761 C C . TYR B 1 73 ? 5.996 -0.093 -11.852 1 91 73 TYR B C 1
ATOM 2763 O O . TYR B 1 73 ? 6.676 -0.344 -12.844 1 91 73 TYR B O 1
ATOM 2771 N N . ASP B 1 74 ? 4.988 0.646 -11.898 1 89.44 74 ASP B N 1
ATOM 2772 C CA . ASP B 1 74 ? 4.531 1.261 -13.141 1 89.44 74 ASP B CA 1
ATOM 2773 C C . ASP B 1 74 ? 5.609 2.164 -13.734 1 89.44 74 ASP B C 1
ATOM 2775 O O . ASP B 1 74 ? 5.848 2.143 -14.945 1 89.44 74 ASP B O 1
ATOM 2779 N N . LEU B 1 75 ? 6.164 2.934 -12.867 1 92.62 75 LEU B N 1
ATOM 2780 C CA . LEU B 1 75 ? 7.215 3.832 -13.336 1 92.62 75 LEU B CA 1
ATOM 2781 C C . LEU B 1 75 ? 8.398 3.045 -13.891 1 92.62 75 LEU B C 1
ATOM 2783 O O . LEU B 1 75 ? 8.992 3.436 -14.898 1 92.62 75 LEU B O 1
ATOM 2787 N N . MET B 1 76 ? 8.711 1.979 -13.273 1 93.38 76 MET B N 1
ATOM 2788 C CA . MET B 1 76 ? 9.797 1.133 -13.758 1 93.38 76 MET B CA 1
ATOM 2789 C C . MET B 1 76 ? 9.492 0.598 -15.156 1 93.38 76 MET B C 1
ATOM 2791 O O . MET B 1 76 ? 10.391 0.479 -15.992 1 93.38 76 MET B O 1
ATOM 2795 N N . LEU B 1 77 ? 8.258 0.334 -15.414 1 90.44 77 LEU B N 1
ATOM 2796 C CA . LEU B 1 77 ? 7.852 -0.221 -16.703 1 90.44 77 LEU B CA 1
ATOM 2797 C C . LEU B 1 77 ? 7.871 0.851 -17.781 1 90.44 77 LEU B C 1
ATOM 2799 O O . LEU B 1 77 ? 7.98 0.537 -18.969 1 90.44 77 LEU B O 1
ATOM 2803 N N . ARG B 1 78 ? 7.77 2.066 -17.391 1 92.19 78 ARG B N 1
ATOM 2804 C CA . ARG B 1 78 ? 7.734 3.168 -18.344 1 92.19 78 ARG B CA 1
ATOM 2805 C C . ARG B 1 78 ? 9.148 3.609 -18.719 1 92.19 78 ARG B C 1
ATOM 2807 O O . ARG B 1 78 ? 9.328 4.398 -19.656 1 92.19 78 ARG B O 1
ATOM 2814 N N . HIS B 1 79 ? 10.055 3.18 -17.953 1 93.38 79 HIS B N 1
ATOM 2815 C CA . HIS B 1 79 ? 11.445 3.543 -18.219 1 93.38 79 HIS B CA 1
ATOM 2816 C C . HIS B 1 79 ? 12.297 2.305 -18.484 1 93.38 79 HIS B C 1
ATOM 2818 O O . HIS B 1 79 ? 11.867 1.182 -18.203 1 93.38 79 HIS B O 1
ATOM 2824 N N . ASP B 1 80 ? 13.383 2.549 -19.109 1 93.19 80 ASP B N 1
ATOM 2825 C CA . ASP B 1 80 ? 14.289 1.447 -19.422 1 93.19 80 ASP B CA 1
ATOM 2826 C C . ASP B 1 80 ? 15.469 1.423 -18.453 1 93.19 80 ASP B C 1
ATOM 2828 O O . ASP B 1 80 ? 16.625 1.523 -18.875 1 93.19 80 ASP B O 1
ATOM 2832 N N . PHE B 1 81 ? 15.195 1.407 -17.203 1 97.12 81 PHE B N 1
ATOM 2833 C CA . PHE B 1 81 ? 16.219 1.314 -16.172 1 97.12 81 PHE B CA 1
ATOM 2834 C C . PHE B 1 81 ? 16.344 -0.113 -15.656 1 97.12 81 PHE B C 1
ATOM 2836 O O . PHE B 1 81 ? 15.57 -0.989 -16.047 1 97.12 81 PHE B O 1
ATOM 2843 N N . HIS B 1 82 ? 17.375 -0.36 -14.828 1 97.69 82 HIS B N 1
ATOM 2844 C CA . HIS B 1 82 ? 17.688 -1.712 -14.367 1 97.69 82 HIS B CA 1
ATOM 2845 C C . HIS B 1 82 ? 17.844 -1.757 -12.852 1 97.69 82 HIS B C 1
ATOM 2847 O O . HIS B 1 82 ? 18.453 -0.864 -12.258 1 97.69 82 HIS B O 1
ATOM 2853 N N . ILE B 1 83 ? 17.219 -2.799 -12.266 1 98 83 ILE B N 1
ATOM 2854 C CA . ILE B 1 83 ? 17.484 -3.045 -10.852 1 98 83 ILE B CA 1
ATOM 2855 C C . ILE B 1 83 ? 18.891 -3.592 -10.672 1 98 83 ILE B C 1
ATOM 2857 O O . ILE B 1 83 ? 19.25 -4.613 -11.266 1 98 83 ILE B O 1
ATOM 2861 N N . VAL B 1 84 ? 19.672 -2.973 -9.797 1 96.94 84 VAL B N 1
ATOM 2862 C CA . VAL B 1 84 ? 21.047 -3.41 -9.633 1 96.94 84 VAL B CA 1
ATOM 2863 C C . VAL B 1 84 ? 21.312 -3.75 -8.172 1 96.94 84 VAL B C 1
ATOM 2865 O O . VAL B 1 84 ? 22.438 -4.125 -7.805 1 96.94 84 VAL B O 1
ATOM 2868 N N . GLY B 1 85 ? 20.312 -3.623 -7.363 1 96 85 GLY B N 1
ATOM 2869 C CA . GLY B 1 85 ? 20.438 -3.957 -5.953 1 96 85 GLY B CA 1
ATOM 2870 C C . GLY B 1 85 ? 19.125 -3.926 -5.207 1 96 85 GLY B C 1
ATOM 2871 O O . GLY B 1 85 ? 18.094 -3.508 -5.758 1 96 85 GLY B O 1
ATOM 2872 N N . GLU B 1 86 ? 19.219 -4.414 -4.027 1 96.25 86 GLU B N 1
ATOM 2873 C CA . GLU B 1 86 ? 18.094 -4.441 -3.104 1 96.25 86 GLU B CA 1
ATOM 2874 C C . GLU B 1 86 ? 18.531 -4.152 -1.675 1 96.25 86 GLU B C 1
ATOM 2876 O O . GLU B 1 86 ? 19.672 -4.438 -1.306 1 96.25 86 GLU B O 1
ATOM 2881 N N . HIS B 1 87 ? 17.625 -3.535 -0.944 1 96.06 87 HIS B N 1
ATOM 2882 C CA . HIS B 1 87 ? 17.891 -3.299 0.472 1 96.06 87 HIS B CA 1
ATOM 2883 C C . HIS B 1 87 ? 16.609 -3.371 1.287 1 96.06 87 HIS B C 1
ATOM 2885 O O . HIS B 1 87 ? 15.625 -2.682 0.978 1 96.06 87 HIS B O 1
ATOM 2891 N N . ILE B 1 88 ? 16.609 -4.289 2.264 1 94.62 88 ILE B N 1
ATOM 2892 C CA . ILE B 1 88 ? 15.5 -4.352 3.211 1 94.62 88 ILE B CA 1
ATOM 2893 C C . ILE B 1 88 ? 15.781 -3.434 4.398 1 94.62 88 ILE B C 1
ATOM 2895 O O . ILE B 1 88 ? 16.703 -3.682 5.176 1 94.62 88 ILE B O 1
ATOM 2899 N N . PHE B 1 89 ? 14.984 -2.42 4.539 1 95.56 89 PHE B N 1
ATOM 2900 C CA . PHE B 1 89 ? 15.211 -1.36 5.512 1 95.56 89 PHE B CA 1
ATOM 2901 C C . PHE B 1 89 ? 14.227 -1.463 6.668 1 95.56 89 PHE B C 1
ATOM 2903 O O . PHE B 1 89 ? 13.008 -1.441 6.457 1 95.56 89 PHE B O 1
ATOM 2910 N N . ARG B 1 90 ? 14.695 -1.572 7.906 1 94.69 90 ARG B N 1
ATOM 2911 C CA . ARG B 1 90 ? 13.859 -1.551 9.102 1 94.69 90 ARG B CA 1
ATOM 2912 C C . ARG B 1 90 ? 13.453 -0.124 9.461 1 94.69 90 ARG B C 1
ATOM 2914 O O . ARG B 1 90 ? 14.312 0.722 9.711 1 94.69 90 ARG B O 1
ATOM 2921 N N . VAL B 1 91 ? 12.164 0.113 9.492 1 95.38 91 VAL B N 1
ATOM 2922 C CA . VAL B 1 91 ? 11.656 1.442 9.82 1 95.38 91 VAL B CA 1
ATOM 2923 C C . VAL B 1 91 ? 11.531 1.586 11.336 1 95.38 91 VAL B C 1
ATOM 2925 O O . VAL B 1 91 ? 10.805 0.825 11.984 1 95.38 91 VAL B O 1
ATOM 2928 N N . HIS B 1 92 ? 12.227 2.512 11.867 1 97 92 HIS B N 1
ATOM 2929 C CA . HIS B 1 92 ? 12.117 2.893 13.266 1 97 92 HIS B CA 1
ATOM 2930 C C . HIS B 1 92 ? 11.586 4.316 13.414 1 97 92 HIS B C 1
ATOM 2932 O O . HIS B 1 92 ? 12.195 5.266 12.914 1 97 92 HIS B O 1
ATOM 2938 N N . HIS B 1 93 ? 10.461 4.383 14.102 1 98.31 93 HIS B N 1
ATOM 2939 C CA . HIS B 1 93 ? 9.93 5.707 14.406 1 98.31 93 HIS B CA 1
ATOM 2940 C C . HIS B 1 93 ? 10.492 6.23 15.727 1 98.31 93 HIS B C 1
ATOM 2942 O O . HIS B 1 93 ? 10.516 5.508 16.719 1 98.31 93 HIS B O 1
ATOM 2948 N N . ASN B 1 94 ? 10.914 7.453 15.711 1 98.75 94 ASN B N 1
ATOM 2949 C CA . ASN B 1 94 ? 11.516 8.07 16.891 1 98.75 94 ASN B CA 1
ATOM 2950 C C . ASN B 1 94 ? 10.82 9.375 17.25 1 98.75 94 ASN B C 1
ATOM 2952 O O . ASN B 1 94 ? 10.469 10.172 16.375 1 98.75 94 ASN B O 1
ATOM 2956 N N . LEU B 1 95 ? 10.586 9.492 18.547 1 98.88 95 LEU B N 1
ATOM 2957 C CA . LEU B 1 95 ? 10.125 10.773 19.062 1 98.88 95 LEU B CA 1
ATOM 2958 C C . LEU B 1 95 ? 11.297 11.719 19.297 1 98.88 95 LEU B C 1
ATOM 2960 O O . LEU B 1 95 ? 12.219 11.391 20.047 1 98.88 95 LEU B O 1
ATOM 2964 N N . MET B 1 96 ? 11.219 12.914 18.656 1 98.88 96 MET B N 1
ATOM 2965 C CA . MET B 1 96 ? 12.375 13.805 18.75 1 98.88 96 MET B CA 1
ATOM 2966 C C . MET B 1 96 ? 11.93 15.242 18.969 1 98.88 96 MET B C 1
ATOM 2968 O O . MET B 1 96 ? 10.859 15.648 18.516 1 98.88 96 MET B O 1
ATOM 2972 N N . ALA B 1 97 ? 12.773 16.031 19.672 1 98.81 97 ALA B N 1
ATOM 2973 C CA . ALA B 1 97 ? 12.484 17.422 20.016 1 98.81 97 ALA B CA 1
ATOM 2974 C C . ALA B 1 97 ? 13.766 18.25 20.078 1 98.81 97 ALA B C 1
ATOM 2976 O O . ALA B 1 97 ? 14.859 17.734 19.812 1 98.81 97 ALA B O 1
ATOM 2977 N N . LEU B 1 98 ? 13.562 19.562 20.297 1 98.62 98 LEU B N 1
ATOM 2978 C CA . LEU B 1 98 ? 14.711 20.438 20.469 1 98.62 98 LEU B CA 1
ATOM 2979 C C . LEU B 1 98 ? 15.602 19.969 21.609 1 98.62 98 LEU B C 1
ATOM 2981 O O . LEU B 1 98 ? 15.109 19.453 22.625 1 98.62 98 LEU B O 1
ATOM 2985 N N . PRO B 1 99 ? 16.953 20.109 21.422 1 98.06 99 PRO B N 1
ATOM 2986 C CA . PRO B 1 99 ? 17.859 19.75 22.531 1 98.06 99 PRO B CA 1
ATOM 2987 C C . PRO B 1 99 ? 17.484 20.406 23.844 1 98.06 99 PRO B C 1
ATOM 2989 O O . PRO B 1 99 ? 17.109 21.594 23.859 1 98.06 99 PRO B O 1
ATOM 2992 N N . GLY B 1 100 ? 17.562 19.656 24.906 1 97.12 100 GLY B N 1
ATOM 2993 C CA . GLY B 1 100 ? 17.297 20.188 26.234 1 97.12 100 GLY B CA 1
ATOM 2994 C C . GLY B 1 100 ? 15.859 19.953 26.672 1 97.12 100 GLY B C 1
ATOM 2995 O O . GLY B 1 100 ? 15.531 20.141 27.844 1 97.12 100 GLY B O 1
ATOM 2996 N N . GLN B 1 101 ? 15 19.562 25.766 1 97.12 101 GLN B N 1
ATOM 2997 C CA . GLN B 1 101 ? 13.625 19.25 26.125 1 97.12 101 GLN B CA 1
ATOM 2998 C C . GLN B 1 101 ? 13.508 17.859 26.734 1 97.12 101 GLN B C 1
ATOM 3000 O O . GLN B 1 101 ? 14.188 16.922 26.281 1 97.12 101 GLN B O 1
ATOM 3005 N N . SER B 1 102 ? 12.633 17.734 27.766 1 97.06 102 SER B N 1
ATOM 3006 C CA . SER B 1 102 ? 12.32 16.422 28.328 1 97.06 102 SER B CA 1
ATOM 3007 C C . SER B 1 102 ? 10.969 15.922 27.844 1 97.06 102 SER B C 1
ATOM 3009 O O . SER B 1 102 ? 10.117 16.719 27.422 1 97.06 102 SER B O 1
ATOM 3011 N N . ILE B 1 103 ? 10.797 14.656 27.859 1 97.69 103 ILE B N 1
ATOM 3012 C CA . ILE B 1 103 ? 9.617 14.008 27.312 1 97.69 103 ILE B CA 1
ATOM 3013 C C . ILE B 1 103 ? 8.367 14.484 28.047 1 97.69 103 ILE B C 1
ATOM 3015 O O . ILE B 1 103 ? 7.301 14.625 27.453 1 97.69 103 ILE B O 1
ATOM 3019 N N . ASP B 1 104 ? 8.5 14.766 29.328 1 96.38 104 ASP B N 1
ATOM 3020 C CA . ASP B 1 104 ? 7.371 15.172 30.172 1 96.38 104 ASP B CA 1
ATOM 3021 C C . ASP B 1 104 ? 6.895 16.578 29.797 1 96.38 104 ASP B C 1
ATOM 3023 O O . ASP B 1 104 ? 5.797 16.984 30.188 1 96.38 104 ASP B O 1
ATOM 3027 N N . GLU B 1 105 ? 7.656 17.281 29.062 1 96.81 105 GLU B N 1
ATOM 3028 C CA . GLU B 1 105 ? 7.32 18.656 28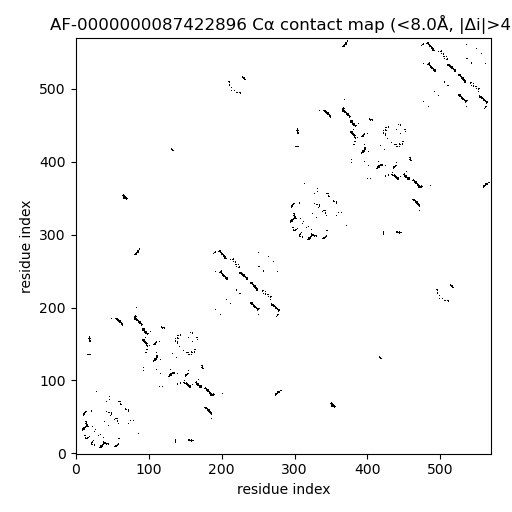.672 1 96.81 105 GLU B CA 1
ATOM 3029 C C . GLU B 1 105 ? 6.566 18.688 27.359 1 96.81 105 GLU B C 1
ATOM 3031 O O . GLU B 1 105 ? 6.008 19.734 26.984 1 96.81 105 GLU B O 1
ATOM 3036 N N . ILE B 1 106 ? 6.535 17.594 26.656 1 98.12 106 ILE B N 1
ATOM 3037 C CA . ILE B 1 106 ? 5.973 17.578 25.312 1 98.12 106 ILE B CA 1
ATOM 3038 C C . ILE B 1 106 ? 4.449 17.547 25.391 1 98.12 106 ILE B C 1
ATOM 3040 O O . ILE B 1 106 ? 3.873 16.688 26.062 1 98.12 106 ILE B O 1
ATOM 3044 N N . ASP B 1 107 ? 3.801 18.438 24.625 1 97.94 107 ASP B N 1
ATOM 3045 C CA . ASP B 1 107 ? 2.344 18.516 24.594 1 97.94 107 ASP B CA 1
ATOM 3046 C C . ASP B 1 107 ? 1.811 18.109 23.219 1 97.94 107 ASP B C 1
ATOM 3048 O O . ASP B 1 107 ? 0.659 17.688 23.094 1 97.94 107 ASP B O 1
ATOM 3052 N N . GLU B 1 108 ? 2.664 18.328 22.188 1 98.38 108 GLU B N 1
ATOM 3053 C CA . GLU B 1 108 ? 2.227 18.125 20.812 1 98.38 108 GLU B CA 1
ATOM 3054 C C . GLU B 1 108 ? 3.246 17.312 20.031 1 98.38 108 GLU B C 1
ATOM 3056 O O . GLU B 1 108 ? 4.453 17.422 20.25 1 98.38 108 GLU B O 1
ATOM 3061 N N . VAL B 1 109 ? 2.709 16.562 19.156 1 98.75 109 VAL B N 1
ATOM 3062 C CA . VAL B 1 109 ? 3.576 15.766 18.297 1 98.75 109 VAL B CA 1
ATOM 3063 C C . VAL B 1 109 ? 3.164 15.945 16.828 1 98.75 109 VAL B C 1
ATOM 3065 O O . VAL B 1 109 ? 1.981 15.859 16.5 1 98.75 109 VAL B O 1
ATOM 3068 N N . LEU B 1 110 ? 4.164 16.219 15.992 1 98.56 110 LEU B N 1
ATOM 3069 C CA . LEU B 1 110 ? 3.963 16.391 14.562 1 98.56 110 LEU B CA 1
ATOM 3070 C C . LEU B 1 110 ? 4.512 15.195 13.781 1 98.56 110 LEU B C 1
ATOM 3072 O O . LEU B 1 110 ? 5.594 14.695 14.094 1 98.56 110 LEU B O 1
ATOM 3076 N N . SER B 1 111 ? 3.785 14.75 12.773 1 98.56 111 SER B N 1
ATOM 3077 C CA . SER B 1 111 ? 4.336 13.797 11.812 1 98.56 111 SER B CA 1
ATOM 3078 C C . SER B 1 111 ? 3.34 13.5 10.695 1 98.56 111 SER B C 1
ATOM 3080 O O . SER B 1 111 ? 2.273 14.117 10.625 1 98.56 111 SER B O 1
ATOM 3082 N N . HIS B 1 112 ? 3.744 12.719 9.711 1 97.12 112 HIS B N 1
ATOM 3083 C CA . HIS B 1 112 ? 2.842 12.195 8.695 1 97.12 112 HIS B CA 1
ATOM 3084 C C . HIS B 1 112 ? 1.741 11.344 9.312 1 97.12 112 HIS B C 1
ATOM 3086 O O . HIS B 1 112 ? 1.996 10.578 10.242 1 97.12 112 HIS B O 1
ATOM 3092 N N . PRO B 1 113 ? 0.489 11.43 8.734 1 95 113 PRO B N 1
ATOM 3093 C CA . PRO B 1 113 ? -0.623 10.664 9.305 1 95 113 PRO B CA 1
ATOM 3094 C C . PRO B 1 113 ? -0.303 9.18 9.445 1 95 113 PRO B C 1
ATOM 3096 O O . PRO B 1 113 ? -0.674 8.555 10.445 1 95 113 PRO B O 1
ATOM 3099 N N . GLN B 1 114 ? 0.41 8.617 8.562 1 92.88 114 GLN B N 1
ATOM 3100 C CA . GLN B 1 114 ? 0.768 7.207 8.617 1 92.88 114 GLN B CA 1
ATOM 3101 C C . GLN B 1 114 ? 1.679 6.918 9.812 1 92.88 114 GLN B C 1
ATOM 3103 O O . GLN B 1 114 ? 1.479 5.934 10.523 1 92.88 114 GLN B O 1
ATOM 3108 N N . ALA B 1 115 ? 2.639 7.738 9.969 1 96.12 115 ALA B N 1
ATOM 3109 C CA . ALA B 1 115 ? 3.549 7.57 11.102 1 96.12 115 ALA B CA 1
ATOM 3110 C C . ALA B 1 115 ? 2.814 7.75 12.43 1 96.12 115 ALA B C 1
ATOM 3112 O O . ALA B 1 115 ? 3.037 6.992 13.375 1 96.12 115 ALA B O 1
ATOM 3113 N N . LEU B 1 116 ? 1.969 8.742 12.484 1 96.69 116 LEU B N 1
ATOM 3114 C CA . LEU B 1 116 ? 1.165 8.969 13.68 1 96.69 116 LEU B CA 1
ATOM 3115 C C . LEU B 1 116 ? 0.313 7.742 14 1 96.69 116 LEU B C 1
ATOM 3117 O O . LEU B 1 116 ? 0.259 7.297 15.148 1 96.69 116 LEU B O 1
ATOM 3121 N N . SER B 1 117 ? -0.263 7.207 12.977 1 92.44 117 SER B N 1
ATOM 3122 C CA . SER B 1 117 ? -1.115 6.035 13.148 1 92.44 117 SER B CA 1
ATOM 3123 C C . SER B 1 117 ? -0.307 4.824 13.594 1 92.44 117 SER B C 1
ATOM 3125 O O . SER B 1 117 ? -0.784 4.016 14.391 1 92.44 117 SER B O 1
ATOM 3127 N N . GLN B 1 118 ? 0.884 4.699 13.133 1 93.62 118 GLN B N 1
ATOM 3128 C CA . GLN B 1 118 ? 1.744 3.561 13.438 1 93.62 118 GLN B CA 1
ATOM 3129 C C . GLN B 1 118 ? 2.338 3.68 14.844 1 93.62 118 GLN B C 1
ATOM 3131 O O . GLN B 1 118 ? 2.984 2.75 15.328 1 93.62 118 GLN B O 1
ATOM 3136 N N . CYS B 1 119 ? 2.1 4.805 15.492 1 96.94 119 CYS B N 1
ATOM 3137 C CA . CYS B 1 119 ? 2.598 5.035 16.844 1 96.94 119 CYS B CA 1
ATOM 3138 C C . CYS B 1 119 ? 1.455 5.375 17.797 1 96.94 119 CYS B C 1
ATOM 3140 O O . CYS B 1 119 ? 1.668 6.016 18.828 1 96.94 119 CYS B O 1
ATOM 3142 N N . GLU B 1 120 ? 0.351 5.059 17.469 1 94.31 120 GLU B N 1
ATOM 3143 C CA . GLU B 1 120 ? -0.855 5.496 18.172 1 94.31 120 GLU B CA 1
ATOM 3144 C C . GLU B 1 120 ? -0.846 5.047 19.625 1 94.31 120 GLU B C 1
ATOM 3146 O O . GLU B 1 120 ? -1.204 5.812 20.516 1 94.31 120 GLU B O 1
ATOM 3151 N N . HIS B 1 121 ? -0.523 3.814 19.891 1 93.75 121 HIS B N 1
ATOM 3152 C CA . HIS B 1 121 ? -0.529 3.311 21.266 1 93.75 121 HIS B CA 1
ATOM 3153 C C . HIS B 1 121 ? 0.427 4.105 22.156 1 93.75 121 HIS B C 1
ATOM 3155 O O . HIS B 1 121 ? 0.056 4.531 23.25 1 93.75 121 HIS B O 1
ATOM 3161 N N . TYR B 1 122 ? 1.603 4.277 21.625 1 96.75 122 TYR B N 1
ATOM 3162 C CA . TYR B 1 122 ? 2.598 5.039 22.375 1 96.75 122 TYR B CA 1
ATOM 3163 C C . TYR B 1 122 ? 2.111 6.457 22.641 1 96.75 122 TYR B C 1
ATOM 3165 O O . TYR B 1 122 ? 2.229 6.957 23.766 1 96.75 122 TYR B O 1
ATOM 3173 N N . LEU B 1 123 ? 1.544 7.098 21.656 1 97.69 123 LEU B N 1
ATOM 3174 C CA . LEU B 1 123 ? 1.118 8.492 21.734 1 97.69 123 LEU B CA 1
ATOM 3175 C C . LEU B 1 123 ? -0.058 8.641 22.703 1 97.69 123 LEU B C 1
ATOM 3177 O O . LEU B 1 123 ? -0.141 9.633 23.438 1 97.69 123 LEU B O 1
ATOM 3181 N N . ARG B 1 124 ? -0.922 7.734 22.656 1 94.94 124 ARG B N 1
ATOM 3182 C CA . ARG B 1 124 ? -2.051 7.734 23.594 1 94.94 124 ARG B CA 1
ATOM 3183 C C . ARG B 1 124 ? -1.571 7.648 25.031 1 94.94 124 ARG B C 1
ATOM 3185 O O . ARG B 1 124 ? -2.037 8.398 25.891 1 94.94 124 ARG B O 1
ATOM 3192 N N . ASP B 1 125 ? -0.687 6.777 25.328 1 95.94 125 ASP B N 1
ATOM 3193 C CA . ASP B 1 125 ? -0.13 6.613 26.656 1 95.94 125 ASP B CA 1
ATOM 3194 C C . ASP B 1 125 ? 0.598 7.879 27.109 1 95.94 125 ASP B C 1
ATOM 3196 O O . ASP B 1 125 ? 0.555 8.234 28.297 1 95.94 125 ASP B O 1
ATOM 3200 N N . LEU B 1 126 ? 1.26 8.477 26.188 1 96.94 126 LEU B N 1
ATOM 3201 C CA . LEU B 1 126 ? 2.002 9.695 26.484 1 96.94 126 LEU B CA 1
ATOM 3202 C C . LEU B 1 126 ? 1.051 10.852 26.766 1 96.94 126 LEU B C 1
ATOM 3204 O O . LEU B 1 126 ? 1.411 11.797 27.469 1 96.94 126 LEU B O 1
ATOM 3208 N N . GLY B 1 127 ? -0.131 10.805 26.219 1 97 127 GLY B N 1
ATOM 3209 C CA . GLY B 1 127 ? -1.15 11.812 26.469 1 97 127 GLY B CA 1
ATOM 3210 C C . GLY B 1 127 ? -0.887 13.117 25.734 1 97 127 GLY B C 1
ATOM 3211 O O . GLY B 1 127 ? -1.05 14.195 26.312 1 97 127 GLY B O 1
ATOM 3212 N N . VAL B 1 128 ? -0.508 13.078 24.484 1 97.81 128 VAL B N 1
ATOM 3213 C CA . VAL B 1 128 ? -0.149 14.273 23.719 1 97.81 128 VAL B CA 1
ATOM 3214 C C . VAL B 1 128 ? -1.168 14.5 22.609 1 97.81 128 VAL B C 1
ATOM 3216 O O . VAL B 1 128 ? -1.874 13.57 22.203 1 97.81 128 VAL B O 1
ATOM 3219 N N . GLU B 1 129 ? -1.208 15.734 22.172 1 97.69 129 GLU B N 1
ATOM 3220 C CA . GLU B 1 129 ? -1.973 16.062 20.969 1 97.69 129 GLU B CA 1
ATOM 3221 C C . GLU B 1 129 ? -1.149 15.812 19.703 1 97.69 129 GLU B C 1
ATOM 3223 O O . GLU B 1 129 ? 0.04 16.125 19.672 1 97.69 129 GLU B O 1
ATOM 3228 N N . THR B 1 130 ? -1.797 15.258 18.688 1 97.56 130 THR B N 1
ATOM 3229 C CA . THR B 1 130 ? -1.081 14.953 17.453 1 97.56 130 THR B CA 1
ATOM 3230 C C . THR B 1 130 ? -1.541 15.859 16.312 1 97.56 130 THR B C 1
ATOM 3232 O O . THR B 1 130 ? -2.713 16.25 16.25 1 97.56 130 THR B O 1
ATOM 3235 N N . HIS B 1 131 ? -0.599 16.25 15.469 1 96.94 131 HIS B N 1
ATOM 3236 C CA . HIS B 1 131 ? -0.869 17.094 14.305 1 96.94 131 HIS B CA 1
ATOM 3237 C C . HIS B 1 131 ? -0.275 16.484 13.039 1 96.94 131 HIS B C 1
ATOM 3239 O O . HIS B 1 131 ? 0.926 16.219 12.977 1 96.94 131 HIS B O 1
ATOM 3245 N N . ALA B 1 132 ? -1.086 16.406 12 1 96.12 132 ALA B N 1
ATOM 3246 C CA . ALA B 1 132 ? -0.659 15.836 10.727 1 96.12 132 ALA B CA 1
ATOM 3247 C C . ALA B 1 132 ? 0.141 16.844 9.914 1 96.12 132 ALA B C 1
ATOM 3249 O O . ALA B 1 132 ? -0.218 18.031 9.852 1 96.12 132 ALA B O 1
ATOM 3250 N N . THR B 1 133 ? 1.23 16.375 9.383 1 96.25 133 THR B N 1
ATOM 3251 C CA . THR B 1 133 ? 2.039 17.156 8.445 1 96.25 133 THR B CA 1
ATOM 3252 C C . THR B 1 133 ? 2.324 16.344 7.184 1 96.25 133 THR B C 1
ATOM 3254 O O . THR B 1 133 ? 1.823 15.227 7.027 1 96.25 133 THR B O 1
ATOM 3257 N N . TYR B 1 134 ? 3.086 16.875 6.273 1 93.81 134 TYR B N 1
ATOM 3258 C CA . TYR B 1 134 ? 3.262 16.297 4.945 1 93.81 134 TYR B CA 1
ATOM 3259 C C . TYR B 1 134 ? 4.109 15.031 5.004 1 93.81 134 TYR B C 1
ATOM 3261 O O . TYR B 1 134 ? 3.871 14.086 4.254 1 93.81 134 TYR B O 1
ATOM 3269 N N . ASP B 1 135 ? 5.133 15.125 5.777 1 95.06 135 ASP B N 1
ATOM 3270 C CA . ASP B 1 135 ? 6.035 13.977 5.848 1 95.06 135 ASP B CA 1
ATOM 3271 C C . ASP B 1 135 ? 6.801 13.961 7.168 1 95.06 135 ASP B C 1
ATOM 3273 O O . ASP B 1 135 ? 6.742 14.914 7.941 1 95.06 135 ASP B O 1
ATOM 3277 N N . THR B 1 136 ? 7.438 12.891 7.441 1 97.5 136 THR B N 1
ATOM 3278 C CA . THR B 1 136 ? 8.117 12.703 8.719 1 97.5 136 THR B CA 1
ATOM 3279 C C . THR B 1 136 ? 9.344 13.602 8.82 1 97.5 136 THR B C 1
ATOM 3281 O O . THR B 1 136 ? 9.492 14.359 9.773 1 97.5 136 THR B O 1
ATOM 3284 N N . ALA B 1 137 ? 10.18 13.586 7.824 1 98 137 ALA B N 1
ATOM 3285 C CA . ALA B 1 137 ? 11.391 14.398 7.84 1 98 137 ALA B CA 1
ATOM 3286 C C . ALA B 1 137 ? 11.055 15.883 7.887 1 98 137 ALA B C 1
ATOM 3288 O O . ALA B 1 137 ? 11.695 16.656 8.609 1 98 137 ALA B O 1
ATOM 3289 N N . GLY B 1 138 ? 10.07 16.25 7.129 1 97.12 138 GLY B N 1
ATOM 3290 C CA . GLY B 1 138 ? 9.625 17.625 7.156 1 97.12 138 GLY B CA 1
ATOM 3291 C C . GLY B 1 138 ? 9.125 18.062 8.523 1 97.12 138 GLY B C 1
ATOM 3292 O O . GLY B 1 138 ? 9.266 19.234 8.898 1 97.12 138 GLY B O 1
ATOM 3293 N N . SER B 1 139 ? 8.547 17.188 9.25 1 98.31 139 SER B N 1
ATOM 3294 C CA . SER B 1 139 ? 8.094 17.484 10.602 1 98.31 139 SER B CA 1
ATOM 3295 C C . SER B 1 139 ? 9.273 17.812 11.523 1 98.31 139 SER B C 1
ATOM 3297 O O . SER B 1 139 ? 9.219 18.781 12.281 1 98.31 139 SER B O 1
ATOM 3299 N N . ALA B 1 140 ? 10.273 17.016 11.422 1 98.56 140 ALA B N 1
ATOM 3300 C CA . ALA B 1 140 ? 11.484 17.266 12.195 1 98.56 140 ALA B CA 1
ATOM 3301 C C . ALA B 1 140 ? 12.109 18.609 11.82 1 98.56 140 ALA B C 1
ATOM 3303 O O . ALA B 1 140 ? 12.477 19.391 12.695 1 98.56 140 ALA B O 1
ATOM 3304 N N . LYS B 1 141 ? 12.227 18.828 10.539 1 98.5 141 LYS B N 1
ATOM 3305 C CA . LYS B 1 141 ? 12.758 20.078 10.016 1 98.5 141 LYS B CA 1
ATOM 3306 C C . LYS B 1 141 ? 11.992 21.281 10.578 1 98.5 141 LYS B C 1
ATOM 3308 O O . LYS B 1 141 ? 12.594 22.281 10.977 1 98.5 141 LYS B O 1
ATOM 3313 N N . ARG B 1 142 ? 10.711 21.172 10.625 1 98.19 142 ARG B N 1
ATOM 3314 C CA . ARG B 1 142 ? 9.859 22.25 11.102 1 98.19 142 ARG B CA 1
ATOM 3315 C C . ARG B 1 142 ? 10.109 22.531 12.578 1 98.19 142 ARG B C 1
ATOM 3317 O O . ARG B 1 142 ? 10.211 23.703 12.977 1 98.19 142 ARG B O 1
ATOM 3324 N N . VAL B 1 143 ? 10.195 21.516 13.383 1 98.56 143 VAL B N 1
ATOM 3325 C CA . VAL B 1 143 ? 10.445 21.672 14.812 1 98.56 143 VAL B CA 1
ATOM 3326 C C . VAL B 1 143 ? 11.719 22.484 15.031 1 98.56 143 VAL B C 1
ATOM 3328 O O . VAL B 1 143 ? 11.75 23.406 15.852 1 98.56 143 VAL B O 1
ATOM 3331 N N . ARG B 1 144 ? 12.703 22.125 14.266 1 98.38 144 ARG B N 1
ATOM 3332 C CA . ARG B 1 144 ? 13.984 22.812 14.398 1 98.38 144 ARG B CA 1
ATOM 3333 C C . ARG B 1 144 ? 13.898 24.25 13.867 1 98.38 144 ARG B C 1
ATOM 3335 O O . ARG B 1 144 ? 14.258 25.203 14.562 1 98.38 144 ARG B O 1
ATOM 3342 N N . ARG B 1 145 ? 13.5 24.391 12.625 1 98.06 145 ARG B N 1
ATOM 3343 C CA . ARG B 1 145 ? 13.5 25.656 11.922 1 98.06 145 ARG B CA 1
ATOM 3344 C C . ARG B 1 145 ? 12.664 26.703 12.664 1 98.06 145 ARG B C 1
ATOM 3346 O O . ARG B 1 145 ? 13.062 27.859 12.773 1 98.06 145 ARG B O 1
ATOM 3353 N N . GLU B 1 146 ? 11.547 26.25 13.172 1 98.19 146 GLU B N 1
ATOM 3354 C CA . GLU B 1 146 ? 10.633 27.172 13.844 1 98.19 146 GLU B CA 1
ATOM 3355 C C . GLU B 1 146 ? 10.875 27.172 15.352 1 98.19 146 GLU B C 1
ATOM 3357 O O . GLU B 1 146 ? 10.18 27.875 16.094 1 98.19 146 GLU B O 1
ATOM 3362 N N . LYS B 1 147 ? 11.836 26.469 15.82 1 98 147 LYS B N 1
ATOM 3363 C CA . LYS B 1 147 ? 12.211 26.375 17.234 1 98 147 LYS B CA 1
ATOM 3364 C C . LYS B 1 147 ? 10.992 26.109 18.109 1 98 147 LYS B C 1
ATOM 3366 O O . LYS B 1 147 ? 10.766 26.812 19.094 1 98 147 LYS B O 1
ATOM 3371 N N . LEU B 1 148 ? 10.242 25.094 17.703 1 97.69 148 LEU B N 1
ATOM 3372 C CA . LEU B 1 148 ? 9 24.781 18.406 1 97.69 148 LEU B CA 1
ATOM 3373 C C . LEU B 1 148 ? 9.289 24.109 19.734 1 97.69 148 LEU B C 1
ATOM 3375 O O . LEU B 1 148 ? 9.695 22.938 19.781 1 97.69 148 LEU B O 1
ATOM 3379 N N . ALA B 1 149 ? 9.023 24.859 20.859 1 96.25 149 ALA B N 1
ATOM 3380 C CA . ALA B 1 149 ? 9.141 24.297 22.188 1 96.25 149 ALA B CA 1
ATOM 3381 C C . ALA B 1 149 ? 7.918 23.453 22.531 1 96.25 149 ALA B C 1
ATOM 3383 O O . ALA B 1 149 ? 6.824 23.688 22.016 1 96.25 149 ALA B O 1
ATOM 3384 N N . ARG B 1 150 ? 8.102 22.375 23.406 1 97.81 150 ARG B N 1
ATOM 3385 C CA . ARG B 1 150 ? 7.047 21.5 23.906 1 97.81 150 ARG B CA 1
ATOM 3386 C C . ARG B 1 150 ? 6.387 20.734 22.766 1 97.81 150 ARG B C 1
ATOM 3388 O O . ARG B 1 150 ? 5.277 20.219 22.922 1 97.81 150 ARG B O 1
ATOM 3395 N N . THR B 1 151 ? 7.008 20.781 21.547 1 98.69 151 THR B N 1
ATOM 3396 C CA . THR B 1 151 ? 6.543 20.062 20.359 1 98.69 151 THR B CA 1
ATOM 3397 C C . THR B 1 151 ? 7.602 19.078 19.891 1 98.69 151 THR B C 1
ATOM 3399 O O . THR B 1 151 ? 8.781 19.422 19.781 1 98.69 151 THR B O 1
ATOM 3402 N N . ALA B 1 152 ? 7.184 17.859 19.719 1 98.81 152 ALA B N 1
ATOM 3403 C CA . ALA B 1 152 ? 8.078 16.828 19.188 1 98.81 152 ALA B CA 1
ATOM 3404 C C . ALA B 1 152 ? 7.641 16.391 17.797 1 98.81 152 ALA B C 1
ATOM 3406 O O . ALA B 1 152 ? 6.531 16.703 17.359 1 98.81 152 ALA B O 1
ATOM 3407 N N . ALA B 1 153 ? 8.516 15.758 17.094 1 98.88 153 ALA B N 1
ATOM 3408 C CA . ALA B 1 153 ? 8.234 15.125 15.812 1 98.88 153 ALA B CA 1
ATOM 3409 C C . ALA B 1 153 ? 8.484 13.625 15.875 1 98.88 153 ALA B C 1
ATOM 3411 O O . ALA B 1 153 ? 9.273 13.156 16.703 1 98.88 153 ALA B O 1
ATOM 3412 N N . ILE B 1 154 ? 7.777 12.898 15.062 1 98.81 154 ILE B N 1
ATOM 3413 C CA . ILE B 1 154 ? 8.102 11.5 14.805 1 98.81 154 ILE B CA 1
ATOM 3414 C C . ILE B 1 154 ? 8.789 11.375 13.445 1 98.81 154 ILE B C 1
ATOM 3416 O O . ILE B 1 154 ? 8.219 11.734 12.422 1 98.81 154 ILE B O 1
ATOM 3420 N N . ALA B 1 155 ? 9.977 10.875 13.445 1 98.69 155 ALA B N 1
ATOM 3421 C CA . ALA B 1 155 ? 10.75 10.75 12.219 1 98.69 155 ALA B CA 1
ATOM 3422 C C . ALA B 1 155 ? 11.891 9.75 12.391 1 98.69 155 ALA B C 1
ATOM 3424 O O . ALA B 1 155 ? 11.953 9.031 13.383 1 98.69 155 ALA B O 1
ATOM 3425 N N . SER B 1 156 ? 12.727 9.648 11.359 1 98.19 156 SER B N 1
ATOM 3426 C CA . SER B 1 156 ? 13.859 8.727 11.359 1 98.19 156 SER B CA 1
ATOM 3427 C C . SER B 1 156 ?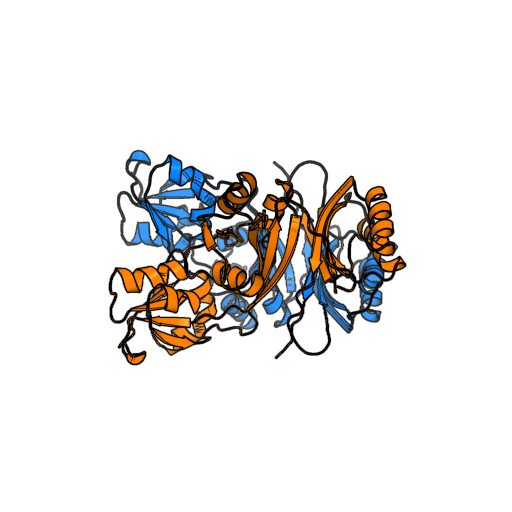 15 9.242 12.219 1 98.19 156 SER B C 1
ATOM 3429 O O . SER B 1 156 ? 15.07 10.438 12.523 1 98.19 156 SER B O 1
ATOM 3431 N N . ARG B 1 157 ? 15.883 8.312 12.625 1 97.56 157 ARG B N 1
ATOM 3432 C CA . ARG B 1 157 ? 17.094 8.727 13.328 1 97.56 157 ARG B CA 1
ATOM 3433 C C . ARG B 1 157 ? 17.922 9.703 12.484 1 97.56 157 ARG B C 1
ATOM 3435 O O . ARG B 1 157 ? 18.484 10.656 13.016 1 97.56 157 ARG B O 1
ATOM 3442 N N . ARG B 1 158 ? 17.953 9.492 11.242 1 96.5 158 ARG B N 1
ATOM 3443 C CA . ARG B 1 158 ? 18.688 10.359 10.328 1 96.5 158 ARG B CA 1
ATOM 3444 C C . ARG B 1 158 ? 18.141 11.781 10.367 1 96.5 158 ARG B C 1
ATOM 3446 O O . ARG B 1 158 ? 18.906 12.75 10.242 1 96.5 158 ARG B O 1
ATOM 3453 N N . ALA B 1 159 ? 16.859 11.898 10.469 1 98.19 159 ALA B N 1
ATOM 3454 C CA . ALA B 1 159 ? 16.266 13.227 10.578 1 98.19 159 ALA B CA 1
ATOM 3455 C C . ALA B 1 159 ? 16.75 13.953 11.828 1 98.19 159 ALA B C 1
ATOM 3457 O O . ALA B 1 159 ? 17.016 15.156 11.789 1 98.19 159 ALA B O 1
ATOM 3458 N N . ALA B 1 160 ? 16.812 13.227 12.922 1 98.44 160 ALA B N 1
ATOM 3459 C CA . ALA B 1 160 ? 17.312 13.828 14.156 1 98.44 160 ALA B CA 1
ATOM 3460 C C . ALA B 1 160 ? 18.719 14.398 13.961 1 98.44 160 ALA B C 1
ATOM 3462 O O . ALA B 1 160 ? 19 15.516 14.398 1 98.44 160 ALA B O 1
ATOM 3463 N N . ASP B 1 161 ? 19.531 13.664 13.312 1 97.19 161 ASP B N 1
ATOM 3464 C CA . ASP B 1 161 ? 20.906 14.086 13.055 1 97.19 161 ASP B CA 1
ATOM 3465 C C . ASP B 1 161 ? 20.938 15.289 12.109 1 97.19 161 ASP B C 1
ATOM 3467 O O . ASP B 1 161 ? 21.656 16.266 12.359 1 97.19 161 ASP B O 1
ATOM 3471 N N . ALA B 1 162 ? 20.188 15.211 11.07 1 97.06 162 ALA B N 1
ATOM 3472 C CA . ALA B 1 162 ? 20.188 16.234 10.039 1 97.06 162 ALA B CA 1
ATOM 3473 C C . ALA B 1 162 ? 19.719 17.578 10.594 1 97.06 162 ALA B C 1
ATOM 3475 O O . ALA B 1 162 ? 20.188 18.641 10.172 1 97.06 162 ALA B O 1
ATOM 3476 N N . TYR B 1 163 ? 18.797 17.531 11.555 1 98.25 163 TYR B N 1
ATOM 3477 C CA . TYR B 1 163 ? 18.188 18.781 12.008 1 98.25 163 TYR B CA 1
ATOM 3478 C C . TYR B 1 163 ? 18.547 19.062 13.461 1 98.25 163 TYR B C 1
ATOM 3480 O O . TYR B 1 163 ? 17.906 19.891 14.109 1 98.25 163 TYR B O 1
ATOM 3488 N N . ASP B 1 164 ? 19.5 18.344 13.969 1 98.19 164 ASP B N 1
ATOM 3489 C CA . ASP B 1 164 ? 20.031 18.562 15.305 1 98.19 164 ASP B CA 1
ATOM 3490 C C . ASP B 1 164 ? 18.922 18.516 16.359 1 98.19 164 ASP B C 1
ATOM 3492 O O . ASP B 1 164 ? 18.766 19.469 17.125 1 98.19 164 ASP B O 1
ATOM 3496 N N . LEU B 1 165 ? 18.141 17.5 16.312 1 98.75 165 LEU B N 1
ATOM 3497 C CA . LEU B 1 165 ? 17.109 17.234 17.312 1 98.75 165 LEU B CA 1
ATOM 3498 C C . LEU B 1 165 ? 17.547 16.109 18.25 1 98.75 165 LEU B C 1
ATOM 3500 O O . LEU B 1 165 ? 18.422 15.305 17.891 1 98.75 165 LEU B O 1
ATOM 3504 N N . GLU B 1 166 ? 17.047 16.078 19.422 1 98.69 166 GLU B N 1
ATOM 3505 C CA . GLU B 1 166 ? 17.328 15.031 20.391 1 98.69 166 GLU B CA 1
ATOM 3506 C C . GLU B 1 166 ? 16.219 13.977 20.391 1 98.69 166 GLU B C 1
ATOM 3508 O O . GLU B 1 166 ? 15.039 14.32 20.438 1 98.69 166 GLU B O 1
ATOM 3513 N N . ILE B 1 167 ? 16.609 12.719 20.312 1 98.75 167 ILE B N 1
ATOM 3514 C CA . ILE B 1 167 ? 15.648 11.633 20.406 1 98.75 167 ILE B CA 1
ATOM 3515 C C . ILE B 1 167 ? 15.219 11.438 21.859 1 98.75 167 ILE B C 1
ATOM 3517 O O . ILE B 1 167 ? 16.047 11.109 22.703 1 98.75 167 ILE B O 1
ATOM 3521 N N . LEU B 1 168 ? 13.984 11.609 22.094 1 98.75 168 LEU B N 1
ATOM 3522 C CA . LEU B 1 168 ? 13.43 11.43 23.438 1 98.75 168 LEU B CA 1
ATOM 3523 C C . LEU B 1 168 ? 13.047 9.977 23.688 1 98.75 168 LEU B C 1
ATOM 3525 O O . LEU B 1 168 ? 13.117 9.492 24.812 1 98.75 168 LEU B O 1
ATOM 3529 N N . ALA B 1 169 ? 12.555 9.312 22.672 1 98.5 169 ALA B N 1
ATOM 3530 C CA . ALA B 1 169 ? 12.195 7.895 22.688 1 98.5 169 ALA B CA 1
ATOM 3531 C C . ALA B 1 169 ? 12.422 7.258 21.312 1 98.5 169 ALA B C 1
ATOM 3533 O O . ALA B 1 169 ? 11.984 7.797 20.297 1 98.5 169 ALA B O 1
ATOM 3534 N N . ALA B 1 170 ? 13.109 6.125 21.344 1 97.88 170 ALA B N 1
ATOM 3535 C CA . ALA B 1 170 ? 13.445 5.445 20.094 1 97.88 170 ALA B CA 1
ATOM 3536 C C . ALA B 1 170 ? 12.562 4.223 19.875 1 97.88 170 ALA B C 1
ATOM 3538 O O . ALA B 1 170 ? 12.242 3.498 20.828 1 97.88 170 ALA B O 1
ATOM 3539 N N . GLY B 1 171 ? 12.188 3.971 18.594 1 97.19 171 GLY B N 1
ATOM 3540 C CA . GLY B 1 171 ? 11.469 2.754 18.25 1 97.19 171 GLY B CA 1
ATOM 3541 C C . GLY B 1 171 ? 10.086 2.684 18.875 1 97.19 171 GLY B C 1
ATOM 3542 O O . GLY B 1 171 ? 9.742 1.698 19.531 1 97.19 171 GLY B O 1
ATOM 3543 N N . ILE B 1 172 ? 9.289 3.732 18.609 1 97.75 172 ILE B N 1
ATOM 3544 C CA . ILE B 1 172 ? 8.016 3.83 19.328 1 97.75 172 ILE B CA 1
ATOM 3545 C C . ILE B 1 172 ? 6.898 3.244 18.469 1 97.75 172 ILE B C 1
ATOM 3547 O O . ILE B 1 172 ? 5.723 3.336 18.828 1 97.75 172 ILE B O 1
ATOM 3551 N N . GLU B 1 173 ? 7.188 2.729 17.234 1 96.19 173 GLU B N 1
ATOM 3552 C CA . GLU B 1 173 ? 6.16 2.152 16.375 1 96.19 173 GLU B CA 1
ATOM 3553 C C . GLU B 1 173 ? 5.449 0.989 17.062 1 96.19 173 GLU B C 1
ATOM 3555 O O . GLU B 1 173 ? 6.074 0.223 17.797 1 96.19 173 GLU B O 1
ATOM 3560 N N . ASP B 1 174 ? 4.203 0.864 16.797 1 91.81 174 ASP B N 1
ATOM 3561 C CA . ASP B 1 174 ? 3.363 -0.158 17.422 1 91.81 174 ASP B CA 1
ATOM 3562 C C . ASP B 1 174 ? 3.785 -1.557 16.969 1 91.81 174 ASP B C 1
ATOM 3564 O O . ASP B 1 174 ? 3.748 -2.502 17.766 1 91.81 174 ASP B O 1
ATOM 3568 N N . ASP B 1 175 ? 4.168 -1.691 15.695 1 87.75 175 ASP B N 1
ATOM 3569 C CA . ASP B 1 175 ? 4.574 -2.971 15.125 1 87.75 175 ASP B CA 1
ATOM 3570 C C . ASP B 1 175 ? 6.09 -3.021 14.922 1 87.75 175 ASP B C 1
ATOM 3572 O O . ASP B 1 175 ? 6.637 -2.254 14.125 1 87.75 175 ASP B O 1
ATOM 3576 N N . PRO B 1 176 ? 6.707 -3.904 15.578 1 87.06 176 PRO B N 1
ATOM 3577 C CA . PRO B 1 176 ? 8.164 -3.986 15.438 1 87.06 176 PRO B CA 1
ATOM 3578 C C . PRO B 1 176 ? 8.602 -4.605 14.117 1 87.06 176 PRO B C 1
ATOM 3580 O O . PRO B 1 176 ? 9.781 -4.574 13.773 1 87.06 176 PRO B O 1
ATOM 3583 N N . GLU B 1 177 ? 7.762 -5.145 13.375 1 85.19 177 GLU B N 1
ATOM 3584 C CA . GLU B 1 177 ? 8.078 -5.762 12.094 1 85.19 177 GLU B CA 1
ATOM 3585 C C . GLU B 1 177 ? 7.703 -4.848 10.93 1 85.19 177 GLU B C 1
ATOM 3587 O O . GLU B 1 177 ? 7.035 -5.277 9.984 1 85.19 177 GLU B O 1
ATOM 3592 N N . ASN B 1 178 ? 8.109 -3.619 11.047 1 89.62 178 ASN B N 1
ATOM 3593 C CA . ASN B 1 178 ? 7.926 -2.641 9.984 1 89.62 178 ASN B CA 1
ATOM 3594 C C . ASN B 1 178 ? 9.164 -2.535 9.102 1 89.62 178 ASN B C 1
ATOM 3596 O O . ASN B 1 178 ? 10.164 -1.922 9.484 1 89.62 178 ASN B O 1
ATOM 3600 N N . TYR B 1 179 ? 9.062 -3.141 7.91 1 92.12 179 TYR B N 1
ATOM 3601 C CA . TYR B 1 179 ? 10.172 -3.176 6.965 1 92.12 179 TYR B CA 1
ATOM 3602 C C . TYR B 1 179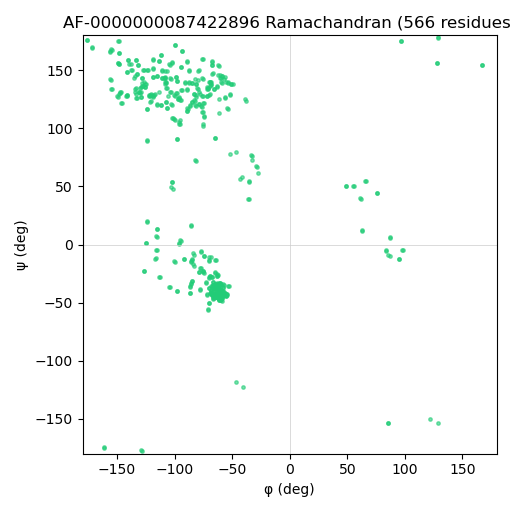 ? 9.734 -2.699 5.586 1 92.12 179 TYR B C 1
ATOM 3604 O O . TYR B 1 179 ? 8.602 -2.969 5.16 1 92.12 179 TYR B O 1
ATOM 3612 N N . THR B 1 180 ? 10.609 -2.016 4.945 1 94.62 180 THR B N 1
ATOM 3613 C CA . THR B 1 180 ? 10.383 -1.637 3.555 1 94.62 180 THR B CA 1
ATOM 3614 C C . THR B 1 180 ? 11.492 -2.191 2.66 1 94.62 180 THR B C 1
ATOM 3616 O O . THR B 1 180 ? 12.672 -2.107 3 1 94.62 180 THR B O 1
ATOM 3619 N N . ARG B 1 181 ? 11.07 -2.869 1.604 1 95.06 181 ARG B N 1
ATOM 3620 C CA . ARG B 1 181 ? 12.008 -3.322 0.583 1 95.06 181 ARG B CA 1
ATOM 3621 C C . ARG B 1 181 ? 12.273 -2.227 -0.445 1 95.06 181 ARG B C 1
ATOM 3623 O O . ARG B 1 181 ? 11.336 -1.706 -1.057 1 95.06 181 ARG B O 1
ATOM 3630 N N . PHE B 1 182 ? 13.562 -1.856 -0.595 1 97.44 182 PHE B N 1
ATOM 3631 C CA . PHE B 1 182 ? 13.984 -0.862 -1.576 1 97.44 182 PHE B CA 1
ATOM 3632 C C . PHE B 1 182 ? 14.75 -1.517 -2.719 1 97.44 182 PHE B C 1
ATOM 3634 O O . PHE B 1 182 ? 15.516 -2.459 -2.5 1 97.44 182 PHE B O 1
ATOM 3641 N N . LEU B 1 183 ? 14.539 -0.999 -3.916 1 97.81 183 LEU B N 1
ATOM 3642 C CA . LEU B 1 183 ? 15.344 -1.385 -5.07 1 97.81 183 LEU B CA 1
ATOM 3643 C C . LEU B 1 183 ? 16.281 -0.258 -5.48 1 97.81 183 LEU B C 1
ATOM 3645 O O . LEU B 1 183 ? 15.922 0.918 -5.422 1 97.81 183 LEU B O 1
ATOM 3649 N N . ILE B 1 184 ? 17.469 -0.642 -5.824 1 98.06 184 ILE B N 1
ATOM 3650 C CA . ILE B 1 184 ? 18.438 0.292 -6.379 1 98.06 184 ILE B CA 1
ATOM 3651 C C . ILE B 1 184 ? 18.422 0.209 -7.902 1 98.06 184 ILE B C 1
ATOM 3653 O O . ILE B 1 184 ? 18.609 -0.868 -8.477 1 98.06 184 ILE B O 1
ATOM 3657 N N . LEU B 1 185 ? 18.219 1.364 -8.57 1 98.19 185 LEU B N 1
ATOM 3658 C CA . LEU B 1 185 ? 18.109 1.403 -10.023 1 98.19 185 LEU B CA 1
ATOM 3659 C C . LEU B 1 185 ? 19.328 2.094 -10.641 1 98.19 185 LEU B C 1
ATOM 3661 O O . LEU B 1 185 ? 19.922 2.98 -10.023 1 98.19 185 LEU B O 1
ATOM 3665 N N . ALA B 1 186 ? 19.641 1.681 -11.805 1 97.94 186 ALA B N 1
ATOM 3666 C CA . ALA B 1 186 ? 20.672 2.297 -12.633 1 97.94 186 ALA B CA 1
ATOM 3667 C C . ALA B 1 186 ? 20.25 2.338 -14.102 1 97.94 186 ALA B C 1
ATOM 3669 O O . ALA B 1 186 ? 19.359 1.605 -14.516 1 97.94 186 ALA B O 1
ATOM 3670 N N . ARG B 1 187 ? 20.891 3.229 -14.82 1 96.88 187 ARG B N 1
ATOM 3671 C CA . ARG B 1 187 ? 20.609 3.332 -16.25 1 96.88 187 ARG B CA 1
ATOM 3672 C C . ARG B 1 187 ? 21.141 2.115 -17 1 96.88 187 ARG B C 1
ATOM 3674 O O . ARG B 1 187 ? 20.5 1.63 -17.938 1 96.88 187 ARG B O 1
ATOM 3681 N N . GLU B 1 188 ? 22.266 1.643 -16.578 1 95.25 188 GLU B N 1
ATOM 3682 C CA . GLU B 1 188 ? 22.891 0.479 -17.203 1 95.25 188 GLU B CA 1
ATOM 3683 C C . GLU B 1 188 ? 22.812 -0.744 -16.297 1 95.25 188 GLU B C 1
ATOM 3685 O O . GLU B 1 188 ? 22.906 -0.622 -15.07 1 95.25 188 GLU B O 1
ATOM 3690 N N . PRO B 1 189 ? 22.641 -1.885 -16.906 1 93.81 189 PRO B N 1
ATOM 3691 C CA . PRO B 1 189 ? 22.594 -3.098 -16.078 1 93.81 189 PRO B CA 1
ATOM 3692 C C . PRO B 1 189 ? 23.938 -3.42 -15.43 1 93.81 189 PRO B C 1
ATOM 3694 O O . PRO B 1 189 ? 24.984 -3.016 -15.93 1 93.81 189 PRO B O 1
ATOM 3697 N N . GLN B 1 190 ? 23.875 -3.963 -14.297 1 91.44 190 GLN B N 1
ATOM 3698 C CA . GLN B 1 190 ? 25.062 -4.48 -13.609 1 91.44 190 GLN B CA 1
ATOM 3699 C C . GLN B 1 190 ? 24.922 -5.977 -13.328 1 91.44 190 GLN B C 1
ATOM 3701 O O . GLN B 1 190 ? 23.953 -6.406 -12.688 1 91.44 190 GLN B O 1
ATOM 3706 N N . THR B 1 191 ? 25.797 -6.762 -13.766 1 86 191 THR B N 1
ATOM 3707 C CA . THR B 1 191 ? 25.766 -8.203 -13.539 1 86 191 THR B CA 1
ATOM 3708 C C . THR B 1 191 ? 26.328 -8.547 -12.164 1 86 191 THR B C 1
ATOM 3710 O O . THR B 1 191 ? 27.422 -8.094 -11.812 1 86 191 THR B O 1
ATOM 3713 N N . PRO B 1 192 ? 25.531 -9.297 -11.492 1 90.62 192 PRO B N 1
ATOM 3714 C CA . PRO B 1 192 ? 26.109 -9.727 -10.211 1 90.62 192 PRO B CA 1
ATOM 3715 C C . PRO B 1 192 ? 27.359 -10.578 -10.391 1 90.62 192 PRO B C 1
ATOM 3717 O O . PRO B 1 192 ? 27.484 -11.312 -11.375 1 90.62 192 PRO B O 1
ATOM 3720 N N . ALA B 1 193 ? 28.266 -10.406 -9.445 1 86.44 193 ALA B N 1
ATOM 3721 C CA . ALA B 1 193 ? 29.484 -11.195 -9.5 1 86.44 193 ALA B CA 1
ATOM 3722 C C . ALA B 1 193 ? 29.188 -12.688 -9.406 1 86.44 193 ALA B C 1
ATOM 3724 O O . ALA B 1 193 ? 28.156 -13.078 -8.844 1 86.44 193 ALA B O 1
ATOM 3725 N N . GLU B 1 194 ? 30.062 -13.453 -9.945 1 84.88 194 GLU B N 1
ATOM 3726 C CA . GLU B 1 194 ? 29.906 -14.898 -9.852 1 84.88 194 GLU B CA 1
ATOM 3727 C C . GLU B 1 194 ? 29.875 -15.352 -8.391 1 84.88 194 GLU B C 1
ATOM 3729 O O . GLU B 1 194 ? 30.672 -14.883 -7.574 1 84.88 194 GLU B O 1
ATOM 3734 N N . GLY B 1 195 ? 29.031 -16.281 -8.07 1 85.06 195 GLY B N 1
ATOM 3735 C CA . GLY B 1 195 ? 28.938 -16.812 -6.715 1 85.06 195 GLY B CA 1
ATOM 3736 C C . GLY B 1 195 ? 28.031 -15.992 -5.82 1 85.06 195 GLY B C 1
ATOM 3737 O O . GLY B 1 195 ? 27.734 -16.391 -4.691 1 85.06 195 GLY B O 1
ATOM 3738 N N . THR B 1 196 ? 27.641 -14.852 -6.348 1 88.75 196 THR B N 1
ATOM 3739 C CA . THR B 1 196 ? 26.719 -14.008 -5.594 1 88.75 196 THR B CA 1
ATOM 3740 C C . THR B 1 196 ? 25.359 -14.688 -5.441 1 88.75 196 THR B C 1
ATOM 3742 O O . THR B 1 196 ? 24.891 -15.359 -6.367 1 88.75 196 THR B O 1
ATOM 3745 N N . ASN B 1 197 ? 24.828 -14.656 -4.195 1 92.38 197 ASN B N 1
ATOM 3746 C CA . ASN B 1 197 ? 23.438 -15.047 -4.039 1 92.38 197 ASN B CA 1
ATOM 3747 C C . ASN B 1 197 ? 22.5 -14.078 -4.758 1 92.38 197 ASN B C 1
ATOM 3749 O O . ASN B 1 197 ? 21.984 -13.141 -4.152 1 92.38 197 ASN B O 1
ATOM 3753 N N . ALA B 1 198 ? 22.234 -14.43 -5.98 1 95.5 198 ALA B N 1
ATOM 3754 C CA . ALA B 1 198 ? 21.578 -13.469 -6.852 1 95.5 198 ALA B CA 1
ATOM 3755 C C . ALA B 1 198 ? 20.062 -13.68 -6.848 1 95.5 198 ALA B C 1
ATOM 3757 O O . ALA B 1 198 ? 19.578 -14.773 -6.551 1 95.5 198 ALA B O 1
ATOM 3758 N N . LYS B 1 199 ? 19.391 -12.594 -7.117 1 95.94 199 LYS B N 1
ATOM 3759 C CA . LYS B 1 199 ? 17.953 -12.539 -7.34 1 95.94 199 LYS B CA 1
ATOM 3760 C C . LYS B 1 199 ? 17.625 -11.82 -8.648 1 95.94 199 LYS B C 1
ATOM 3762 O O . LYS B 1 199 ? 18.297 -10.859 -9.023 1 95.94 199 LYS B O 1
ATOM 3767 N N . THR B 1 200 ? 16.656 -12.352 -9.367 1 97.5 200 THR B N 1
ATOM 3768 C CA . THR B 1 200 ? 16.203 -11.711 -10.594 1 97.5 200 THR B CA 1
ATOM 3769 C C . THR B 1 200 ? 14.727 -11.336 -10.5 1 97.5 200 THR B C 1
ATOM 3771 O O . THR B 1 200 ? 13.906 -12.148 -10.07 1 97.5 200 THR B O 1
ATOM 3774 N N . SER B 1 201 ? 14.445 -10.078 -10.812 1 97.5 201 SER B N 1
ATOM 3775 C CA . SER B 1 201 ? 13.07 -9.586 -10.844 1 97.5 201 SER B CA 1
ATOM 3776 C C . SER B 1 201 ? 12.57 -9.453 -12.273 1 97.5 201 SER B C 1
ATOM 3778 O O . SER B 1 201 ? 13.242 -8.875 -13.133 1 97.5 201 SER B O 1
ATOM 3780 N N . ILE B 1 202 ? 11.328 -10.016 -12.516 1 97.62 202 ILE B N 1
ATOM 3781 C CA . ILE B 1 202 ? 10.75 -9.938 -13.852 1 97.62 202 ILE B CA 1
A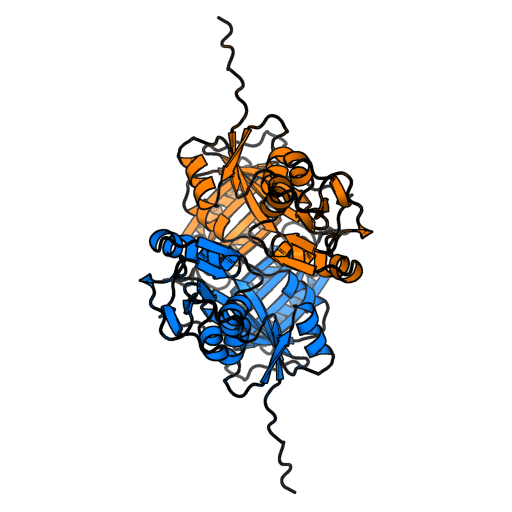TOM 3782 C C . ILE B 1 202 ? 9.289 -9.5 -13.758 1 97.62 202 ILE B C 1
ATOM 3784 O O . ILE B 1 202 ? 8.688 -9.555 -12.688 1 97.62 202 ILE B O 1
ATOM 3788 N N . VAL B 1 203 ? 8.797 -8.984 -14.875 1 95.94 203 VAL B N 1
ATOM 3789 C CA . VAL B 1 203 ? 7.379 -8.711 -15.07 1 95.94 203 VAL B CA 1
ATOM 3790 C C . VAL B 1 203 ? 6.902 -9.352 -16.375 1 95.94 203 VAL B C 1
ATOM 3792 O O . VAL B 1 203 ? 7.621 -9.352 -17.375 1 95.94 203 VAL B O 1
ATOM 3795 N N . PHE B 1 204 ? 5.734 -9.984 -16.312 1 95 204 PHE B N 1
ATOM 3796 C CA . PHE B 1 204 ? 5.191 -10.586 -17.516 1 95 204 PHE B CA 1
ATOM 3797 C C . PHE B 1 204 ? 3.666 -10.562 -17.5 1 95 204 PHE B C 1
ATOM 3799 O O . PHE B 1 204 ? 3.059 -10.375 -16.438 1 95 204 PHE B O 1
ATOM 3806 N N . SER B 1 205 ? 3.096 -10.594 -18.656 1 92.12 205 SER B N 1
ATOM 3807 C CA . SER B 1 205 ? 1.642 -10.641 -18.781 1 92.12 205 SER B CA 1
ATOM 3808 C C . SER B 1 205 ? 1.166 -12.016 -19.219 1 92.12 205 SER B C 1
ATOM 3810 O O . SER B 1 205 ? 1.929 -12.781 -19.828 1 92.12 205 SER B O 1
ATOM 3812 N N . LEU B 1 206 ? -0.002 -12.352 -18.781 1 90.69 206 LEU B N 1
ATOM 3813 C CA . LEU B 1 206 ? -0.625 -13.594 -19.219 1 90.69 206 LEU B CA 1
ATOM 3814 C C . LEU B 1 206 ? -2.029 -13.336 -19.766 1 90.69 206 LEU B C 1
ATOM 3816 O O . LEU B 1 206 ? -2.699 -12.391 -19.328 1 90.69 206 LEU B O 1
ATOM 3820 N N . LYS B 1 207 ? -2.422 -14.188 -20.703 1 83.31 207 LYS B N 1
ATOM 3821 C CA . LYS B 1 207 ? -3.807 -14.156 -21.172 1 83.31 207 LYS B CA 1
ATOM 3822 C C . LYS B 1 207 ? -4.762 -14.609 -20.062 1 83.31 207 LYS B C 1
ATOM 3824 O O . LYS B 1 207 ? -4.359 -15.305 -19.141 1 83.31 207 LYS B O 1
ATOM 3829 N N . ASP B 1 208 ? -5.953 -14.125 -20.203 1 77.75 208 ASP B N 1
ATOM 3830 C CA . ASP B 1 208 ? -6.969 -14.469 -19.203 1 77.75 208 ASP B CA 1
ATOM 3831 C C . ASP B 1 208 ? -7.578 -15.836 -19.5 1 77.75 208 ASP B C 1
ATOM 3833 O O . ASP B 1 208 ? -8.703 -15.922 -20 1 77.75 208 ASP B O 1
ATOM 3837 N N . GLN B 1 209 ? -6.84 -16.859 -19.266 1 77.19 209 GLN B N 1
ATOM 3838 C CA . GLN B 1 209 ? -7.258 -18.25 -19.484 1 77.19 209 GLN B CA 1
ATOM 3839 C C . GLN B 1 209 ? -6.863 -19.141 -18.312 1 77.19 209 GLN B C 1
ATOM 3841 O O . GLN B 1 209 ? -5.824 -18.906 -17.672 1 77.19 209 GLN B O 1
ATOM 3846 N N . PRO B 1 210 ? -7.797 -20.047 -18.078 1 76.88 210 PRO B N 1
ATOM 3847 C CA . PRO B 1 210 ? -7.457 -20.969 -17 1 76.88 210 PRO B CA 1
ATOM 3848 C C . PRO B 1 210 ? -6.109 -21.656 -17.203 1 76.88 210 PRO B C 1
ATOM 3850 O O . PRO B 1 210 ? -5.73 -21.953 -18.328 1 76.88 210 PRO B O 1
ATOM 3853 N N . SER B 1 211 ? -5.344 -21.828 -16.266 1 81.94 211 SER B N 1
ATOM 3854 C CA . SER B 1 211 ? -4.168 -22.688 -16.172 1 81.94 211 SER B CA 1
ATOM 3855 C C . SER B 1 211 ? -2.934 -22 -16.75 1 81.94 211 SER B C 1
ATOM 3857 O O . SER B 1 211 ? -1.834 -22.547 -16.719 1 81.94 211 SER B O 1
ATOM 3859 N N . VAL B 1 212 ? -3.135 -20.797 -17.328 1 87.25 212 VAL B N 1
ATOM 3860 C CA . VAL B 1 212 ? -1.985 -20.172 -17.969 1 87.25 212 VAL B CA 1
ATOM 3861 C C . VAL B 1 212 ? -0.934 -19.828 -16.922 1 87.25 212 VAL B C 1
ATOM 3863 O O . VAL B 1 212 ? 0.267 -19.969 -17.156 1 87.25 212 VAL B O 1
ATOM 3866 N N . LEU B 1 213 ? -1.391 -19.406 -15.789 1 89.81 213 LEU B N 1
ATOM 3867 C CA . LEU B 1 213 ? -0.439 -19.125 -14.719 1 89.81 213 LEU B CA 1
ATOM 3868 C C . LEU B 1 213 ? 0.309 -20.391 -14.305 1 89.81 213 LEU B C 1
ATOM 3870 O O . LEU B 1 213 ? 1.517 -20.344 -14.055 1 89.81 213 LEU B O 1
ATOM 3874 N N . PHE B 1 214 ? -0.4 -21.438 -14.289 1 90.62 214 PHE B N 1
ATOM 3875 C CA . PHE B 1 214 ? 0.202 -22.734 -13.961 1 90.62 214 PHE B CA 1
ATOM 3876 C C . PHE B 1 214 ? 1.306 -23.078 -14.945 1 90.62 214 PHE B C 1
ATOM 3878 O O . PHE B 1 214 ? 2.408 -23.469 -14.547 1 90.62 214 PHE B O 1
ATOM 3885 N N . LYS B 1 215 ? 1.016 -22.875 -16.156 1 92.44 215 LYS B N 1
ATOM 3886 C CA . LYS B 1 215 ? 1.999 -23.141 -17.203 1 92.44 215 LYS B CA 1
ATOM 3887 C C . LYS B 1 215 ? 3.209 -22.219 -17.062 1 92.44 215 LYS B C 1
ATOM 3889 O O . LYS B 1 215 ? 4.352 -22.672 -17.156 1 92.44 215 LYS B O 1
ATOM 3894 N N . ALA B 1 216 ? 2.961 -21.016 -16.812 1 93.81 216 ALA B N 1
ATOM 3895 C CA . ALA B 1 216 ? 4.031 -20.031 -16.672 1 93.81 216 ALA B CA 1
ATOM 3896 C C . ALA B 1 216 ? 4.957 -20.391 -15.508 1 93.81 216 ALA B C 1
ATOM 3898 O O . ALA B 1 216 ? 6.18 -20.297 -15.633 1 93.81 216 ALA B O 1
ATOM 3899 N N . LEU B 1 217 ? 4.383 -20.844 -14.422 1 93.75 217 LEU B N 1
ATOM 3900 C CA . LEU B 1 217 ? 5.184 -21.125 -13.234 1 93.75 217 LEU B CA 1
ATOM 3901 C C . LEU B 1 217 ? 5.93 -22.453 -13.383 1 93.75 217 LEU B C 1
ATOM 3903 O O . LEU B 1 217 ? 6.934 -22.672 -12.703 1 93.75 217 LEU B O 1
ATOM 3907 N N . SER B 1 218 ? 5.457 -23.297 -14.266 1 94 218 SER B N 1
ATOM 3908 C CA . SER B 1 218 ? 6.102 -24.578 -14.477 1 94 218 SER B CA 1
ATOM 3909 C C . SER B 1 218 ? 7.523 -24.422 -15 1 94 218 SER B C 1
ATOM 3911 O O . SER B 1 218 ? 8.391 -25.25 -14.734 1 94 218 SER B O 1
ATOM 3913 N N . VAL B 1 219 ? 7.727 -23.328 -15.664 1 95.75 219 VAL B N 1
ATOM 3914 C CA . VAL B 1 219 ? 9.031 -23.141 -16.297 1 95.75 219 VAL B CA 1
ATOM 3915 C C . VAL B 1 219 ? 10.102 -22.984 -15.219 1 95.75 219 VAL B C 1
ATOM 3917 O O . VAL B 1 219 ? 11.266 -23.344 -15.438 1 95.75 219 VAL B O 1
ATOM 3920 N N . PHE B 1 220 ? 9.781 -22.5 -14.094 1 95.94 220 PHE B N 1
ATOM 3921 C CA . PHE B 1 220 ? 10.703 -22.344 -12.977 1 95.94 220 PHE B CA 1
ATOM 3922 C C . PHE B 1 220 ? 10.758 -23.625 -12.141 1 95.94 220 PHE B C 1
ATOM 3924 O O . PHE B 1 220 ? 11.836 -24.078 -11.758 1 95.94 220 PHE B O 1
ATOM 3931 N N . ALA B 1 221 ? 9.578 -24.188 -11.945 1 93.38 221 ALA B N 1
ATOM 3932 C CA . ALA B 1 221 ? 9.461 -25.359 -11.078 1 93.38 221 ALA B CA 1
ATOM 3933 C C . ALA B 1 221 ? 10.242 -26.547 -11.656 1 93.38 221 ALA B C 1
ATOM 3935 O O . ALA B 1 221 ? 10.938 -27.25 -10.93 1 93.38 221 ALA B O 1
ATOM 3936 N N . LEU B 1 222 ? 10.164 -26.75 -12.898 1 93.12 222 LEU B N 1
ATOM 3937 C CA . LEU B 1 222 ? 10.789 -27.891 -13.562 1 93.12 222 LEU B CA 1
ATOM 3938 C C . LEU B 1 222 ? 12.305 -27.75 -13.562 1 93.12 222 LEU B C 1
ATOM 3940 O O . LEU B 1 222 ? 13.023 -28.703 -13.836 1 93.12 222 LEU B O 1
ATOM 3944 N N . ARG B 1 223 ? 12.758 -26.609 -13.195 1 95.44 223 ARG B N 1
ATOM 3945 C CA . ARG B 1 223 ? 14.195 -26.344 -13.188 1 95.44 223 ARG B CA 1
ATOM 3946 C C . ARG B 1 223 ? 14.695 -26.094 -11.766 1 95.44 223 ARG B C 1
ATOM 3948 O O . ARG B 1 223 ? 15.797 -25.578 -11.578 1 95.44 223 ARG B O 1
ATOM 3955 N N . ASP B 1 224 ? 13.859 -26.281 -10.836 1 93.44 224 ASP B N 1
ATOM 3956 C CA . ASP B 1 224 ? 14.156 -26.141 -9.414 1 93.44 224 ASP B CA 1
ATOM 3957 C C . ASP B 1 224 ? 14.602 -24.734 -9.07 1 93.44 224 ASP B C 1
ATOM 3959 O O . ASP B 1 224 ? 15.586 -24.531 -8.352 1 93.44 224 ASP B O 1
ATOM 3963 N N . ILE B 1 225 ? 13.945 -23.781 -9.68 1 94.44 225 ILE B N 1
ATOM 3964 C CA . ILE B 1 225 ? 14.203 -22.375 -9.383 1 94.44 225 ILE B CA 1
ATOM 3965 C C . ILE B 1 225 ? 13.203 -21.875 -8.336 1 94.44 225 ILE B C 1
ATOM 3967 O O . ILE B 1 225 ? 11.992 -21.922 -8.555 1 94.44 225 ILE B O 1
ATOM 3971 N N . ASP B 1 226 ? 13.742 -21.359 -7.27 1 91.62 226 ASP B N 1
ATOM 3972 C CA . ASP B 1 226 ? 12.906 -20.875 -6.18 1 91.62 226 ASP B CA 1
ATOM 3973 C C . ASP B 1 226 ? 12.367 -19.469 -6.48 1 91.62 226 ASP B C 1
ATOM 3975 O O . ASP B 1 226 ? 13.102 -18.625 -6.992 1 91.62 226 ASP B O 1
ATOM 3979 N N . LEU B 1 227 ? 11.117 -19.328 -6.137 1 92.44 227 LEU B N 1
ATOM 3980 C CA . LEU B 1 227 ? 10.5 -18.016 -6.238 1 92.44 227 LEU B CA 1
ATOM 3981 C C . LEU B 1 227 ? 10.492 -17.312 -4.883 1 92.44 227 LEU B C 1
ATOM 3983 O O . LEU B 1 227 ? 10.242 -17.938 -3.855 1 92.44 227 LEU B O 1
ATOM 3987 N N . THR B 1 228 ? 10.734 -16 -4.867 1 89.56 228 THR B N 1
ATOM 3988 C CA . THR B 1 228 ? 10.781 -15.273 -3.604 1 89.56 228 THR B CA 1
ATOM 3989 C C . THR B 1 228 ? 9.672 -14.227 -3.545 1 89.56 228 THR B C 1
ATOM 3991 O O . THR B 1 228 ? 9.406 -13.648 -2.486 1 89.56 228 THR B O 1
ATOM 3994 N N . LYS B 1 229 ? 9.055 -13.969 -4.637 1 91.88 229 LYS B N 1
ATOM 3995 C CA . LYS B 1 229 ? 7.902 -13.07 -4.711 1 91.88 229 LYS B CA 1
ATOM 3996 C C . LYS B 1 229 ? 7.027 -13.391 -5.918 1 91.88 229 LYS B C 1
ATOM 3998 O O . LYS B 1 229 ? 7.539 -13.711 -6.996 1 91.88 229 LYS B O 1
ATOM 4003 N N . LEU B 1 230 ? 5.77 -13.305 -5.781 1 93.5 230 LEU B N 1
ATOM 4004 C CA . LEU B 1 230 ? 4.793 -13.406 -6.859 1 93.5 230 LEU B CA 1
ATOM 4005 C C . LEU B 1 230 ? 3.559 -12.562 -6.555 1 93.5 230 LEU B C 1
ATOM 4007 O O . LEU B 1 230 ? 2.963 -12.695 -5.484 1 93.5 230 LEU B O 1
ATOM 4011 N N . GLU B 1 231 ? 3.23 -11.734 -7.477 1 93.25 231 GLU B N 1
ATOM 4012 C CA . GLU B 1 231 ? 2.064 -10.875 -7.301 1 93.25 231 GLU B CA 1
ATOM 4013 C C . GLU B 1 231 ? 1.37 -10.609 -8.633 1 93.25 231 GLU B C 1
ATOM 4015 O O . GLU B 1 231 ? 2.025 -10.289 -9.625 1 93.25 231 GLU B O 1
ATOM 4020 N N . SER B 1 232 ? 0.078 -10.797 -8.609 1 91.38 232 SER B N 1
ATOM 4021 C CA . SER B 1 232 ? -0.703 -10.461 -9.797 1 91.38 232 SER B CA 1
ATOM 4022 C C . SER B 1 232 ? -1.366 -9.094 -9.656 1 91.38 232 SER B C 1
ATOM 4024 O O . SER B 1 232 ? -1.765 -8.703 -8.562 1 91.38 232 SER B O 1
ATOM 4026 N N . ARG B 1 233 ? -1.444 -8.406 -10.742 1 86.69 233 ARG B N 1
ATOM 4027 C CA . ARG B 1 233 ? -2.139 -7.125 -10.812 1 86.69 233 ARG B CA 1
ATOM 4028 C C . ARG B 1 233 ? -3.037 -7.055 -12.039 1 86.69 233 ARG B C 1
ATOM 4030 O O . ARG B 1 233 ? -2.59 -7.312 -13.164 1 86.69 233 ARG B O 1
ATOM 4037 N N . PRO B 1 234 ? -4.305 -6.633 -11.75 1 76.62 234 PRO B N 1
ATOM 4038 C CA . PRO B 1 234 ? -5.168 -6.477 -12.922 1 76.62 234 PRO B CA 1
ATOM 4039 C C . PRO B 1 234 ? -4.789 -5.27 -13.773 1 76.62 234 PRO B C 1
ATOM 4041 O O . PRO B 1 234 ? -4.387 -4.234 -13.242 1 76.62 234 PRO B O 1
ATOM 4044 N N . LEU B 1 235 ? -4.695 -5.348 -15.031 1 69.81 235 LEU B N 1
ATOM 4045 C CA . LEU B 1 235 ? -4.492 -4.238 -15.953 1 69.81 235 LEU B CA 1
ATOM 4046 C C . LEU B 1 235 ? -5.824 -3.742 -16.516 1 69.81 235 LEU B C 1
ATOM 4048 O O . LEU B 1 235 ? -6.625 -4.535 -17.016 1 69.81 235 LEU B O 1
ATOM 4052 N N . ARG B 1 236 ? -6.293 -2.369 -15.945 1 55.88 236 ARG B N 1
ATOM 4053 C CA . ARG B 1 236 ? -7.562 -1.832 -16.422 1 55.88 236 ARG B CA 1
ATOM 4054 C C . ARG B 1 236 ? -7.457 -1.395 -17.891 1 55.88 236 ARG B C 1
ATOM 4056 O O . ARG B 1 236 ? -6.441 -0.827 -18.297 1 55.88 236 ARG B O 1
ATOM 4063 N N . GLY B 1 237 ? -8.406 -1.666 -18.828 1 50.47 237 GLY B N 1
ATOM 4064 C CA . GLY B 1 237 ? -8.633 -1.444 -20.25 1 50.47 237 GLY B CA 1
ATOM 4065 C C . GLY B 1 237 ? -8.844 -2.729 -21.031 1 50.47 237 GLY B C 1
ATOM 4066 O O . GLY B 1 237 ? -9.312 -3.727 -20.469 1 50.47 237 GLY B O 1
ATOM 4067 N N . ARG B 1 238 ? -8.375 -2.533 -22.328 1 48.16 238 ARG B N 1
ATOM 4068 C CA . ARG B 1 238 ? -8.852 -3.539 -23.266 1 48.16 238 ARG B CA 1
ATOM 4069 C C . ARG B 1 238 ? -8.852 -4.926 -22.641 1 48.16 238 ARG B C 1
ATOM 4071 O O . ARG B 1 238 ? -8.789 -5.059 -21.422 1 48.16 238 ARG B O 1
ATOM 4078 N N . ARG B 1 239 ? -8.125 -6.023 -23.203 1 48.5 239 ARG B N 1
ATOM 4079 C CA . ARG B 1 239 ? -8.211 -7.469 -23.016 1 48.5 239 ARG B CA 1
ATOM 4080 C C . ARG B 1 239 ? -7.922 -7.84 -21.562 1 48.5 239 ARG B C 1
ATOM 4082 O O . ARG B 1 239 ? -6.938 -7.375 -20.984 1 48.5 239 ARG B O 1
ATOM 4089 N N . PHE B 1 240 ? -8.602 -8.523 -20.688 1 50.94 240 PHE B N 1
ATOM 4090 C CA . PHE B 1 240 ? -8.531 -9.188 -19.391 1 50.94 240 PHE B CA 1
ATOM 4091 C C . PHE B 1 240 ? -7.117 -9.664 -19.109 1 50.94 240 PHE B C 1
ATOM 4093 O O . PHE B 1 240 ? -6.789 -10.828 -19.344 1 50.94 240 PHE B O 1
ATOM 4100 N N . ARG B 1 241 ? -6.051 -8.656 -19.016 1 65.88 241 ARG B N 1
ATOM 4101 C CA . ARG B 1 241 ? -4.66 -9.07 -18.844 1 65.88 241 ARG B CA 1
ATOM 4102 C C . ARG B 1 241 ? -4.184 -8.812 -17.422 1 65.88 241 ARG B C 1
ATOM 4104 O O . ARG B 1 241 ? -4.711 -7.934 -16.734 1 65.88 241 ARG B O 1
ATOM 4111 N N . TYR B 1 242 ? -3.674 -9.922 -16.953 1 82.44 242 TYR B N 1
ATOM 4112 C CA . TYR B 1 242 ? -2.988 -9.773 -15.672 1 82.44 242 TYR B CA 1
ATOM 4113 C C . TYR B 1 242 ? -1.494 -9.547 -15.875 1 82.44 242 TYR B C 1
ATOM 4115 O O . TYR B 1 242 ? -0.882 -10.164 -16.75 1 82.44 242 TYR B O 1
ATOM 4123 N N . LEU B 1 243 ? -1.036 -8.617 -15.195 1 90.44 243 LEU B N 1
ATOM 4124 C CA . LEU B 1 243 ? 0.405 -8.453 -15.039 1 90.44 243 LEU B CA 1
ATOM 4125 C C . LEU B 1 243 ? 0.909 -9.203 -13.812 1 90.44 243 LEU B C 1
ATOM 4127 O O . LEU B 1 243 ? 0.236 -9.234 -12.773 1 90.44 243 LEU B O 1
ATOM 4131 N N . PHE B 1 244 ? 2.086 -9.836 -13.969 1 93.75 244 PHE B N 1
ATOM 4132 C CA . PHE B 1 244 ? 2.693 -10.562 -12.859 1 93.75 244 PHE B CA 1
ATOM 4133 C C . PHE B 1 244 ? 4.082 -10.016 -12.555 1 93.75 244 PHE B C 1
ATOM 4135 O O . PHE B 1 244 ? 4.902 -9.852 -13.461 1 93.75 244 PHE B O 1
ATOM 4142 N N . TYR B 1 245 ? 4.297 -9.695 -11.32 1 94.69 245 TYR B N 1
ATOM 4143 C CA . TYR B 1 245 ? 5.629 -9.406 -10.805 1 94.69 245 TYR B CA 1
ATOM 4144 C C . TYR B 1 245 ? 6.207 -10.617 -10.078 1 94.69 245 TYR B C 1
ATOM 4146 O O . TYR B 1 245 ? 5.566 -11.164 -9.18 1 94.69 245 TYR B O 1
ATOM 4154 N N . LEU B 1 246 ? 7.391 -10.969 -10.477 1 96.5 246 LEU B N 1
ATOM 4155 C CA . LEU B 1 246 ? 7.961 -12.203 -9.945 1 96.5 246 LEU B CA 1
ATOM 4156 C C . LEU B 1 246 ? 9.453 -12.039 -9.672 1 96.5 246 LEU B C 1
ATOM 4158 O O . LEU B 1 246 ? 10.18 -11.461 -10.484 1 96.5 246 LEU B O 1
ATOM 4162 N N . ASP B 1 247 ? 9.883 -12.398 -8.461 1 95.62 247 ASP B N 1
ATOM 4163 C CA . ASP B 1 247 ? 11.297 -12.539 -8.125 1 95.62 247 ASP B CA 1
ATOM 4164 C C . ASP B 1 247 ? 11.68 -14.008 -7.98 1 95.62 247 ASP B C 1
ATOM 4166 O O . ASP B 1 247 ? 10.961 -14.781 -7.344 1 95.62 247 ASP B O 1
ATOM 4170 N N . PHE B 1 248 ? 12.805 -14.383 -8.562 1 95.25 248 PHE B N 1
ATOM 4171 C CA . PHE B 1 248 ? 13.289 -15.75 -8.383 1 95.25 248 PHE B CA 1
ATOM 4172 C C . PHE B 1 248 ? 14.766 -15.75 -8.016 1 95.25 248 PHE B C 1
ATOM 4174 O O . PHE B 1 248 ? 15.484 -14.789 -8.297 1 95.25 248 PHE B O 1
ATOM 4181 N N . VAL B 1 249 ? 15.18 -16.797 -7.34 1 93.31 249 VAL B N 1
ATOM 4182 C CA . VAL B 1 249 ? 16.578 -16.953 -6.934 1 93.31 249 VAL B CA 1
ATOM 4183 C C . VAL B 1 249 ? 17.422 -17.359 -8.133 1 93.31 249 VAL B C 1
ATOM 4185 O O . VAL B 1 249 ? 17.109 -18.312 -8.836 1 93.31 249 VAL B O 1
ATOM 4188 N N . GLY B 1 250 ? 18.484 -16.594 -8.328 1 94.06 250 GLY B N 1
ATOM 4189 C CA . GLY B 1 250 ? 19.406 -16.875 -9.414 1 94.06 250 GLY B CA 1
ATOM 4190 C C . GLY B 1 250 ? 19.688 -15.68 -10.305 1 94.06 250 GLY B C 1
ATOM 4191 O O . GLY B 1 250 ? 18.844 -14.781 -10.422 1 94.06 250 GLY B O 1
ATOM 4192 N N . SER B 1 251 ? 20.828 -15.742 -10.945 1 95.19 251 SER B N 1
ATOM 4193 C CA . SER B 1 251 ? 21.219 -14.711 -11.898 1 95.19 251 SER B CA 1
ATOM 4194 C C . SER B 1 251 ? 20.688 -15.008 -13.289 1 95.19 251 SER B C 1
ATOM 4196 O O . SER B 1 251 ? 20.547 -16.172 -13.672 1 95.19 251 SER B O 1
ATOM 4198 N N . VAL B 1 252 ? 20.438 -13.945 -13.984 1 94.12 252 VAL B N 1
ATOM 4199 C CA . VAL B 1 252 ? 20 -14.102 -15.367 1 94.12 252 VAL B CA 1
ATOM 4200 C C . VAL B 1 252 ? 21.094 -14.75 -16.203 1 94.12 252 VAL B C 1
ATOM 4202 O O . VAL B 1 252 ? 20.844 -15.234 -17.312 1 94.12 252 VAL B O 1
ATOM 4205 N N . GLU B 1 253 ? 22.25 -14.812 -15.703 1 93.62 253 GLU B N 1
ATOM 4206 C CA . GLU B 1 253 ? 23.391 -15.383 -16.422 1 93.62 253 GLU B CA 1
ATOM 4207 C C . GLU B 1 253 ? 23.422 -16.906 -16.281 1 93.62 253 GLU B C 1
ATOM 4209 O O . GLU B 1 253 ? 24.141 -17.594 -17 1 93.62 253 GLU B O 1
ATOM 4214 N N . GLU B 1 254 ? 22.734 -17.391 -15.32 1 94.81 254 GLU B N 1
ATOM 4215 C CA . GLU B 1 254 ? 22.688 -18.828 -15.133 1 94.81 254 GLU B CA 1
ATOM 4216 C C . GLU B 1 254 ? 21.922 -19.516 -16.266 1 94.81 254 GLU B C 1
ATOM 4218 O O . GLU B 1 254 ? 20.859 -19.016 -16.688 1 94.81 254 GLU B O 1
ATOM 4223 N N . GLU B 1 255 ? 22.422 -20.594 -16.672 1 95.75 255 GLU B N 1
ATOM 4224 C CA . GLU B 1 255 ? 21.797 -21.312 -17.781 1 95.75 255 GLU B CA 1
ATOM 4225 C C . GLU B 1 255 ? 20.359 -21.703 -17.453 1 95.75 255 GLU B C 1
ATOM 4227 O O . GLU B 1 255 ? 19.469 -21.578 -18.312 1 95.75 255 GLU B O 1
ATOM 4232 N N . ARG B 1 256 ? 20.109 -22.203 -16.312 1 95.88 256 ARG B N 1
ATOM 4233 C CA . ARG B 1 256 ? 18.766 -22.609 -15.93 1 95.88 256 ARG B CA 1
ATOM 4234 C C . ARG B 1 256 ? 17.797 -21.422 -15.984 1 95.88 256 ARG B C 1
ATOM 4236 O O . ARG B 1 256 ? 16.641 -21.562 -16.391 1 95.88 256 ARG B O 1
ATOM 4243 N N . ALA B 1 257 ? 18.266 -20.266 -15.562 1 96.12 257 ALA B N 1
ATOM 4244 C CA . ALA B 1 257 ? 17.438 -19.062 -15.602 1 96.12 257 ALA B CA 1
ATOM 4245 C C . ALA B 1 257 ? 17.172 -18.625 -17.047 1 96.12 257 ALA B C 1
ATOM 4247 O O . ALA B 1 257 ? 16.031 -18.266 -17.375 1 96.12 257 ALA B O 1
ATOM 4248 N N . GLN B 1 258 ? 18.172 -18.703 -17.844 1 97.12 258 GLN B N 1
ATOM 4249 C CA . GLN B 1 258 ? 18.016 -18.344 -19.25 1 97.12 258 GLN B CA 1
ATOM 4250 C C . GLN B 1 258 ? 17 -19.25 -19.922 1 97.12 258 GLN B C 1
ATOM 4252 O O . GLN B 1 258 ? 16.125 -18.781 -20.672 1 97.12 258 GLN B O 1
ATOM 4257 N N . ASN B 1 259 ? 17.141 -20.469 -19.719 1 98 259 ASN B N 1
ATOM 4258 C CA . ASN B 1 259 ? 16.203 -21.422 -20.297 1 98 259 ASN B CA 1
ATOM 4259 C C . ASN B 1 259 ? 14.781 -21.188 -19.812 1 98 259 ASN B C 1
ATOM 4261 O O . ASN B 1 259 ? 13.836 -21.25 -20.594 1 98 259 ASN B O 1
ATOM 4265 N N . ALA B 1 260 ? 14.641 -20.938 -18.547 1 97.75 260 ALA B N 1
ATOM 4266 C CA . ALA B 1 260 ? 13.328 -20.641 -17.984 1 97.75 260 ALA B CA 1
ATOM 4267 C C . ALA B 1 260 ? 12.703 -19.422 -18.641 1 97.75 260 ALA B C 1
ATOM 4269 O O . ALA B 1 260 ? 11.539 -19.438 -19.031 1 97.75 260 ALA B O 1
ATOM 4270 N N . LEU B 1 261 ? 13.492 -18.391 -18.781 1 98.12 261 LEU B N 1
ATOM 4271 C CA . LEU B 1 261 ? 13.008 -17.125 -19.344 1 98.12 261 LEU B CA 1
ATOM 4272 C C . LEU B 1 261 ? 12.641 -17.281 -20.812 1 98.12 261 LEU B C 1
ATOM 4274 O O . LEU B 1 261 ? 11.641 -16.719 -21.266 1 98.12 261 LEU B O 1
ATOM 4278 N N . ARG B 1 262 ? 13.43 -18 -21.547 1 98 262 ARG B N 1
ATOM 4279 C CA . ARG B 1 262 ? 13.117 -18.266 -22.953 1 98 262 ARG B CA 1
ATOM 4280 C C . ARG B 1 262 ? 11.789 -19.016 -23.078 1 98 262 ARG B C 1
ATOM 4282 O O . ARG B 1 262 ? 10.969 -18.688 -23.938 1 98 262 ARG B O 1
ATOM 4289 N N . HIS B 1 263 ? 11.656 -20 -22.25 1 98 263 HIS B N 1
ATOM 4290 C CA . HIS B 1 263 ? 10.414 -20.75 -22.234 1 98 263 HIS B CA 1
ATOM 4291 C C . HIS B 1 263 ? 9.234 -19.875 -21.844 1 98 263 HIS B C 1
ATOM 4293 O O . HIS B 1 263 ? 8.156 -19.969 -22.453 1 98 263 HIS B O 1
ATOM 4299 N N . LEU B 1 264 ? 9.352 -19.031 -20.875 1 97.5 264 LEU B N 1
ATOM 4300 C CA . LEU B 1 264 ? 8.297 -18.125 -20.438 1 97.5 264 LEU B CA 1
ATOM 4301 C C . LEU B 1 264 ? 7.891 -17.172 -21.562 1 97.5 264 LEU B C 1
ATOM 4303 O O . LEU B 1 264 ? 6.715 -16.828 -21.688 1 97.5 264 LEU B O 1
ATOM 4307 N N . GLU B 1 265 ? 8.82 -16.812 -22.328 1 96.75 265 GLU B N 1
ATOM 4308 C CA . GLU B 1 265 ? 8.562 -15.922 -23.438 1 96.75 265 GLU B CA 1
ATOM 4309 C C . GLU B 1 265 ? 7.605 -16.547 -24.453 1 96.75 265 GLU B C 1
ATOM 4311 O O . GLU B 1 265 ? 6.887 -15.844 -25.156 1 96.75 265 GLU B O 1
ATOM 4316 N N . GLU B 1 266 ? 7.555 -17.828 -24.516 1 96.06 266 GLU B N 1
ATOM 4317 C CA . GLU B 1 266 ? 6.645 -18.531 -25.406 1 96.06 266 GLU B CA 1
ATOM 4318 C C . GLU B 1 266 ? 5.211 -18.5 -24.891 1 96.06 266 GLU B C 1
ATOM 4320 O O . GLU B 1 266 ? 4.262 -18.656 -25.656 1 96.06 266 GLU B O 1
ATOM 4325 N N . ILE B 1 267 ? 5.125 -18.328 -23.672 1 93.88 267 ILE B N 1
ATOM 4326 C CA . ILE B 1 267 ? 3.826 -18.406 -23 1 93.88 267 ILE B CA 1
ATOM 4327 C C . ILE B 1 267 ? 3.262 -17.016 -22.797 1 93.88 267 ILE B C 1
ATOM 4329 O O . ILE B 1 267 ? 2.061 -16.781 -22.969 1 93.88 267 ILE B O 1
ATOM 4333 N N . ALA B 1 268 ? 4.145 -16.047 -22.438 1 94.38 268 ALA B N 1
ATOM 4334 C CA . ALA B 1 268 ? 3.74 -14.711 -22 1 94.38 268 ALA B CA 1
ATOM 4335 C C . ALA B 1 268 ? 3.793 -13.719 -23.172 1 94.38 268 ALA B C 1
ATOM 4337 O O . ALA B 1 268 ? 4.84 -13.539 -23.797 1 94.38 268 ALA B O 1
ATOM 4338 N N . PRO B 1 269 ? 2.678 -13.031 -23.391 1 91.62 269 PRO B N 1
ATOM 4339 C CA . PRO B 1 269 ? 2.682 -12 -24.438 1 91.62 269 PRO B CA 1
ATOM 4340 C C . PRO B 1 269 ? 3.746 -10.93 -24.203 1 91.62 269 PRO B C 1
ATOM 4342 O O . PRO B 1 269 ? 4.309 -10.406 -25.172 1 91.62 269 PRO B O 1
ATOM 4345 N N . MET B 1 270 ? 4.008 -10.609 -23.031 1 92.31 270 MET B N 1
ATOM 4346 C CA . MET B 1 270 ? 5.039 -9.641 -22.672 1 92.31 270 MET B CA 1
ATOM 4347 C C . MET B 1 270 ? 5.898 -10.172 -21.516 1 92.31 270 MET B C 1
ATOM 4349 O O . MET B 1 270 ? 5.379 -10.75 -20.562 1 92.31 270 MET B O 1
ATOM 4353 N N . LEU B 1 271 ? 7.184 -10.039 -21.656 1 96 271 LEU B N 1
ATOM 4354 C CA . LEU B 1 271 ? 8.148 -10.398 -20.609 1 96 271 LEU B CA 1
ATOM 4355 C C . LEU B 1 271 ? 9.281 -9.383 -20.562 1 96 271 LEU B C 1
ATOM 4357 O O . LEU B 1 271 ? 9.867 -9.039 -21.594 1 96 271 LEU B O 1
ATOM 4361 N N . ARG B 1 272 ? 9.523 -8.867 -19.391 1 96.12 272 ARG B N 1
ATOM 4362 C CA . ARG B 1 272 ? 10.641 -7.953 -19.188 1 96.12 272 ARG B CA 1
ATOM 4363 C C . ARG B 1 272 ? 11.445 -8.344 -17.953 1 96.12 272 ARG B C 1
ATOM 4365 O O . ARG B 1 272 ? 10.883 -8.594 -16.875 1 96.12 272 ARG B O 1
ATOM 4372 N N . VAL B 1 273 ? 12.695 -8.5 -18.156 1 96.94 273 VAL B N 1
ATOM 4373 C CA . VAL B 1 273 ? 13.602 -8.641 -17.031 1 96.94 273 VAL B CA 1
ATOM 4374 C C . VAL B 1 273 ? 13.945 -7.27 -16.453 1 96.94 273 VAL B C 1
ATOM 4376 O O . VAL B 1 273 ? 14.555 -6.441 -17.141 1 96.94 273 VAL B O 1
ATOM 4379 N N . LEU B 1 274 ? 13.625 -7.02 -15.219 1 97.12 274 LEU B N 1
ATOM 4380 C CA . LEU B 1 274 ? 13.836 -5.711 -14.602 1 97.12 274 LEU B CA 1
ATOM 4381 C C . LEU B 1 274 ? 15.258 -5.586 -14.07 1 97.12 274 LEU B C 1
ATOM 4383 O O . LEU B 1 274 ? 15.781 -4.48 -13.945 1 97.12 274 LEU B O 1
ATOM 4387 N N . GLY B 1 275 ? 15.797 -6.73 -13.648 1 96.94 275 GLY B N 1
ATOM 4388 C CA . GLY B 1 275 ? 17.188 -6.723 -13.203 1 96.94 275 GLY B CA 1
ATOM 4389 C C . GLY B 1 275 ? 17.578 -7.984 -12.461 1 96.94 275 GLY B C 1
ATOM 4390 O O . GLY B 1 275 ? 16.719 -8.719 -11.969 1 96.94 275 GLY B O 1
ATOM 4391 N N . SER B 1 276 ? 18.812 -8.289 -12.484 1 96.81 276 SER B N 1
ATOM 4392 C CA . SER B 1 276 ? 19.469 -9.32 -11.695 1 96.81 276 SER B CA 1
ATOM 4393 C C . SER B 1 276 ? 20.516 -8.719 -10.766 1 96.81 276 SER B C 1
ATOM 4395 O O . SER B 1 276 ? 21.359 -7.926 -11.195 1 96.81 276 SER B O 1
ATOM 4397 N N . TYR B 1 277 ? 20.469 -9.055 -9.492 1 96.5 277 TYR B N 1
ATOM 4398 C CA . TYR B 1 277 ? 21.234 -8.336 -8.484 1 96.5 277 TYR B CA 1
ATOM 4399 C C . TYR B 1 277 ? 21.484 -9.211 -7.262 1 96.5 277 TYR B C 1
ATOM 4401 O O . TYR B 1 277 ? 20.938 -10.312 -7.16 1 96.5 277 TYR B O 1
ATOM 4409 N N . GLY B 1 278 ? 22.438 -8.727 -6.406 1 93.81 278 GLY B N 1
ATOM 4410 C CA . GLY B 1 278 ? 22.672 -9.445 -5.16 1 93.81 278 GLY B CA 1
ATOM 4411 C C . GLY B 1 278 ? 21.516 -9.32 -4.184 1 93.81 278 GLY B C 1
ATOM 4412 O O . GLY B 1 278 ? 21.031 -8.219 -3.914 1 93.81 278 GLY B O 1
ATOM 4413 N N . ARG B 1 279 ? 21.094 -10.438 -3.713 1 88.62 279 ARG B N 1
ATOM 4414 C CA . ARG B 1 279 ? 19.984 -10.484 -2.76 1 88.62 279 ARG B CA 1
ATOM 4415 C C . ARG B 1 279 ? 20.422 -9.953 -1.396 1 88.62 279 ARG B C 1
ATOM 4417 O O . ARG B 1 279 ? 21.531 -10.242 -0.936 1 88.62 279 ARG B O 1
ATOM 4424 N N . HIS B 1 280 ? 19.516 -9.109 -0.857 1 83.69 280 HIS B N 1
ATOM 4425 C CA . HIS B 1 280 ? 19.75 -8.695 0.521 1 83.69 280 HIS B CA 1
ATOM 4426 C C . HIS B 1 280 ? 19.109 -9.664 1.506 1 83.69 280 HIS B C 1
ATOM 4428 O O . HIS B 1 280 ? 17.891 -9.859 1.484 1 83.69 280 HIS B O 1
ATOM 4434 N N . ILE B 1 281 ? 19.875 -10.297 2.287 1 71.81 281 ILE B N 1
ATOM 4435 C CA . ILE B 1 281 ? 19.375 -11.25 3.268 1 71.81 281 ILE B CA 1
ATOM 4436 C C . ILE B 1 281 ? 19.344 -10.609 4.652 1 71.81 281 ILE B C 1
ATOM 4438 O O . ILE B 1 281 ? 20.375 -10.141 5.141 1 71.81 281 ILE B O 1
ATOM 4442 N N . VAL B 1 282 ? 18.094 -10.367 5.047 1 65.62 282 VAL B N 1
ATOM 4443 C CA . VAL B 1 282 ? 17.969 -9.781 6.375 1 65.62 282 VAL B CA 1
ATOM 4444 C C . VAL B 1 282 ? 18.203 -10.852 7.438 1 65.62 282 VAL B C 1
ATOM 4446 O O . VAL B 1 282 ? 17.641 -11.945 7.363 1 65.62 282 VAL B O 1
ATOM 4449 N N . GLN B 1 283 ? 19.234 -10.75 8.18 1 55.44 283 GLN B N 1
ATOM 4450 C CA . GLN B 1 283 ? 19.5 -11.695 9.258 1 55.44 283 GLN B CA 1
ATOM 4451 C C . GLN B 1 283 ? 18.594 -11.445 10.453 1 55.44 283 GLN B C 1
ATOM 4453 O O . GLN B 1 283 ? 18.281 -10.297 10.766 1 55.44 283 GLN B O 1
ATOM 4458 N N . SER B 1 284 ? 17.562 -12.297 10.57 1 45.03 284 SER B N 1
ATOM 4459 C CA . SER B 1 284 ? 16.828 -12.195 11.82 1 45.03 284 SER B CA 1
ATOM 4460 C C . SER B 1 284 ? 17.75 -11.93 13 1 45.03 284 SER B C 1
ATOM 4462 O O . SER B 1 284 ? 18.844 -12.5 13.078 1 45.03 284 SER B O 1
ATOM 4464 N N . ALA B 1 285 ? 17.516 -10.914 13.703 1 33.53 285 ALA B N 1
ATOM 4465 C CA . ALA B 1 285 ? 18.266 -10.758 14.953 1 33.53 285 ALA B CA 1
ATOM 4466 C C . ALA B 1 285 ? 18 -11.922 15.898 1 33.53 285 ALA B C 1
ATOM 4468 O O . ALA B 1 285 ? 16.891 -12.461 15.938 1 33.53 285 ALA B O 1
#

Foldseek 3Di:
DPPVVVCQAFEEEEEDDQQALQVVQVCVWPHDSHHYDYDPDLVRQLVCQVVVVGQKYKFWAAKPVPGGDVVNVVSLVVDQKAFADKTKGFDKKFKWAAPPDALLLAAEEEAAPVQCVQLVVVCVVSNHHYDHDDHQLVRLQCRQVVVDPSYIGIGHPSSCVVRVIGTNGIRRGPDRRIITMMTMIGRDADFDDPPFFKKWKKKFKAAPDPCLVVVLCVLCVVLVKAWDDWDWDFDPDDGRMIMIITMITDTCPDPSNVSSQVSNVVSTVDMDTRHMYHDDDDDDD/DPPPVVCQAFEEEEEDDQQALQVVQCCVWPHDSHHYDYDPDLVRQLVCQVVVVGQKYKFWAAKPVPGGDVVNVVSLVVDQKAFADKTKGFDKKFKWAAPPDALLLAAEEEAAPVQCVQLVVVCVVSNHHYDHDDHQLVRLQCRQVVVDPSYIGIGHPSSCVVRVIGTNGIRRGPDRRIITMMTMIGRDADFDDPPFFKKWKKKFKAAPDPCLVVVLCVLCVVLVKAWDDWDWDFDPDDGRMIMIITMITDTCPDPSNVSSQVSNVVSTVDMDTRHMYHDDDDDDD

Radius of gyration: 24.75 Å; Cα contacts (8 Å, |Δi|>4): 1353; chains: 2; bounding box: 99×65×56 Å

Secondary structure (DSSP, 8-state):
-------PPPEEEEES-TT-HHHHHHHHHH-TT-EEEEESSHHHHHHHHHTTS-SEEEEEEEETTTEE-HHHHHHHHHS--EEEEEEEEE---EEEESTT--GGG--EEEE-HHHHHHTHHHHHHHT-EEEE-S-HHHHHHHHHHTT-TTEEEEE-HHHHHHTT-EEEEE---S-S--EEEEEEEESS--PPPTT--EEEEEEEEE-S-TTHHHHHHHHHHTTTPPEEEEEEEEE-SSS-EEEEEEEEES-TTSHHHHHHHHHHHHH-S-EEEEEEEEPP-----/-------PPPEEEEES-TT-HHHHHHHHHH-TT-EEEEESSHHHHHHHHHTTS-SEEEEEEEETTTEE-HHHHHHHHHS--EEEEEEEEE---EEEESTT--GGG--EEEE-HHHHHHTHHHHHHHT-EEEE-S-HHHHHHHHHHTT-TTEEEEE-HHHHHHTT-EEEEE---S-S--EEEEEEEESS--PPPTT--EEEEEEEEE-S-TTHHHHHHHHHHTTTPPEEEEEEEEE-SSS-EEEEEEEEES-TTSHHHHHHHHHHHHH-S-EEEEEEEEPP-----

Nearest PDB structures (foldseek):
  6vh5-assembly1_C  TM=9.464E-01  e=4.793E-34  Brucella abortus 2308
  7am0-assembly2_C  TM=9.306E-01  e=4.382E-31  Komagataeibacter europaeus
  7am0-assembly1_A  TM=9.233E-01  e=1.922E-29  Komagataeibacter europaeus
  3mwb-assembly1_A  TM=8.891E-01  e=4.144E-25  Paenarthrobacter aurescens TC1
  7alz-assembly1_B  TM=9.204E-01  e=1.505E-16  Komagataeibacter europaeus

InterPro domains:
  IPR001086 Prephenate dehydratase [PF00800] (12-189)
  IPR001086 Prephenate dehydratase [PS51171] (11-187)
  IPR002912 ACT domain [PS51671] (201-278)
  IPR008242 Bifunctional P-protein, chorismate mutase/prephenate dehydratase [PIRSF001500] (9-279)
  IPR018528 Prephenate dehydratase, conserved site [PS00857] (163-185)
  IPR018528 Prephenate dehydratase, conserved site [PS00858] (227-234)
  IPR045865 ACT-like domain [SSF55021] (182-281)